Protein AF-J9GEA3-F1 (afdb_monomer_lite)

Structure (mmCIF, N/CA/C/O backbone):
data_AF-J9GEA3-F1
#
_entry.id   AF-J9GEA3-F1
#
loop_
_atom_site.group_PDB
_atom_site.id
_atom_site.type_symbol
_atom_site.label_atom_id
_atom_site.label_alt_id
_atom_site.label_comp_id
_atom_site.label_asym_id
_atom_site.label_entity_id
_atom_site.label_seq_id
_atom_site.pdbx_PDB_ins_code
_atom_site.Cartn_x
_atom_site.Cartn_y
_atom_site.Cartn_z
_atom_site.occupancy
_atom_site.B_iso_or_equiv
_atom_site.auth_seq_id
_atom_site.auth_comp_id
_atom_site.auth_asym_id
_atom_site.auth_atom_id
_atom_site.pdbx_PDB_model_num
ATOM 1 N N . MET A 1 1 ? -17.054 -6.492 -6.345 1.00 64.94 1 MET A N 1
ATOM 2 C CA . MET A 1 1 ? -16.510 -6.759 -7.694 1.00 64.94 1 MET A CA 1
ATOM 3 C C . MET A 1 1 ? -17.117 -5.739 -8.632 1.00 64.94 1 MET A C 1
ATOM 5 O O . MET A 1 1 ? -18.336 -5.681 -8.694 1.00 64.94 1 MET A O 1
ATOM 9 N N . GLU A 1 2 ? -16.303 -4.917 -9.285 1.00 69.81 2 GLU A N 1
ATOM 10 C CA . GLU A 1 2 ? -16.771 -3.959 -10.292 1.00 69.81 2 GLU A CA 1
ATOM 11 C C . GLU A 1 2 ? -16.569 -4.565 -11.685 1.00 69.81 2 GLU A C 1
ATOM 13 O O . GLU A 1 2 ? -15.516 -5.147 -11.954 1.00 69.81 2 GLU A O 1
ATOM 18 N N . ILE A 1 3 ? -17.590 -4.498 -12.536 1.00 74.19 3 ILE A N 1
ATOM 19 C CA . ILE A 1 3 ? -17.567 -5.026 -13.901 1.00 74.19 3 ILE A CA 1
ATOM 20 C C . ILE A 1 3 ? -18.011 -3.913 -14.845 1.00 74.19 3 ILE A C 1
ATOM 22 O O . ILE A 1 3 ? -19.116 -3.396 -14.694 1.00 74.19 3 ILE A O 1
ATOM 26 N N . CYS A 1 4 ? -17.189 -3.585 -15.839 1.00 73.94 4 CYS A N 1
ATOM 27 C CA . CYS A 1 4 ? -17.614 -2.724 -16.938 1.00 73.94 4 CYS A CA 1
ATOM 28 C C . CYS A 1 4 ? -18.465 -3.541 -17.910 1.00 73.94 4 CYS A C 1
ATOM 30 O O . CYS A 1 4 ? -18.017 -4.563 -18.436 1.00 73.94 4 CYS A O 1
ATOM 32 N N . VAL A 1 5 ? -19.695 -3.099 -18.137 1.00 78.44 5 VAL A N 1
ATOM 33 C CA . VAL A 1 5 ? -20.639 -3.731 -19.053 1.00 78.44 5 VAL A CA 1
ATOM 34 C C . VAL A 1 5 ? -20.910 -2.768 -20.197 1.00 78.44 5 VAL A C 1
ATOM 36 O O . VAL A 1 5 ? -21.222 -1.601 -19.976 1.00 78.44 5 VAL A O 1
ATOM 39 N N . TYR A 1 6 ? -20.798 -3.274 -21.422 1.00 76.50 6 TYR A N 1
ATOM 40 C CA . TYR A 1 6 ? -21.203 -2.548 -22.617 1.00 76.50 6 TYR A CA 1
ATOM 41 C C . TYR A 1 6 ? -22.629 -2.943 -22.996 1.00 76.50 6 TYR A C 1
ATOM 43 O O . TYR A 1 6 ? -22.890 -4.098 -23.351 1.00 76.50 6 TYR A O 1
ATOM 51 N N . ASP A 1 7 ? -23.553 -1.991 -22.934 1.00 79.38 7 ASP A N 1
ATOM 52 C CA . ASP A 1 7 ? -24.919 -2.181 -23.409 1.00 79.38 7 ASP A CA 1
ATOM 53 C C . ASP A 1 7 ? -24.962 -1.949 -24.917 1.00 79.38 7 ASP A C 1
ATOM 55 O O . ASP A 1 7 ? -24.849 -0.826 -25.406 1.00 79.38 7 ASP A O 1
ATOM 59 N N . GLN A 1 8 ? -25.136 -3.036 -25.671 1.00 76.69 8 GLN A N 1
ATOM 60 C CA . GLN A 1 8 ?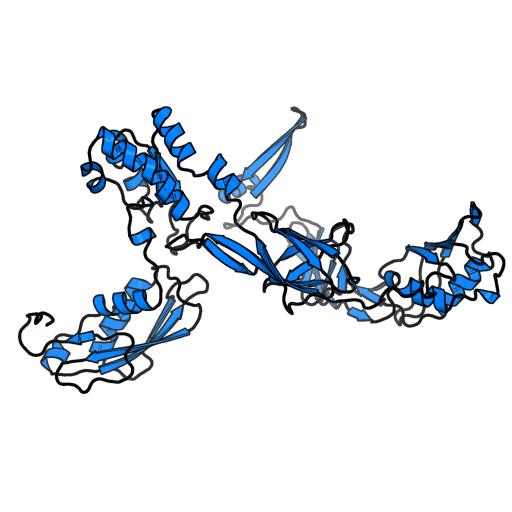 -25.169 -2.992 -27.132 1.00 76.69 8 GLN A CA 1
ATOM 61 C C . GLN A 1 8 ? -26.379 -2.232 -27.695 1.00 76.69 8 GLN A C 1
ATOM 63 O O . GLN A 1 8 ? -26.296 -1.722 -28.814 1.00 76.69 8 GLN A O 1
ATOM 68 N N . GLN A 1 9 ? -27.495 -2.151 -26.961 1.00 82.44 9 GLN A N 1
ATOM 69 C CA . GLN A 1 9 ? -28.689 -1.429 -27.411 1.00 82.44 9 GLN A CA 1
ATOM 70 C C . GLN A 1 9 ? -28.539 0.073 -27.186 1.00 82.44 9 GLN A C 1
ATOM 72 O O . GLN A 1 9 ? -28.882 0.860 -28.069 1.00 82.44 9 GLN A O 1
ATOM 77 N N . LYS A 1 10 ? -27.994 0.467 -26.033 1.00 83.12 10 LYS A N 1
ATOM 78 C CA . LYS A 1 10 ? -27.756 1.877 -25.691 1.00 83.12 10 LYS A CA 1
ATOM 79 C C . LYS A 1 10 ? -26.437 2.417 -26.236 1.00 83.12 10 LYS A C 1
ATOM 81 O O . LYS A 1 10 ? -26.282 3.626 -26.337 1.00 83.12 10 LYS A O 1
ATOM 86 N N . LYS A 1 11 ? -25.524 1.533 -26.651 1.00 84.50 11 LYS A N 1
ATOM 87 C CA . LYS A 1 11 ? -24.150 1.840 -27.080 1.00 84.50 11 LYS A CA 1
ATOM 88 C C . LYS A 1 11 ? -23.348 2.605 -26.023 1.00 84.50 11 LYS A C 1
ATOM 90 O O . LYS A 1 11 ? -22.523 3.448 -26.366 1.00 84.50 11 LYS A O 1
ATOM 95 N N . GLU A 1 12 ? -23.570 2.286 -24.755 1.00 77.56 12 GLU A N 1
ATOM 96 C CA . GLU A 1 12 ? -22.941 2.942 -23.608 1.00 77.56 12 GLU A CA 1
ATOM 97 C C . GLU A 1 12 ? -22.226 1.910 -22.730 1.00 77.56 12 GLU A C 1
ATOM 99 O O . GLU A 1 12 ? -22.658 0.760 -22.620 1.00 77.56 12 GLU A O 1
ATOM 104 N N . GLU A 1 13 ? -21.127 2.329 -22.105 1.00 74.69 13 GLU A N 1
ATOM 105 C CA . GLU A 1 13 ? -20.444 1.559 -21.066 1.00 74.69 13 GLU A CA 1
ATOM 106 C C . GLU A 1 13 ? -20.904 2.044 -19.692 1.00 74.69 13 GLU A C 1
ATOM 108 O O . GLU A 1 13 ? -20.934 3.247 -19.427 1.00 74.69 13 GLU A O 1
ATOM 113 N N . TYR A 1 14 ? -21.234 1.114 -18.802 1.00 74.31 14 TYR A N 1
ATOM 114 C CA . TYR A 1 14 ? -21.490 1.422 -17.399 1.00 74.31 14 TYR A CA 1
ATOM 115 C C . TYR A 1 14 ? -20.846 0.385 -16.483 1.00 74.31 14 TYR A C 1
ATOM 117 O O . TYR A 1 14 ? -20.713 -0.791 -16.825 1.00 74.31 14 TYR A O 1
ATOM 125 N N . SER A 1 15 ? -20.458 0.824 -15.288 1.00 76.69 15 SER A N 1
ATOM 126 C CA . SER A 1 15 ? -19.928 -0.053 -14.248 1.00 76.69 15 SER A CA 1
ATOM 127 C C . SER A 1 15 ? -21.059 -0.630 -13.402 1.00 76.69 15 SER A C 1
ATOM 129 O O . SER A 1 15 ? -21.898 0.103 -12.879 1.00 76.69 15 SER A O 1
ATOM 131 N N . LEU A 1 16 ? -21.058 -1.949 -13.222 1.00 77.69 16 LEU A N 1
ATOM 132 C CA . LEU A 1 16 ? -21.862 -2.632 -12.214 1.00 77.69 16 LEU A CA 1
ATOM 133 C C . LEU A 1 16 ? -20.974 -3.040 -11.045 1.00 77.69 16 LEU A C 1
ATOM 135 O O . LEU A 1 16 ? -20.005 -3.781 -11.217 1.00 77.69 16 LEU A O 1
ATOM 139 N N . THR A 1 17 ? -21.346 -2.613 -9.842 1.00 76.12 17 THR A N 1
ATOM 140 C CA . THR A 1 17 ? -20.660 -3.008 -8.610 1.00 76.12 17 THR A CA 1
ATOM 141 C C . THR A 1 17 ? -21.490 -4.046 -7.875 1.00 76.12 17 THR A C 1
ATOM 143 O O . THR A 1 17 ? -22.547 -3.742 -7.332 1.00 76.12 17 THR A O 1
ATOM 146 N N . TYR A 1 18 ? -20.984 -5.275 -7.833 1.00 74.62 18 TYR A N 1
ATOM 147 C CA . TYR A 1 18 ? -21.574 -6.372 -7.075 1.00 74.62 18 TYR A CA 1
ATOM 148 C C . TYR A 1 18 ? -20.937 -6.473 -5.691 1.00 74.62 18 TYR A C 1
ATOM 150 O O . TYR A 1 18 ? -19.713 -6.633 -5.564 1.00 74.62 18 TYR A O 1
ATOM 158 N N . GLN A 1 19 ? -21.773 -6.437 -4.660 1.00 77.75 19 GLN A N 1
ATOM 159 C CA . GLN A 1 19 ? -21.409 -6.825 -3.300 1.00 77.75 19 GLN A CA 1
ATOM 160 C C . GLN A 1 19 ? -21.200 -8.347 -3.210 1.00 77.75 19 GLN A C 1
ATOM 162 O O . GLN A 1 19 ? -21.765 -9.087 -4.022 1.00 77.75 19 GLN A O 1
ATOM 167 N N . PRO A 1 20 ? -20.412 -8.852 -2.239 1.00 71.19 20 PRO A N 1
ATOM 168 C CA . PRO A 1 20 ? -20.122 -10.284 -2.112 1.00 71.19 20 PRO A CA 1
ATOM 169 C C . PRO A 1 20 ? -21.366 -11.185 -2.110 1.00 71.19 20 PRO A C 1
ATOM 171 O O . PRO A 1 20 ? -21.354 -12.242 -2.736 1.00 71.19 20 PRO A O 1
ATOM 174 N N . ASP A 1 21 ? -22.456 -10.754 -1.471 1.00 79.38 21 ASP A N 1
ATOM 175 C CA . ASP A 1 21 ? -23.706 -11.520 -1.426 1.00 79.38 21 ASP A CA 1
ATOM 176 C C . ASP A 1 21 ? -24.476 -11.514 -2.750 1.00 79.38 21 ASP A C 1
ATOM 178 O O . ASP A 1 21 ? -25.091 -12.518 -3.100 1.00 79.38 21 ASP A O 1
ATOM 182 N N . GLN A 1 22 ? -24.375 -10.441 -3.538 1.00 82.69 22 GLN A N 1
ATOM 183 C CA . GLN A 1 22 ? -25.024 -10.342 -4.851 1.00 82.69 22 GLN A CA 1
ATOM 184 C C . GLN A 1 22 ? -24.376 -11.272 -5.886 1.00 82.69 22 GLN A C 1
ATOM 186 O O . GLN A 1 22 ? -25.021 -11.697 -6.842 1.00 82.69 22 GLN A O 1
ATOM 191 N N . LEU A 1 23 ? -23.114 -11.664 -5.677 1.00 80.38 23 LEU A N 1
ATOM 192 C CA . LEU A 1 23 ? -22.452 -12.662 -6.522 1.00 80.38 23 LEU A CA 1
ATOM 193 C C . LEU A 1 23 ? -23.124 -14.040 -6.430 1.00 80.38 23 LEU A C 1
ATOM 195 O O . LEU A 1 23 ? -23.022 -14.824 -7.372 1.00 80.38 23 LEU A O 1
ATOM 199 N N . LYS A 1 24 ? -23.835 -14.340 -5.333 1.00 80.69 24 LYS A N 1
ATOM 200 C CA . LYS A 1 24 ? -24.581 -15.599 -5.181 1.00 80.69 24 LYS A CA 1
ATOM 201 C C . LYS A 1 24 ? -25.708 -15.710 -6.202 1.00 80.69 24 LYS A C 1
ATOM 203 O O . LYS A 1 24 ? -25.911 -16.789 -6.745 1.00 80.69 24 LYS A O 1
ATOM 208 N N . GLU A 1 25 ? -26.408 -14.610 -6.478 1.00 81.56 25 GLU A N 1
ATOM 209 C CA . GLU A 1 25 ? -27.484 -14.573 -7.474 1.00 81.56 25 GLU A CA 1
ATOM 210 C C . GLU A 1 25 ? -26.928 -14.687 -8.895 1.00 81.56 25 GLU A C 1
ATOM 212 O O . GLU A 1 25 ? -27.423 -15.476 -9.695 1.00 81.56 25 GLU A O 1
ATOM 217 N N . VAL A 1 26 ? -25.840 -13.968 -9.191 1.00 82.06 26 VAL A N 1
ATOM 218 C CA . VAL A 1 26 ? -25.191 -14.004 -10.513 1.00 82.06 26 VAL A CA 1
ATOM 219 C C . VAL A 1 26 ? -24.661 -15.402 -10.842 1.00 82.06 26 VAL A C 1
ATOM 221 O O . VAL A 1 26 ? -24.830 -15.893 -11.956 1.00 82.06 26 VAL A O 1
ATOM 224 N N . PHE A 1 27 ? -24.040 -16.070 -9.869 1.00 83.56 27 PHE A N 1
ATOM 225 C CA . PHE A 1 27 ? -23.471 -17.408 -10.030 1.00 83.56 27 PHE A CA 1
ATOM 226 C C . PHE A 1 27 ? -24.355 -18.498 -9.414 1.00 83.56 27 PHE A C 1
ATOM 228 O O . PHE A 1 27 ? -23.841 -19.541 -9.005 1.00 83.56 27 PHE A O 1
ATOM 235 N N . GLN A 1 28 ? -25.674 -18.293 -9.361 1.00 86.25 28 GLN A N 1
ATOM 236 C CA . GLN A 1 28 ? -26.619 -19.209 -8.711 1.00 86.25 28 GLN A CA 1
ATOM 237 C C . GLN A 1 28 ? -26.497 -20.673 -9.187 1.00 86.25 28 GLN A C 1
ATOM 239 O O . GLN A 1 28 ? -26.429 -21.552 -8.325 1.00 86.25 28 GLN A O 1
ATOM 244 N N . PRO A 1 29 ? -26.311 -20.979 -10.492 1.00 86.62 29 PRO A N 1
ATOM 245 C CA . PRO A 1 29 ? -26.087 -22.358 -10.960 1.00 86.62 29 PRO A CA 1
ATOM 246 C C . PRO A 1 29 ? -24.785 -23.001 -10.450 1.00 86.62 29 PRO A C 1
ATOM 248 O O . PRO A 1 29 ? -24.571 -24.214 -10.545 1.00 86.62 29 PRO A O 1
ATOM 251 N N . TYR A 1 30 ? -23.874 -22.190 -9.927 1.00 84.00 30 TYR A N 1
ATOM 252 C CA . TYR A 1 30 ? -22.534 -22.569 -9.500 1.00 84.00 30 TYR A CA 1
ATOM 253 C C . TYR A 1 30 ? -22.321 -22.447 -7.990 1.00 84.00 30 TYR A C 1
ATOM 255 O O . TYR A 1 30 ? -21.243 -22.784 -7.495 1.00 84.00 30 TYR A O 1
ATOM 263 N N . TYR A 1 31 ? -23.340 -21.997 -7.262 1.00 85.12 31 TYR A N 1
ATOM 264 C CA . TYR A 1 31 ? -23.320 -21.881 -5.815 1.00 85.12 31 TYR A CA 1
ATOM 265 C C . TYR A 1 31 ? -23.670 -23.222 -5.162 1.00 85.12 31 TYR A C 1
ATOM 267 O O . TYR A 1 31 ? -24.722 -23.803 -5.427 1.00 85.12 31 TYR A O 1
ATOM 275 N N . GLN A 1 32 ? -22.780 -23.737 -4.317 1.00 81.94 32 GLN A N 1
ATOM 276 C CA . GLN A 1 32 ? -22.982 -24.973 -3.567 1.00 81.94 32 GLN A CA 1
ATOM 277 C C . GLN A 1 32 ? -22.213 -24.917 -2.238 1.00 81.94 32 GLN A C 1
ATOM 279 O O . GLN A 1 32 ? -21.081 -24.440 -2.194 1.00 81.94 32 GLN A O 1
ATOM 284 N N . ASP A 1 33 ? -22.825 -25.395 -1.149 1.00 83.88 33 ASP A N 1
ATOM 285 C CA . ASP A 1 33 ? -22.201 -25.514 0.182 1.00 83.88 33 ASP A CA 1
ATOM 286 C C . ASP A 1 33 ? -21.529 -24.218 0.677 1.00 83.88 33 ASP A C 1
ATOM 288 O O . ASP A 1 33 ? -20.414 -24.212 1.206 1.00 83.88 33 ASP A O 1
ATOM 292 N N . GLY A 1 34 ? -22.200 -23.083 0.464 1.00 82.94 34 GLY A N 1
ATOM 293 C CA . GLY A 1 34 ? -21.709 -21.773 0.890 1.00 82.94 34 GLY A CA 1
ATOM 294 C C . GLY A 1 34 ? -20.659 -21.145 -0.033 1.00 82.94 34 GLY A C 1
ATOM 295 O O . GLY A 1 34 ? -20.174 -20.056 0.272 1.00 82.94 34 GLY A O 1
ATOM 296 N N . LYS A 1 35 ? -20.297 -21.792 -1.149 1.00 83.31 35 LYS A N 1
ATOM 297 C CA . LYS A 1 35 ? -19.199 -21.382 -2.039 1.00 83.31 35 LYS A CA 1
ATOM 298 C C . LYS A 1 35 ? -19.652 -21.306 -3.494 1.00 83.31 35 LYS A C 1
ATOM 300 O O . LYS A 1 35 ? -20.487 -22.083 -3.939 1.00 83.31 35 LYS A O 1
ATOM 305 N N . ILE A 1 36 ? -19.059 -20.391 -4.258 1.00 84.19 36 ILE A N 1
ATOM 306 C CA . ILE A 1 36 ? -19.190 -20.368 -5.720 1.00 84.19 36 ILE A CA 1
ATOM 307 C C . ILE A 1 36 ? -18.073 -21.242 -6.291 1.00 84.19 36 ILE A C 1
ATOM 309 O O . ILE A 1 36 ? -16.892 -20.927 -6.145 1.00 84.19 36 ILE A O 1
ATOM 313 N N . CYS A 1 37 ? -18.433 -22.353 -6.925 1.00 82.94 37 CYS A N 1
ATOM 314 C CA . CYS A 1 37 ? -17.479 -23.237 -7.583 1.00 82.94 37 CYS A CA 1
ATOM 315 C C . CYS A 1 37 ? -17.390 -22.869 -9.063 1.00 82.94 37 CYS A C 1
ATOM 317 O O . CYS A 1 37 ? -18.398 -22.932 -9.757 1.00 82.94 37 CYS A O 1
ATOM 319 N N . ALA A 1 38 ? -16.194 -22.563 -9.572 1.00 82.75 38 ALA A N 1
ATOM 320 C CA . ALA A 1 38 ? -15.965 -22.187 -10.972 1.00 82.75 38 ALA A CA 1
ATOM 321 C C . ALA A 1 38 ? -16.141 -23.356 -11.970 1.00 82.75 38 ALA A C 1
ATOM 323 O O . ALA A 1 38 ? -15.264 -23.628 -12.785 1.00 82.75 38 ALA A O 1
ATOM 324 N N . ARG A 1 39 ? -17.276 -24.070 -11.924 1.00 83.81 39 ARG A N 1
ATOM 325 C CA . ARG A 1 39 ? -17.571 -25.252 -12.752 1.00 83.81 39 ARG A CA 1
ATOM 326 C C . ARG A 1 39 ? -17.723 -24.928 -14.238 1.00 83.81 39 ARG A C 1
ATOM 328 O O . ARG A 1 39 ? -17.746 -25.834 -15.058 1.00 83.81 39 ARG A O 1
ATOM 335 N N . TRP A 1 40 ? -17.835 -23.650 -14.589 1.00 81.94 40 TRP A N 1
ATOM 336 C CA . TRP A 1 40 ? -17.827 -23.186 -15.975 1.00 81.94 40 TRP A CA 1
ATOM 337 C C . TRP A 1 40 ? -16.415 -23.084 -16.563 1.00 81.94 40 TRP A C 1
ATOM 339 O O . TRP A 1 40 ? -16.265 -23.028 -17.781 1.00 81.94 40 TRP A O 1
ATOM 349 N N . LEU A 1 41 ? -15.375 -23.048 -15.724 1.00 81.56 41 LEU A N 1
ATOM 350 C CA . LEU A 1 41 ? -14.009 -22.823 -16.172 1.00 81.56 41 LEU A CA 1
ATOM 351 C C . LEU A 1 41 ? -13.388 -24.127 -16.680 1.00 81.56 41 LEU A C 1
ATOM 353 O O . LEU A 1 41 ? -13.244 -25.094 -15.931 1.00 81.56 41 LEU A O 1
ATOM 357 N N . SER A 1 42 ? -12.985 -24.131 -17.946 1.00 82.19 42 SER A N 1
ATOM 358 C CA . SER A 1 42 ? -12.107 -25.153 -18.521 1.00 82.19 42 SER A CA 1
ATOM 359 C C . SER A 1 42 ? -10.948 -24.453 -19.221 1.00 82.19 42 SER A C 1
ATOM 361 O O . SER A 1 42 ? -11.157 -23.430 -19.872 1.00 82.19 42 SER A O 1
ATOM 363 N N . GLY A 1 43 ? -9.732 -24.960 -19.059 1.00 85.94 43 GLY A N 1
ATOM 364 C CA . GLY A 1 43 ? -8.529 -24.317 -19.582 1.00 85.94 43 GLY A CA 1
ATOM 365 C C . GLY A 1 43 ? -7.286 -24.644 -18.767 1.00 85.94 43 GLY A C 1
ATOM 366 O O . GLY A 1 43 ? -7.285 -25.556 -17.945 1.00 85.94 43 GLY A O 1
ATOM 367 N N . GLU A 1 44 ? -6.219 -23.889 -18.996 1.00 85.19 44 GLU A N 1
ATOM 368 C CA . GLU A 1 44 ? -4.950 -24.044 -18.291 1.00 85.19 44 GLU A CA 1
ATOM 369 C C . GLU A 1 44 ? -4.796 -22.935 -17.241 1.00 85.19 44 GLU A C 1
ATOM 371 O O . GLU A 1 44 ? -4.886 -21.751 -17.564 1.00 85.19 44 GLU A O 1
ATOM 376 N N . LEU A 1 45 ? -4.547 -23.308 -15.985 1.00 84.56 45 LEU A N 1
ATOM 377 C CA . LEU A 1 45 ? -4.125 -22.381 -14.935 1.00 84.56 45 LEU A CA 1
ATOM 378 C C . LEU A 1 45 ? -2.655 -22.606 -14.607 1.00 84.56 45 LEU A C 1
ATOM 380 O O . LEU A 1 45 ? -2.192 -23.741 -14.497 1.00 84.56 45 LEU A O 1
ATOM 384 N N . ARG A 1 46 ? -1.934 -21.506 -14.392 1.00 85.81 46 ARG A N 1
ATOM 385 C CA . ARG A 1 46 ? -0.526 -21.520 -13.995 1.00 85.81 46 ARG A CA 1
ATOM 386 C C . ARG A 1 46 ? -0.370 -20.890 -12.623 1.00 85.81 46 ARG A C 1
ATOM 388 O O . ARG A 1 46 ? -0.840 -19.778 -12.393 1.00 85.81 46 ARG A O 1
ATOM 395 N N . ALA A 1 47 ? 0.304 -21.592 -11.726 1.00 87.81 47 ALA A N 1
ATOM 396 C CA . ALA A 1 47 ? 0.707 -21.081 -10.424 1.00 87.81 47 ALA A CA 1
ATOM 397 C C . ALA A 1 47 ? 2.225 -21.197 -10.308 1.00 87.81 47 ALA A C 1
ATOM 399 O O . ALA A 1 47 ? 2.768 -22.277 -10.514 1.00 87.81 47 ALA A O 1
ATOM 400 N N . GLY A 1 48 ? 2.912 -20.103 -9.990 1.00 87.69 48 GLY A N 1
ATOM 401 C CA . GLY A 1 48 ? 4.369 -20.094 -9.905 1.00 87.69 48 GLY A CA 1
ATOM 402 C C . GLY A 1 48 ? 4.881 -19.580 -8.563 1.00 87.69 48 GLY A C 1
ATOM 403 O O . GLY A 1 48 ? 4.207 -18.797 -7.892 1.00 87.69 48 GLY A O 1
ATOM 404 N N . LYS A 1 49 ? 6.083 -20.015 -8.186 1.00 90.00 49 LYS A N 1
ATOM 405 C CA . LYS A 1 49 ? 6.847 -19.515 -7.034 1.00 90.00 49 LYS A CA 1
ATOM 406 C C . LYS A 1 49 ? 8.341 -19.454 -7.364 1.00 90.00 49 LYS A C 1
ATOM 408 O O . LYS A 1 49 ? 8.804 -20.198 -8.230 1.00 90.00 49 LYS A O 1
ATOM 413 N N . GLY A 1 50 ? 9.078 -18.641 -6.610 1.00 89.81 50 GLY A N 1
ATOM 414 C CA . GLY A 1 50 ? 10.513 -18.415 -6.806 1.00 89.81 50 GLY A CA 1
ATOM 415 C C . GLY A 1 50 ? 10.795 -17.190 -7.670 1.00 89.81 50 GLY A C 1
ATOM 416 O O . GLY A 1 50 ? 9.899 -16.371 -7.898 1.00 89.81 50 GLY A O 1
ATOM 417 N N . GLU A 1 51 ? 12.036 -17.077 -8.127 1.00 86.62 51 GLU A N 1
ATOM 418 C CA . GLU A 1 51 ? 12.494 -15.941 -8.926 1.00 86.62 51 GLU A CA 1
ATOM 419 C C . GLU A 1 51 ? 11.888 -15.932 -10.337 1.00 86.62 51 GLU A C 1
ATOM 421 O O . GLU A 1 51 ? 11.409 -16.942 -10.867 1.00 86.62 51 GLU A O 1
ATOM 426 N N . LEU A 1 52 ? 11.900 -14.752 -10.956 1.00 86.56 52 LEU A N 1
ATOM 427 C CA . LEU A 1 52 ? 11.438 -14.553 -12.325 1.00 86.56 52 LEU A CA 1
ATOM 428 C C . LEU A 1 52 ? 12.479 -15.071 -13.325 1.00 86.56 52 LEU A C 1
ATOM 430 O O . LEU A 1 52 ? 13.579 -14.537 -13.417 1.00 86.56 52 LEU A O 1
ATOM 434 N N . VAL A 1 53 ? 12.102 -16.075 -14.120 1.00 87.31 53 VAL A N 1
ATOM 435 C CA . VAL A 1 53 ? 12.950 -16.663 -15.174 1.00 87.31 53 VAL A CA 1
ATOM 436 C C . VAL A 1 53 ? 12.744 -15.949 -16.510 1.00 87.31 53 VAL A C 1
ATOM 438 O O . VAL A 1 53 ? 13.699 -15.709 -17.242 1.00 87.31 53 VAL A O 1
ATOM 441 N N . ARG A 1 54 ? 11.495 -15.599 -16.843 1.00 85.75 54 ARG A N 1
ATOM 442 C CA . ARG A 1 54 ? 11.139 -14.887 -18.081 1.00 85.75 54 ARG A CA 1
ATOM 443 C C . ARG A 1 54 ? 9.959 -13.962 -17.843 1.00 85.75 54 ARG A C 1
ATOM 445 O O . ARG A 1 54 ? 9.005 -14.343 -17.166 1.00 85.75 54 ARG A O 1
ATOM 452 N N . TYR A 1 55 ? 9.995 -12.787 -18.463 1.00 80.38 55 TYR A N 1
ATOM 453 C CA . TYR A 1 55 ? 8.901 -11.825 -18.438 1.00 80.38 55 TYR A CA 1
ATOM 454 C C . TYR A 1 55 ? 8.652 -11.241 -19.823 1.00 80.38 55 TYR A C 1
ATOM 456 O O . TYR A 1 55 ? 9.579 -10.771 -20.477 1.00 80.38 55 TYR A O 1
ATOM 464 N N . VAL A 1 56 ? 7.393 -11.239 -20.255 1.00 68.06 56 VAL A N 1
ATOM 465 C CA . VAL A 1 56 ? 6.957 -10.564 -21.477 1.00 68.06 56 VAL A CA 1
ATOM 466 C C . VAL A 1 56 ? 5.944 -9.492 -21.095 1.00 68.06 56 VAL A C 1
ATOM 468 O O . VAL A 1 56 ? 4.840 -9.786 -20.640 1.00 68.06 56 VAL A O 1
ATOM 471 N N . HIS A 1 57 ? 6.333 -8.228 -21.281 1.00 58.84 57 HIS A N 1
ATOM 472 C CA . HIS A 1 57 ? 5.533 -7.075 -20.862 1.00 58.84 57 HIS A CA 1
ATOM 473 C C . HIS A 1 57 ? 4.184 -7.007 -21.598 1.00 58.84 57 HIS A C 1
ATOM 475 O O . HIS A 1 57 ? 3.148 -6.738 -20.995 1.00 58.84 57 HIS A O 1
ATOM 481 N N . SER A 1 58 ? 4.177 -7.324 -22.896 1.00 47.12 58 SER A N 1
ATOM 482 C CA . SER A 1 58 ? 2.962 -7.425 -23.709 1.00 47.12 58 SER A CA 1
ATOM 483 C C . SER A 1 58 ? 2.375 -8.834 -23.621 1.00 47.12 58 SER A C 1
ATOM 485 O O . SER A 1 58 ? 2.964 -9.785 -24.124 1.00 47.12 58 SER A O 1
ATOM 487 N N . GLY A 1 59 ? 1.208 -8.967 -22.986 1.00 50.38 59 GLY A N 1
ATOM 488 C CA . GLY A 1 59 ? 0.497 -10.245 -22.842 1.00 50.38 59 GLY A CA 1
ATOM 489 C C . GLY A 1 59 ? 0.567 -10.875 -21.449 1.00 50.38 59 GLY A C 1
ATOM 490 O O . GLY A 1 59 ? 0.007 -11.948 -21.260 1.00 50.38 59 GLY A O 1
ATOM 491 N N . PHE A 1 60 ? 1.207 -10.206 -20.480 1.00 56.78 60 PHE A N 1
ATOM 492 C CA . PHE A 1 60 ? 1.289 -10.632 -19.073 1.00 56.78 60 PHE A CA 1
ATOM 493 C C . PHE A 1 60 ? 1.861 -12.051 -18.858 1.00 56.78 60 PHE A C 1
ATOM 495 O O . PHE A 1 60 ? 1.675 -12.637 -17.790 1.00 56.78 60 PHE A O 1
ATOM 502 N N . ASP A 1 61 ? 2.576 -12.598 -19.847 1.00 70.00 61 ASP A N 1
ATOM 503 C CA . ASP A 1 61 ? 3.188 -13.925 -19.767 1.00 70.00 61 ASP A CA 1
ATOM 504 C C . ASP A 1 61 ? 4.484 -13.837 -18.953 1.00 70.00 61 ASP A C 1
ATOM 506 O O . ASP A 1 61 ? 5.387 -13.042 -19.241 1.00 70.00 61 ASP A O 1
ATOM 510 N N . ARG A 1 62 ? 4.566 -14.645 -17.901 1.00 84.38 62 ARG A N 1
ATOM 511 C CA . ARG A 1 62 ? 5.721 -14.722 -17.008 1.00 84.38 62 ARG A CA 1
ATOM 512 C C . ARG A 1 62 ? 5.965 -16.169 -16.632 1.00 84.38 62 ARG A C 1
ATOM 514 O O . ARG A 1 62 ? 5.008 -16.918 -16.467 1.00 84.38 62 ARG A O 1
ATOM 521 N N . ASN A 1 63 ? 7.232 -16.526 -16.461 1.00 89.19 63 ASN A N 1
ATOM 522 C CA . ASN A 1 63 ? 7.639 -17.841 -15.986 1.00 89.19 63 ASN A CA 1
ATOM 523 C C . ASN A 1 63 ? 8.496 -17.684 -14.733 1.00 89.19 63 ASN A C 1
ATOM 525 O O . ASN A 1 63 ? 9.474 -16.934 -14.743 1.00 89.19 63 ASN A O 1
ATOM 529 N N . LEU A 1 64 ? 8.115 -18.381 -13.665 1.00 90.88 64 LEU A N 1
ATOM 530 C CA . LEU A 1 64 ? 8.860 -18.442 -12.403 1.00 90.88 64 LEU A CA 1
ATOM 531 C C . LEU A 1 64 ? 9.676 -19.739 -12.316 1.00 90.88 64 LEU A C 1
ATOM 533 O O . LEU A 1 64 ? 9.424 -20.673 -13.074 1.00 90.88 64 LEU A O 1
ATOM 537 N N . GLU A 1 65 ? 10.642 -19.818 -11.403 1.00 93.94 65 GLU A N 1
ATOM 538 C CA . GLU A 1 65 ? 11.524 -20.990 -11.245 1.00 93.94 65 GLU A CA 1
ATOM 539 C C . GLU A 1 65 ? 10.774 -22.309 -11.045 1.00 93.94 65 GLU A C 1
ATOM 541 O O . GLU A 1 65 ? 11.173 -23.351 -11.559 1.00 93.94 65 GLU A O 1
ATOM 546 N N . THR A 1 66 ? 9.680 -22.296 -10.286 1.00 94.19 66 THR A N 1
ATOM 547 C CA . THR A 1 66 ? 8.804 -23.461 -10.149 1.00 94.19 66 THR A CA 1
ATOM 548 C C . THR A 1 66 ? 7.403 -23.078 -10.569 1.00 94.19 66 THR A C 1
ATOM 550 O O . THR A 1 66 ? 6.767 -22.262 -9.903 1.00 94.19 66 THR A O 1
ATOM 553 N N . GLU A 1 67 ? 6.908 -23.700 -11.635 1.00 92.50 67 GLU A N 1
ATOM 554 C CA . GLU A 1 67 ? 5.547 -23.500 -12.123 1.00 92.50 67 GLU A CA 1
ATOM 555 C C . GLU A 1 67 ? 4.751 -24.790 -12.080 1.00 92.50 67 GLU A C 1
ATOM 557 O O . GLU A 1 67 ? 5.224 -25.860 -12.446 1.00 92.50 67 GLU A O 1
ATOM 562 N N . GLN A 1 68 ? 3.506 -24.674 -11.656 1.00 93.12 68 GLN A N 1
ATOM 563 C CA . GLN A 1 68 ? 2.526 -25.728 -11.713 1.00 93.12 68 GLN A CA 1
ATOM 564 C C . GLN A 1 68 ? 1.486 -25.356 -12.762 1.00 93.12 68 GLN A C 1
ATOM 566 O O . GLN A 1 68 ? 0.789 -24.347 -12.637 1.00 93.12 68 GLN A O 1
ATOM 571 N N . VAL A 1 69 ? 1.405 -26.177 -13.801 1.00 90.25 69 VAL A N 1
ATOM 572 C CA . VAL A 1 69 ? 0.440 -26.049 -14.887 1.00 90.25 69 VAL A CA 1
ATOM 573 C C . VAL A 1 69 ? -0.675 -27.056 -14.640 1.00 90.25 69 VAL A C 1
ATOM 575 O O . VAL A 1 69 ? -0.445 -28.267 -14.606 1.00 90.25 69 VAL A O 1
ATOM 578 N N . MET A 1 70 ? -1.876 -26.541 -14.415 1.00 91.88 70 MET A N 1
ATOM 579 C CA . MET A 1 70 ? -3.078 -27.300 -14.096 1.00 91.88 70 MET A CA 1
ATOM 580 C C . MET A 1 70 ? -4.034 -27.226 -15.277 1.00 91.88 70 MET A C 1
ATOM 582 O O . MET A 1 70 ? -4.413 -26.133 -15.690 1.00 91.88 70 MET A O 1
ATOM 586 N N . VAL A 1 71 ? -4.444 -28.378 -15.799 1.00 89.94 71 VAL A N 1
ATOM 587 C CA . VAL A 1 71 ? -5.521 -28.455 -16.789 1.00 89.94 71 VAL A CA 1
ATOM 588 C C . VAL A 1 71 ? -6.826 -28.635 -16.035 1.00 89.94 71 VAL A C 1
ATOM 590 O O . VAL A 1 71 ? -6.970 -29.582 -15.257 1.00 89.94 71 VAL A O 1
ATOM 593 N N . LEU A 1 72 ? -7.757 -27.712 -16.246 1.00 85.00 72 LEU A N 1
ATOM 594 C CA . LEU A 1 72 ? -9.084 -27.740 -15.662 1.00 85.00 72 LEU A CA 1
ATOM 595 C C . LEU A 1 72 ? -10.112 -28.123 -16.712 1.00 85.00 72 LEU A C 1
ATOM 597 O O . LEU A 1 72 ? -10.133 -27.559 -17.806 1.00 85.00 72 LEU A O 1
ATOM 601 N N . GLN A 1 73 ? -11.024 -28.999 -16.315 1.00 85.69 73 GLN A N 1
ATOM 602 C CA . GLN A 1 73 ? -12.254 -29.271 -17.032 1.00 85.69 73 GLN A CA 1
ATOM 603 C C . GLN A 1 73 ? -13.420 -29.092 -16.069 1.00 85.69 73 GLN A C 1
ATOM 605 O O . GLN A 1 73 ? -13.479 -29.711 -15.006 1.00 85.69 73 GLN A O 1
ATOM 610 N N . GLN A 1 74 ? -14.337 -28.199 -16.433 1.00 84.25 74 GLN A N 1
ATOM 611 C CA . GLN A 1 74 ? -15.541 -27.896 -15.659 1.00 84.25 74 GLN A CA 1
ATOM 612 C C . GLN A 1 74 ? -15.251 -27.621 -14.168 1.00 84.25 74 GLN A C 1
ATOM 614 O O . GLN A 1 74 ? -15.914 -28.134 -13.262 1.00 84.25 74 GLN A O 1
ATOM 619 N N . GLY A 1 75 ? -14.211 -26.827 -13.902 1.00 80.75 75 GLY A N 1
ATOM 620 C CA . GLY A 1 75 ? -13.775 -26.440 -12.559 1.00 80.75 75 GLY A CA 1
ATOM 621 C C . GLY A 1 75 ? -13.059 -27.530 -11.757 1.00 80.75 75 GLY A C 1
ATOM 622 O O . GLY A 1 75 ? -12.759 -27.305 -10.584 1.00 80.75 75 GLY A O 1
ATOM 623 N N . ARG A 1 76 ? -12.773 -28.696 -12.345 1.00 86.19 76 ARG A N 1
ATOM 624 C CA . ARG A 1 76 ? -11.976 -29.765 -11.724 1.00 86.19 76 ARG A CA 1
ATOM 625 C C . ARG A 1 76 ? -10.604 -29.843 -12.370 1.00 86.19 76 ARG A C 1
ATOM 627 O O . ARG A 1 76 ? -10.492 -29.741 -13.584 1.00 86.19 76 ARG A O 1
ATOM 634 N N . ILE A 1 77 ? -9.572 -30.047 -11.556 1.00 91.00 77 ILE A N 1
ATOM 635 C CA . ILE A 1 77 ? -8.214 -30.296 -12.046 1.00 91.00 77 ILE A CA 1
ATOM 636 C C . ILE A 1 77 ? -8.173 -31.726 -12.583 1.00 91.00 77 ILE A C 1
ATOM 638 O O . ILE A 1 77 ? -8.328 -32.675 -11.817 1.00 91.00 77 ILE A O 1
ATOM 642 N N . GLU A 1 78 ? -7.963 -31.876 -13.884 1.00 91.75 78 GLU A N 1
ATOM 643 C CA . GLU A 1 78 ? -7.807 -33.186 -14.521 1.00 91.75 78 GLU A CA 1
ATOM 644 C C . GLU A 1 78 ? -6.363 -33.660 -14.494 1.00 91.75 78 GLU A C 1
ATOM 646 O O . GLU A 1 78 ? -6.072 -34.837 -14.292 1.00 91.75 78 GLU A O 1
ATOM 651 N N . SER A 1 79 ? -5.436 -32.729 -14.697 1.00 93.88 79 SER A N 1
ATOM 652 C CA . SER A 1 79 ? -4.017 -33.020 -14.623 1.00 93.88 79 SER A CA 1
ATOM 653 C C . SER A 1 79 ? -3.250 -31.826 -14.099 1.00 93.88 79 SER A C 1
ATOM 655 O O . SER A 1 79 ? -3.665 -30.671 -14.205 1.00 93.88 79 SER A O 1
ATOM 657 N N . CYS A 1 80 ? -2.110 -32.135 -13.504 1.00 94.56 80 CYS A N 1
ATOM 658 C CA . CYS A 1 80 ? -1.240 -31.167 -12.889 1.00 94.56 80 CYS A CA 1
ATOM 659 C C . CYS A 1 80 ? 0.198 -31.563 -13.202 1.00 94.56 80 CYS A C 1
ATOM 661 O O . CYS A 1 80 ? 0.599 -32.702 -12.950 1.00 94.56 80 CYS A O 1
ATOM 663 N N . ARG A 1 81 ? 0.965 -30.646 -13.787 1.00 94.69 81 ARG A N 1
ATOM 664 C CA . ARG A 1 81 ? 2.383 -30.848 -14.083 1.00 94.69 81 ARG A CA 1
ATOM 665 C C . ARG A 1 81 ? 3.194 -29.748 -13.434 1.00 94.69 81 ARG A C 1
ATOM 667 O O . ARG A 1 81 ? 2.886 -28.572 -13.597 1.00 94.69 81 ARG A O 1
ATOM 674 N N . THR A 1 82 ? 4.238 -30.150 -12.727 1.00 94.56 82 THR A N 1
ATOM 675 C CA . THR A 1 82 ? 5.212 -29.228 -12.152 1.00 94.56 82 THR A CA 1
ATOM 676 C C . THR A 1 82 ? 6.405 -29.126 -13.088 1.00 94.56 82 THR A C 1
ATOM 678 O O . THR A 1 82 ? 6.965 -30.142 -13.499 1.00 94.56 82 THR A O 1
ATOM 681 N N . TYR A 1 83 ? 6.794 -27.901 -13.407 1.00 94.38 83 TYR A N 1
ATOM 682 C CA . TYR A 1 83 ? 7.975 -27.565 -14.177 1.00 94.38 83 TYR A CA 1
ATOM 683 C C . TYR A 1 83 ? 8.967 -26.816 -13.297 1.00 94.38 83 TYR A C 1
ATOM 685 O O . TYR A 1 83 ? 8.592 -25.989 -12.464 1.00 94.38 83 TYR A O 1
ATOM 693 N N . HIS A 1 84 ? 10.242 -27.116 -13.518 1.00 94.44 84 HIS A N 1
ATOM 694 C CA . HIS A 1 84 ? 11.359 -26.396 -12.932 1.00 94.44 84 HIS A CA 1
ATOM 695 C C . HIS A 1 84 ? 12.031 -25.614 -14.046 1.00 94.44 84 HIS A C 1
ATOM 697 O O . HIS A 1 84 ? 12.771 -26.174 -14.859 1.00 94.44 84 HIS A O 1
ATOM 703 N N . ASN A 1 85 ? 11.688 -24.337 -14.118 1.00 94.25 85 ASN A N 1
ATOM 704 C CA . ASN A 1 85 ? 12.225 -23.434 -15.107 1.00 94.25 85 ASN A CA 1
ATOM 705 C C . ASN A 1 85 ? 13.559 -22.895 -14.606 1.00 94.25 85 ASN A C 1
ATOM 707 O O . ASN A 1 85 ? 13.711 -22.571 -13.429 1.00 94.25 85 ASN A O 1
ATOM 711 N N . THR A 1 86 ? 14.530 -22.789 -15.498 1.00 92.38 86 THR A N 1
ATOM 712 C CA . THR A 1 86 ? 15.851 -22.267 -15.159 1.00 92.38 86 THR A CA 1
ATOM 713 C C . THR A 1 86 ? 16.346 -21.344 -16.254 1.00 92.38 86 THR A C 1
ATOM 715 O O . THR A 1 86 ? 15.912 -21.406 -17.405 1.00 92.38 86 THR A O 1
ATOM 718 N N . LEU A 1 87 ? 17.268 -20.468 -15.884 1.00 91.00 87 LEU A N 1
ATOM 719 C CA . LEU A 1 87 ? 17.967 -19.595 -16.807 1.00 91.00 87 LEU A CA 1
ATOM 720 C C . LEU A 1 87 ? 19.439 -19.988 -16.807 1.00 91.00 87 LEU A C 1
ATOM 722 O O . LEU A 1 87 ? 20.071 -20.076 -15.754 1.00 91.00 87 LEU A O 1
ATOM 726 N N . ARG A 1 88 ? 19.993 -20.218 -17.995 1.00 87.50 88 ARG A N 1
ATOM 727 C CA . ARG A 1 88 ? 21.437 -20.318 -18.181 1.00 87.50 88 ARG A CA 1
ATOM 728 C C . ARG A 1 88 ? 21.961 -18.937 -18.531 1.00 87.50 88 ARG A C 1
ATOM 730 O O . ARG A 1 88 ? 21.620 -18.398 -19.581 1.00 87.50 88 ARG A O 1
ATOM 737 N N . ALA A 1 89 ? 22.797 -18.401 -17.649 1.00 86.56 89 ALA A N 1
ATOM 738 C CA . ALA A 1 89 ? 23.416 -17.102 -17.845 1.00 86.56 89 ALA A CA 1
ATOM 739 C C . ALA A 1 89 ? 24.237 -17.068 -19.144 1.00 86.56 89 ALA A C 1
ATOM 741 O O . ALA A 1 89 ? 24.971 -18.007 -19.460 1.00 86.56 89 ALA A O 1
ATOM 742 N N . GLY A 1 90 ? 24.123 -15.961 -19.869 1.00 87.69 90 GLY A N 1
ATOM 743 C CA . GLY A 1 90 ? 24.854 -15.690 -21.098 1.00 87.69 90 GLY A CA 1
ATOM 744 C C . GLY A 1 90 ? 24.612 -14.261 -21.572 1.00 87.69 90 GLY A C 1
ATOM 745 O O . GLY A 1 90 ? 23.939 -13.473 -20.904 1.00 87.69 90 GLY A O 1
ATOM 746 N N . MET A 1 91 ? 25.168 -13.907 -22.727 1.00 85.94 91 MET A N 1
ATOM 747 C CA . MET A 1 91 ? 24.908 -12.619 -23.360 1.00 85.94 91 MET A CA 1
ATOM 748 C C . MET A 1 91 ? 23.424 -12.522 -23.736 1.00 85.94 91 MET A C 1
ATOM 750 O O . MET A 1 91 ? 22.890 -13.401 -24.414 1.00 85.94 91 MET A O 1
ATOM 754 N N . LYS A 1 92 ? 22.760 -11.437 -23.327 1.00 85.62 92 LYS A N 1
ATOM 755 C CA . LYS A 1 92 ? 21.393 -11.128 -23.763 1.00 85.62 92 LYS A CA 1
ATOM 756 C C . LYS A 1 92 ? 21.420 -10.474 -25.135 1.00 85.62 92 LYS A C 1
ATOM 758 O O . LYS A 1 92 ? 22.166 -9.520 -25.346 1.00 85.62 92 LYS A O 1
ATOM 763 N N . MET A 1 93 ? 20.551 -10.917 -26.042 1.00 80.25 93 MET A N 1
ATOM 764 C CA . MET A 1 93 ? 20.485 -10.377 -27.408 1.00 80.25 93 MET A CA 1
ATOM 765 C C . MET A 1 93 ? 20.234 -8.860 -27.424 1.00 80.25 93 MET A C 1
ATOM 767 O O . MET A 1 93 ? 20.864 -8.133 -28.188 1.00 80.25 93 MET A O 1
ATOM 771 N N . GLN A 1 94 ? 19.392 -8.366 -26.510 1.00 75.19 94 GLN A N 1
ATOM 772 C CA . GLN A 1 94 ? 19.115 -6.934 -26.349 1.00 75.19 94 GLN A CA 1
ATOM 773 C C . GLN A 1 94 ? 20.342 -6.113 -25.921 1.00 75.19 94 GLN A C 1
ATOM 775 O O . GLN A 1 94 ? 20.416 -4.922 -26.210 1.00 75.19 94 GLN A O 1
ATOM 780 N N . HIS A 1 95 ? 21.304 -6.734 -25.236 1.00 82.56 95 HIS A N 1
ATOM 781 C CA . HIS A 1 95 ? 22.490 -6.067 -24.690 1.00 82.56 95 HIS A CA 1
ATOM 782 C C . HIS A 1 95 ? 23.759 -6.346 -25.512 1.00 82.56 95 HIS A C 1
ATOM 784 O O . HIS A 1 95 ? 24.811 -5.771 -25.247 1.00 82.56 95 HIS A O 1
ATOM 790 N N . ALA A 1 96 ? 23.673 -7.196 -26.539 1.00 85.38 96 ALA A N 1
ATOM 791 C CA . ALA A 1 96 ? 24.826 -7.642 -27.317 1.00 85.38 96 ALA A CA 1
ATOM 792 C C . ALA A 1 96 ? 25.342 -6.610 -28.331 1.00 85.38 96 ALA A C 1
ATOM 794 O O . ALA A 1 96 ? 26.395 -6.818 -28.927 1.00 85.38 96 ALA A O 1
ATOM 795 N N . GLN A 1 97 ? 24.622 -5.508 -28.554 1.00 88.56 97 GLN A N 1
ATOM 796 C CA . GLN A 1 97 ? 24.908 -4.551 -29.628 1.00 88.56 97 GLN A CA 1
ATOM 797 C C . GLN A 1 97 ? 26.347 -4.015 -29.601 1.00 88.56 97 GLN A C 1
ATOM 799 O O . GLN A 1 97 ? 26.992 -3.950 -30.645 1.00 88.56 97 GLN A O 1
ATOM 804 N N . ASP A 1 98 ? 26.865 -3.652 -28.429 1.00 87.44 98 ASP A N 1
ATOM 805 C CA . ASP A 1 98 ? 28.220 -3.101 -28.320 1.00 87.44 98 ASP A CA 1
ATOM 806 C C . ASP A 1 98 ? 29.286 -4.177 -28.561 1.00 87.44 98 ASP A C 1
ATOM 808 O O . ASP A 1 98 ? 30.287 -3.923 -29.228 1.00 87.44 98 ASP A O 1
ATOM 812 N N . GLU A 1 99 ? 29.046 -5.402 -28.091 1.00 86.19 99 GLU A N 1
ATOM 813 C CA . GLU A 1 99 ? 29.939 -6.535 -28.337 1.00 86.19 99 GLU A CA 1
ATOM 814 C C . GLU A 1 99 ? 29.964 -6.921 -29.821 1.00 86.19 99 GLU A C 1
ATOM 816 O O . GLU A 1 99 ? 31.026 -7.181 -30.388 1.00 86.19 99 GLU A O 1
ATOM 821 N N . ILE A 1 100 ? 28.806 -6.866 -30.480 1.00 91.56 100 ILE A N 1
ATOM 822 C CA . ILE A 1 100 ? 28.683 -7.048 -31.926 1.00 91.56 100 ILE A CA 1
ATOM 823 C C . ILE A 1 100 ? 29.495 -5.978 -32.658 1.00 91.56 100 ILE A C 1
ATOM 825 O O . ILE A 1 100 ? 30.261 -6.319 -33.551 1.00 91.56 100 ILE A O 1
ATOM 829 N N . ILE A 1 101 ? 29.392 -4.703 -32.272 1.00 90.50 101 ILE A N 1
ATOM 830 C CA . ILE A 1 101 ? 30.143 -3.614 -32.920 1.00 90.50 101 ILE A CA 1
ATOM 831 C C . ILE A 1 101 ? 31.653 -3.797 -32.772 1.00 90.50 101 ILE A C 1
ATOM 833 O O . ILE A 1 101 ? 32.376 -3.574 -33.742 1.00 90.50 101 ILE A O 1
ATOM 837 N N . ARG A 1 102 ? 32.136 -4.223 -31.598 1.00 87.25 102 ARG A N 1
ATOM 838 C CA . ARG A 1 102 ? 33.571 -4.482 -31.366 1.00 87.25 102 ARG A CA 1
ATOM 839 C C . ARG A 1 102 ? 34.113 -5.600 -32.247 1.00 87.25 102 ARG A C 1
ATOM 841 O O . ARG A 1 102 ? 35.257 -5.533 -32.684 1.00 87.25 102 ARG A O 1
ATOM 848 N N . ARG A 1 103 ? 33.306 -6.636 -32.470 1.00 92.56 103 ARG A N 1
ATOM 849 C CA . ARG A 1 103 ? 33.691 -7.826 -33.240 1.00 92.56 103 ARG A CA 1
ATOM 850 C C . ARG A 1 103 ? 33.415 -7.690 -34.729 1.00 92.56 103 ARG A C 1
ATOM 852 O O . ARG A 1 103 ? 33.951 -8.471 -35.513 1.00 92.56 103 ARG A O 1
ATOM 859 N N . PHE A 1 104 ? 32.574 -6.736 -35.123 1.00 94.56 104 PHE A N 1
ATOM 860 C CA . PHE A 1 104 ? 32.208 -6.550 -36.516 1.00 94.56 104 PHE A CA 1
ATOM 861 C C . PHE A 1 104 ? 33.451 -6.212 -37.349 1.00 94.56 104 PHE A C 1
ATOM 863 O O . PHE A 1 104 ? 34.219 -5.323 -36.974 1.00 94.56 104 PHE A O 1
ATOM 870 N N . PRO A 1 105 ? 33.693 -6.907 -38.474 1.00 93.69 105 PRO A N 1
ATOM 871 C CA . PRO A 1 105 ? 34.929 -6.758 -39.229 1.00 93.69 105 PRO A CA 1
ATOM 872 C C . PRO A 1 105 ? 34.877 -5.518 -40.134 1.00 93.69 105 PRO A C 1
ATOM 874 O O . PRO A 1 105 ? 34.867 -5.636 -41.357 1.00 93.69 105 PRO A O 1
ATOM 877 N N . TRP A 1 106 ? 34.864 -4.321 -39.539 1.00 91.69 106 TRP A N 1
ATOM 878 C CA . TRP A 1 106 ? 34.747 -3.027 -40.233 1.00 91.69 106 TRP A CA 1
ATOM 879 C C . TRP A 1 106 ? 35.762 -2.847 -41.369 1.00 91.69 106 TRP A C 1
ATOM 881 O O . TRP A 1 106 ? 35.425 -2.328 -42.426 1.00 91.69 106 TRP A O 1
ATOM 891 N N . GLN A 1 107 ? 36.981 -3.361 -41.186 1.00 91.06 107 GLN A N 1
ATOM 892 C CA . GLN A 1 107 ? 38.060 -3.338 -42.183 1.00 91.06 107 GLN A CA 1
ATOM 893 C C . GLN A 1 107 ? 37.686 -4.036 -43.505 1.00 91.06 107 GLN A C 1
ATOM 895 O O . GLN A 1 107 ? 38.234 -3.688 -44.546 1.00 91.06 107 GLN A O 1
ATOM 900 N N . ARG A 1 108 ? 36.762 -5.011 -43.484 1.00 93.31 108 ARG A N 1
ATOM 901 C CA . ARG A 1 108 ? 36.274 -5.702 -44.693 1.00 93.31 108 ARG A CA 1
ATOM 902 C C . ARG A 1 108 ? 35.286 -4.859 -45.502 1.00 93.31 108 ARG A C 1
ATOM 904 O O . ARG A 1 108 ? 35.003 -5.228 -46.634 1.00 93.31 108 ARG A O 1
ATOM 911 N N . PHE A 1 109 ? 34.767 -3.777 -44.921 1.00 92.00 109 PHE A N 1
ATOM 912 C CA . PHE A 1 109 ? 33.706 -2.964 -45.506 1.00 92.00 109 PHE A CA 1
ATOM 913 C C . PHE A 1 109 ? 33.990 -1.452 -45.415 1.00 92.00 109 PHE A C 1
ATOM 915 O O . PHE A 1 109 ? 33.225 -0.705 -44.789 1.00 92.00 109 PHE A O 1
ATOM 922 N N . PRO A 1 110 ? 35.104 -0.973 -45.998 1.00 88.38 110 PRO A N 1
ATOM 923 C CA . PRO A 1 110 ? 35.480 0.440 -45.952 1.00 88.38 110 PRO A CA 1
ATOM 924 C C . PRO A 1 110 ? 34.427 1.380 -46.567 1.00 88.38 110 PRO A C 1
ATOM 926 O O . PRO A 1 110 ? 34.340 2.540 -46.166 1.00 88.38 110 PRO A O 1
ATOM 929 N N . GLU A 1 111 ? 33.602 0.897 -47.497 1.00 88.12 111 GLU A N 1
ATOM 930 C CA . GLU A 1 111 ? 32.516 1.637 -48.147 1.00 88.12 111 GLU A CA 1
ATOM 931 C C . GLU A 1 111 ? 31.384 2.044 -47.186 1.00 88.12 111 GLU A C 1
ATOM 933 O O . GLU A 1 111 ? 30.724 3.063 -47.401 1.00 88.12 111 GLU A O 1
ATOM 938 N N . TYR A 1 112 ? 31.197 1.316 -46.080 1.00 87.75 112 TYR A N 1
ATOM 939 C CA . TYR A 1 112 ? 30.196 1.647 -45.056 1.00 87.75 112 TYR A CA 1
ATOM 940 C C . TYR A 1 112 ? 30.774 2.442 -43.880 1.00 87.75 112 TYR A C 1
ATOM 942 O O . TYR A 1 112 ? 30.110 2.617 -42.853 1.00 87.75 112 TYR A O 1
ATOM 950 N N . LYS A 1 113 ? 31.999 2.961 -44.012 1.00 83.88 113 LYS A N 1
ATOM 951 C CA . LYS A 1 113 ? 32.612 3.812 -42.992 1.00 83.88 113 LYS A CA 1
ATOM 952 C C . LYS A 1 113 ? 31.750 5.048 -42.716 1.00 83.88 113 LYS A C 1
ATOM 954 O O . LYS A 1 113 ? 31.318 5.739 -43.633 1.00 83.88 113 LYS A O 1
ATOM 959 N N . GLY A 1 114 ? 31.497 5.324 -41.435 1.00 81.62 114 GLY A N 1
ATOM 960 C CA . GLY A 1 114 ? 30.634 6.431 -40.999 1.00 81.62 114 GLY A CA 1
ATOM 961 C C . GLY A 1 114 ? 29.133 6.218 -41.253 1.00 81.62 114 GLY A C 1
ATOM 962 O O . GLY A 1 114 ? 28.340 7.122 -40.992 1.00 81.62 114 GLY A O 1
ATOM 963 N N . GLN A 1 115 ? 28.722 5.042 -41.739 1.00 87.62 115 GLN A N 1
ATOM 964 C CA . GLN A 1 115 ? 27.321 4.719 -42.005 1.00 87.62 115 GLN A CA 1
ATOM 965 C C . GLN A 1 115 ? 26.691 3.910 -40.866 1.00 87.62 115 GLN A C 1
ATOM 967 O O . GLN A 1 115 ? 27.356 3.138 -40.173 1.00 87.62 115 GLN A O 1
ATOM 972 N N . ARG A 1 116 ? 25.373 4.060 -40.697 1.00 91.19 116 ARG A N 1
ATOM 973 C CA . ARG A 1 116 ? 24.550 3.237 -39.805 1.00 91.19 116 ARG A CA 1
ATOM 974 C C . ARG A 1 116 ? 23.927 2.088 -40.585 1.00 91.19 116 ARG A C 1
ATOM 976 O O . ARG A 1 116 ? 23.082 2.322 -41.449 1.00 91.19 116 ARG A O 1
ATOM 983 N N . ILE A 1 117 ? 24.296 0.866 -40.219 1.00 94.00 117 ILE A N 1
ATOM 984 C CA . ILE A 1 117 ? 23.813 -0.386 -40.809 1.00 94.00 117 ILE A CA 1
ATOM 985 C C . ILE A 1 117 ? 22.811 -1.014 -39.841 1.00 94.00 117 ILE A C 1
ATOM 987 O O . ILE A 1 117 ? 23.147 -1.261 -38.690 1.00 94.00 117 ILE A O 1
ATOM 991 N N . THR A 1 118 ? 21.575 -1.251 -40.265 1.00 94.12 118 THR A N 1
ATOM 992 C CA . THR A 1 118 ? 20.520 -1.838 -39.422 1.00 94.12 118 THR A CA 1
ATOM 993 C C . THR A 1 118 ? 20.121 -3.201 -39.949 1.00 94.12 118 THR A C 1
ATOM 995 O O . THR A 1 118 ? 19.665 -3.296 -41.083 1.00 94.12 118 THR A O 1
ATOM 998 N N . PHE A 1 119 ? 20.265 -4.230 -39.120 1.00 93.88 119 PHE A N 1
ATOM 999 C CA . PHE A 1 119 ? 19.936 -5.613 -39.447 1.00 93.88 119 PHE A CA 1
ATOM 1000 C C . PHE A 1 119 ? 18.560 -5.973 -38.897 1.00 93.88 119 PHE A C 1
ATOM 1002 O O . PHE A 1 119 ? 18.297 -5.780 -37.709 1.00 93.88 119 PHE A O 1
ATOM 1009 N N . PHE A 1 120 ? 17.703 -6.515 -39.755 1.00 92.19 120 PHE A N 1
ATOM 1010 C CA . PHE A 1 120 ? 16.446 -7.149 -39.375 1.00 92.19 120 PHE A CA 1
ATOM 1011 C C . PHE A 1 120 ? 16.668 -8.651 -39.329 1.00 92.19 120 PHE A C 1
ATOM 1013 O O . PHE A 1 120 ? 17.031 -9.265 -40.336 1.00 92.19 120 PHE A O 1
ATOM 1020 N N . VAL A 1 121 ? 16.492 -9.215 -38.143 1.00 91.19 121 VAL A N 1
ATOM 1021 C CA . VAL A 1 121 ? 16.908 -10.570 -37.815 1.00 91.19 121 VAL A CA 1
ATOM 1022 C C . VAL A 1 121 ? 15.696 -11.382 -37.389 1.00 91.19 121 VAL A C 1
ATOM 1024 O O . VAL A 1 121 ? 14.886 -10.917 -36.588 1.00 91.19 121 VAL A O 1
ATOM 1027 N N . GLU A 1 122 ? 15.582 -12.597 -37.910 1.00 90.06 122 GLU A N 1
ATOM 1028 C CA . GLU A 1 122 ? 14.495 -13.533 -37.642 1.00 90.06 122 GLU A CA 1
ATOM 1029 C C . GLU A 1 122 ? 15.040 -14.952 -37.408 1.00 90.06 122 GLU A C 1
ATOM 1031 O O . GLU A 1 122 ? 16.212 -15.237 -37.657 1.00 90.06 122 GLU A O 1
ATOM 1036 N N . ASN A 1 123 ? 14.180 -15.843 -36.905 1.00 88.44 123 ASN A N 1
ATOM 1037 C CA . ASN A 1 123 ? 14.442 -17.277 -36.745 1.00 88.44 123 ASN A CA 1
ATOM 1038 C C . ASN A 1 123 ? 15.772 -17.610 -36.058 1.00 88.44 123 ASN A C 1
ATOM 1040 O O . ASN A 1 123 ? 16.465 -18.548 -36.440 1.00 88.44 123 ASN A O 1
ATOM 1044 N N . VAL A 1 124 ? 16.130 -16.853 -35.024 1.00 89.69 124 VAL A N 1
ATOM 1045 C CA . VAL A 1 124 ? 17.353 -17.102 -34.257 1.00 89.69 124 VAL A CA 1
ATOM 1046 C C . VAL A 1 124 ? 17.252 -18.462 -33.549 1.00 89.69 124 VAL A C 1
ATOM 1048 O O . VAL A 1 124 ? 16.322 -18.708 -32.773 1.00 89.69 124 VAL A O 1
ATOM 1051 N N . GLN A 1 125 ? 18.230 -19.332 -33.792 1.00 89.75 125 GLN A N 1
ATOM 1052 C CA . GLN A 1 125 ? 18.335 -20.668 -33.211 1.00 89.75 125 GLN A CA 1
ATOM 1053 C C . GLN A 1 125 ? 19.598 -20.776 -32.366 1.00 89.75 125 GLN A C 1
ATOM 1055 O O . GLN A 1 125 ? 20.703 -20.514 -32.835 1.00 89.75 125 GLN A O 1
ATOM 1060 N N . CYS A 1 126 ? 19.435 -21.208 -31.123 1.00 90.62 126 CYS A N 1
ATOM 1061 C CA . CYS A 1 126 ? 20.518 -21.419 -30.173 1.00 90.62 126 CYS A CA 1
ATOM 1062 C C . CYS A 1 126 ? 20.405 -22.838 -29.616 1.00 90.62 126 CYS A C 1
ATOM 1064 O O . CYS A 1 126 ? 19.290 -23.333 -29.449 1.00 90.62 126 CYS A O 1
ATOM 1066 N N . SER A 1 127 ? 21.524 -23.495 -29.345 1.00 92.44 127 SER A N 1
ATOM 1067 C CA . SER A 1 127 ? 21.563 -24.772 -28.637 1.00 92.44 127 SER A CA 1
ATOM 1068 C C . SER A 1 127 ? 21.268 -24.576 -27.147 1.00 92.44 127 SER A C 1
ATOM 1070 O O . SER A 1 127 ? 21.362 -23.473 -26.607 1.00 92.44 127 SER A O 1
ATOM 1072 N N . SER A 1 128 ? 20.946 -25.662 -26.441 1.00 91.50 128 SER A N 1
ATOM 1073 C CA . SER A 1 128 ? 20.660 -25.614 -24.999 1.00 91.50 128 SER A CA 1
ATOM 1074 C C . SER A 1 128 ? 21.835 -25.119 -24.150 1.00 91.50 128 SER A C 1
ATOM 1076 O O . SER A 1 128 ? 21.643 -24.726 -23.002 1.00 91.50 128 SER A O 1
ATOM 1078 N N . ASP A 1 129 ? 23.057 -25.173 -24.676 1.00 91.38 129 ASP A N 1
ATOM 1079 C CA . ASP A 1 129 ? 24.257 -24.695 -23.998 1.00 91.38 129 ASP A CA 1
ATOM 1080 C C . ASP A 1 129 ? 24.663 -23.257 -24.329 1.00 91.38 129 ASP A C 1
ATOM 1082 O O . ASP A 1 129 ? 25.573 -22.740 -23.684 1.00 91.38 129 ASP A O 1
ATOM 1086 N N . GLY A 1 130 ? 23.936 -22.582 -25.222 1.00 89.88 130 GLY A N 1
ATOM 1087 C CA . GLY A 1 130 ? 24.153 -21.172 -25.536 1.00 89.88 130 GLY A CA 1
ATOM 1088 C C . GLY A 1 130 ? 24.983 -20.920 -26.796 1.00 89.88 130 GLY A C 1
ATOM 1089 O O . GLY A 1 130 ? 25.385 -19.778 -27.019 1.00 89.88 130 GLY A O 1
ATOM 1090 N N . HIS A 1 131 ? 25.255 -21.929 -27.630 1.00 92.56 131 HIS A N 1
ATOM 1091 C CA . HIS A 1 131 ? 25.856 -21.716 -28.950 1.00 92.56 131 HIS A CA 1
ATOM 1092 C C . HIS A 1 131 ? 24.797 -21.313 -29.978 1.00 92.56 131 HIS A C 1
ATOM 1094 O O . HIS A 1 131 ? 23.789 -21.995 -30.160 1.00 92.56 131 HIS A O 1
ATOM 1100 N N . LEU A 1 132 ? 25.046 -20.228 -30.716 1.00 92.19 132 LEU A N 1
ATOM 1101 C CA . LEU A 1 132 ? 24.189 -19.872 -31.842 1.00 92.19 132 LEU A CA 1
ATOM 1102 C C . LEU A 1 132 ? 24.354 -20.905 -32.969 1.00 92.19 132 LEU A C 1
ATOM 1104 O O . LEU A 1 132 ? 25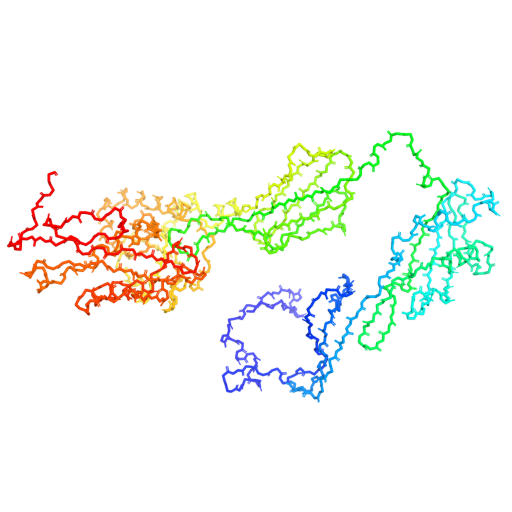.449 -21.082 -33.504 1.00 92.19 132 LEU A O 1
ATOM 1108 N N . VAL A 1 133 ? 23.253 -21.550 -33.347 1.00 90.50 133 VAL A N 1
ATOM 1109 C CA . VAL A 1 133 ? 23.194 -22.556 -34.414 1.00 90.50 133 VAL A CA 1
ATOM 1110 C C . VAL A 1 133 ? 22.991 -21.863 -35.756 1.00 90.50 133 VAL A C 1
ATOM 1112 O O . VAL A 1 133 ? 23.828 -21.973 -36.658 1.00 90.50 133 VAL A O 1
ATOM 1115 N N . ASP A 1 134 ? 21.906 -21.096 -35.870 1.00 89.44 134 ASP A N 1
ATOM 1116 C CA . ASP A 1 134 ? 21.542 -20.411 -37.104 1.00 89.44 134 ASP A CA 1
ATOM 1117 C C . ASP A 1 134 ? 20.708 -19.152 -36.857 1.00 89.44 134 ASP A C 1
ATOM 1119 O O . ASP A 1 134 ? 20.184 -18.936 -35.761 1.00 89.44 134 ASP A O 1
ATOM 1123 N N . VAL A 1 135 ? 20.630 -18.295 -37.871 1.00 91.12 135 VAL A N 1
ATOM 1124 C CA . VAL A 1 135 ? 19.868 -17.049 -37.835 1.00 91.12 135 VAL A CA 1
ATOM 1125 C C . VAL A 1 135 ? 19.586 -16.534 -39.246 1.00 91.12 135 VAL A C 1
ATOM 1127 O O . VAL A 1 135 ? 20.463 -16.568 -40.118 1.00 91.12 135 VAL A O 1
ATOM 1130 N N . ASP A 1 136 ? 18.400 -15.966 -39.451 1.00 90.69 136 ASP A N 1
ATOM 1131 C CA . ASP A 1 136 ? 18.009 -15.330 -40.705 1.00 90.69 136 ASP A CA 1
ATOM 1132 C C . ASP A 1 136 ? 18.195 -13.816 -40.623 1.00 90.69 136 ASP A C 1
ATOM 1134 O O . ASP A 1 136 ? 17.696 -13.153 -39.719 1.00 90.69 136 ASP A O 1
ATOM 1138 N N . VAL A 1 137 ? 18.919 -13.249 -41.589 1.00 91.81 137 VAL A N 1
ATOM 1139 C CA . VAL A 1 137 ? 19.028 -11.797 -41.773 1.00 91.81 137 VAL A CA 1
ATOM 1140 C C . VAL A 1 137 ? 18.159 -11.455 -42.971 1.00 91.81 137 VAL A C 1
ATOM 1142 O O . VAL A 1 137 ? 18.518 -11.778 -44.100 1.00 91.81 137 VAL A O 1
ATOM 1145 N N . ARG A 1 138 ? 16.997 -10.857 -42.709 1.00 89.12 138 ARG A N 1
ATOM 1146 C CA . ARG A 1 138 ? 15.949 -10.633 -43.712 1.00 89.12 138 ARG A CA 1
ATOM 1147 C C . ARG A 1 138 ? 16.191 -9.380 -44.541 1.00 89.12 138 ARG A C 1
ATOM 1149 O O . ARG A 1 138 ? 15.990 -9.381 -45.749 1.00 89.12 138 ARG A O 1
ATOM 1156 N N . THR A 1 139 ? 16.598 -8.301 -43.881 1.00 90.56 139 THR A N 1
ATOM 1157 C CA . THR A 1 139 ? 16.804 -7.007 -44.535 1.00 90.56 139 THR A CA 1
ATOM 1158 C C . THR A 1 139 ? 17.911 -6.239 -43.833 1.00 90.56 139 THR A C 1
ATOM 1160 O O . THR A 1 139 ? 18.005 -6.249 -42.602 1.00 90.56 139 THR A O 1
ATOM 1163 N N . ILE A 1 140 ? 18.738 -5.548 -44.612 1.00 93.94 140 ILE A N 1
ATOM 1164 C CA . ILE A 1 140 ? 19.772 -4.646 -44.114 1.00 93.94 140 ILE A CA 1
ATOM 1165 C C . ILE A 1 140 ? 19.494 -3.245 -44.647 1.00 93.94 140 ILE A C 1
ATOM 1167 O O . ILE A 1 140 ? 19.375 -3.036 -45.852 1.00 93.94 140 ILE A O 1
ATOM 1171 N N . PHE A 1 141 ? 19.416 -2.273 -43.745 1.00 91.06 141 PHE A N 1
ATOM 1172 C CA . PHE A 1 141 ? 19.252 -0.866 -44.090 1.00 91.06 141 PHE A CA 1
ATOM 1173 C C . PHE A 1 141 ? 20.541 -0.104 -43.838 1.00 91.06 141 PHE A C 1
ATOM 1175 O O . PHE A 1 141 ? 21.003 -0.042 -42.698 1.00 91.06 141 PHE A O 1
ATOM 1182 N N . VAL A 1 142 ? 21.067 0.549 -44.868 1.00 89.06 142 VAL A N 1
ATOM 1183 C CA . VAL A 1 142 ? 22.251 1.404 -44.752 1.00 89.06 142 VAL A CA 1
ATOM 1184 C C . VAL A 1 142 ? 21.832 2.868 -44.862 1.00 89.06 142 VAL A C 1
ATOM 1186 O O . VAL A 1 142 ? 21.091 3.274 -45.767 1.00 89.06 142 VAL A O 1
ATOM 1189 N N . ARG A 1 143 ? 22.243 3.686 -43.893 1.00 86.19 143 ARG A N 1
ATOM 1190 C CA . ARG A 1 143 ? 21.961 5.129 -43.837 1.00 86.19 143 ARG A CA 1
ATOM 1191 C C . ARG A 1 143 ? 23.261 5.902 -43.565 1.00 86.19 143 ARG A C 1
ATOM 1193 O O . ARG A 1 143 ? 24.054 5.428 -42.757 1.00 86.19 143 ARG A O 1
ATOM 1200 N N . PRO A 1 144 ? 23.466 7.092 -44.166 1.00 75.69 144 PRO A N 1
ATOM 1201 C CA . PRO A 1 144 ? 22.502 7.897 -44.925 1.00 75.69 144 PRO A CA 1
ATOM 1202 C C . PRO A 1 144 ? 22.371 7.543 -46.414 1.00 75.69 144 PRO A C 1
ATOM 1204 O O . PRO A 1 144 ? 21.505 8.119 -47.062 1.00 75.69 144 PRO A O 1
ATOM 1207 N N . GLN A 1 145 ? 23.142 6.589 -46.946 1.00 76.00 145 GLN A N 1
ATOM 1208 C CA . GLN A 1 145 ? 23.131 6.208 -48.371 1.00 76.00 145 GLN A CA 1
ATOM 1209 C C . GLN A 1 145 ? 21.762 5.722 -48.899 1.00 76.00 145 GLN A C 1
ATOM 1211 O O . GLN A 1 145 ? 21.542 5.701 -50.104 1.00 76.00 145 GLN A O 1
ATOM 1216 N N . ARG A 1 146 ? 20.809 5.410 -48.002 1.00 78.06 146 ARG A N 1
ATOM 1217 C CA . ARG A 1 146 ? 19.437 4.950 -48.305 1.00 78.06 146 ARG A CA 1
ATOM 1218 C C . ARG A 1 146 ? 19.393 3.650 -49.115 1.00 78.06 146 ARG A C 1
ATOM 1220 O O . ARG A 1 146 ? 18.458 3.426 -49.873 1.00 78.06 146 ARG A O 1
ATOM 1227 N N . GLU A 1 147 ? 20.360 2.771 -48.890 1.00 84.75 147 GLU A N 1
ATOM 1228 C CA . GLU A 1 147 ? 20.373 1.434 -49.475 1.00 84.75 147 GLU A CA 1
ATOM 1229 C C . GLU A 1 147 ? 19.550 0.462 -48.617 1.00 84.75 147 GLU A C 1
ATOM 1231 O O . GLU A 1 147 ? 19.574 0.531 -47.379 1.00 84.75 147 GLU A O 1
ATOM 1236 N N . ASN A 1 148 ? 18.805 -0.421 -49.282 1.00 87.81 148 ASN A N 1
ATOM 1237 C CA . ASN A 1 148 ? 18.047 -1.505 -48.668 1.00 87.81 148 ASN A CA 1
ATOM 1238 C C . ASN A 1 148 ? 18.475 -2.810 -49.351 1.00 87.81 148 ASN A C 1
ATOM 1240 O O . ASN A 1 148 ? 18.338 -2.939 -50.565 1.00 87.81 148 ASN A O 1
ATOM 1244 N N . ILE A 1 149 ? 18.993 -3.757 -48.577 1.00 89.50 149 ILE A N 1
ATOM 1245 C CA . ILE A 1 149 ? 19.520 -5.030 -49.072 1.00 89.50 149 ILE A CA 1
ATOM 1246 C C . ILE A 1 149 ? 18.624 -6.146 -48.540 1.00 89.50 149 ILE A C 1
ATOM 1248 O O . ILE A 1 149 ? 18.527 -6.332 -47.327 1.00 89.50 149 ILE A O 1
ATOM 1252 N N . GLU A 1 150 ? 17.986 -6.889 -49.440 1.00 87.94 150 GLU A N 1
ATOM 1253 C CA . GLU A 1 150 ? 17.108 -8.032 -49.121 1.00 87.94 150 GLU A CA 1
ATOM 1254 C C . GLU A 1 150 ? 17.757 -9.389 -49.460 1.00 87.94 150 GLU A C 1
ATOM 1256 O O . GLU A 1 150 ? 17.114 -10.433 -49.403 1.00 87.94 150 GLU A O 1
ATOM 1261 N N . ASP A 1 151 ? 19.052 -9.391 -49.793 1.00 85.25 151 ASP A N 1
ATOM 1262 C CA . ASP A 1 151 ? 19.823 -10.610 -50.039 1.00 85.25 151 ASP A CA 1
ATOM 1263 C C . ASP A 1 151 ? 20.455 -11.146 -48.742 1.00 85.25 151 ASP A C 1
ATOM 1265 O O . ASP A 1 151 ? 21.436 -10.604 -48.225 1.00 85.25 151 ASP A O 1
ATOM 1269 N N . GLY A 1 152 ? 19.929 -12.265 -48.239 1.00 76.75 152 GLY A N 1
ATOM 1270 C CA . GLY A 1 152 ? 20.466 -12.965 -47.067 1.00 76.75 152 GLY A CA 1
ATOM 1271 C C . GLY A 1 152 ? 21.879 -13.542 -47.257 1.00 76.75 152 GLY A C 1
ATOM 1272 O O . GLY A 1 152 ? 22.527 -13.898 -46.268 1.00 76.75 152 GLY A O 1
ATOM 1273 N N . ASN A 1 153 ? 22.382 -13.616 -48.496 1.00 86.69 153 ASN A N 1
ATOM 1274 C CA . ASN A 1 153 ? 23.751 -14.025 -48.825 1.00 86.69 153 ASN A CA 1
ATOM 1275 C C . ASN A 1 153 ? 24.721 -12.852 -48.996 1.00 86.69 153 ASN A C 1
ATOM 1277 O O . ASN A 1 153 ? 25.914 -13.091 -49.240 1.00 86.69 153 ASN A O 1
ATOM 1281 N N . HIS A 1 154 ? 24.246 -11.617 -48.823 1.00 92.12 154 HIS A N 1
ATOM 1282 C CA . HIS A 1 154 ? 25.072 -10.425 -48.918 1.00 92.12 154 HIS A CA 1
ATOM 1283 C C . HIS A 1 154 ? 26.272 -10.507 -47.951 1.00 92.12 154 HIS A C 1
ATOM 1285 O O . HIS A 1 154 ? 26.118 -10.973 -46.814 1.00 92.12 154 HIS A O 1
ATOM 1291 N N . PRO A 1 155 ? 27.472 -10.032 -48.337 1.00 92.75 155 PRO A N 1
ATOM 1292 C CA . PRO A 1 155 ? 28.657 -10.058 -47.478 1.00 92.75 155 PRO A CA 1
ATOM 1293 C C . PRO A 1 155 ? 28.443 -9.483 -46.065 1.00 92.75 155 PRO A C 1
ATOM 1295 O O . PRO A 1 155 ? 28.932 -10.064 -45.096 1.00 92.75 155 PRO A O 1
ATOM 1298 N N . LEU A 1 156 ? 27.651 -8.408 -45.920 1.00 93.06 156 LEU A N 1
ATOM 1299 C CA . LEU A 1 156 ? 27.270 -7.860 -44.606 1.00 93.06 156 LEU A CA 1
ATOM 1300 C C . LEU A 1 156 ? 26.447 -8.843 -43.763 1.00 93.06 156 LEU A C 1
ATOM 1302 O O . LEU A 1 156 ? 26.690 -8.959 -42.564 1.00 93.06 156 LEU A O 1
ATOM 1306 N N . ALA A 1 157 ? 25.490 -9.554 -44.372 1.00 93.50 157 ALA A N 1
ATOM 1307 C CA . ALA A 1 157 ? 24.692 -10.561 -43.676 1.00 93.50 157 ALA A CA 1
ATOM 1308 C C . ALA A 1 157 ? 25.596 -11.693 -43.173 1.00 93.50 157 ALA A C 1
ATOM 1310 O O . ALA A 1 157 ? 25.522 -12.064 -42.004 1.00 93.50 157 ALA A O 1
ATOM 1311 N N . LYS A 1 158 ? 26.506 -12.190 -44.021 1.00 94.44 158 LYS A N 1
ATOM 1312 C CA . LYS A 1 158 ? 27.468 -13.244 -43.655 1.00 94.44 158 LYS A CA 1
ATOM 1313 C C . LYS A 1 158 ? 28.379 -12.818 -42.504 1.00 94.44 158 LYS A C 1
ATOM 1315 O O . LYS A 1 158 ? 28.462 -13.534 -41.511 1.00 94.44 158 LYS A O 1
ATOM 1320 N N . ALA A 1 159 ? 28.984 -11.633 -42.591 1.00 94.88 159 ALA A N 1
ATOM 1321 C CA . ALA A 1 159 ? 29.835 -11.103 -41.528 1.00 94.88 159 ALA A CA 1
ATOM 1322 C C . ALA A 1 159 ? 29.068 -10.906 -40.212 1.00 94.88 159 ALA A C 1
ATOM 1324 O O . ALA A 1 159 ? 29.574 -11.229 -39.141 1.00 94.88 159 ALA A O 1
ATOM 1325 N N . PHE A 1 160 ? 27.825 -10.429 -40.278 1.00 94.69 160 PHE A N 1
ATOM 1326 C CA . PHE A 1 160 ? 26.977 -10.290 -39.099 1.00 94.69 160 PHE A CA 1
ATOM 1327 C C . PHE A 1 160 ? 26.651 -11.647 -38.456 1.00 94.69 160 PHE A C 1
ATOM 1329 O O . PHE A 1 160 ? 26.785 -11.800 -37.241 1.00 94.69 160 PHE A O 1
ATOM 1336 N N . LYS A 1 161 ? 26.306 -12.662 -39.261 1.00 93.88 161 LYS A N 1
ATOM 1337 C CA . LYS A 1 161 ? 26.092 -14.040 -38.786 1.00 93.88 161 LYS A CA 1
ATOM 1338 C C . LYS A 1 161 ? 27.351 -14.621 -38.132 1.00 93.88 161 LYS A C 1
ATOM 1340 O O . LYS A 1 161 ? 27.248 -15.227 -37.069 1.00 93.88 161 LYS A O 1
ATOM 1345 N N . GLU A 1 162 ? 28.529 -14.419 -38.727 1.00 94.25 162 GLU A N 1
ATOM 1346 C CA . GLU A 1 162 ? 29.822 -14.835 -38.153 1.00 94.25 162 GLU A CA 1
ATOM 1347 C C . GLU A 1 162 ? 30.063 -14.197 -36.779 1.00 94.25 162 GLU A C 1
ATOM 1349 O O . GLU A 1 162 ? 30.430 -14.884 -35.825 1.00 94.25 162 GLU A O 1
ATOM 1354 N N . VAL A 1 163 ? 29.798 -12.894 -36.653 1.00 95.00 163 VAL A N 1
ATOM 1355 C CA . VAL A 1 163 ? 29.940 -12.165 -35.387 1.00 95.00 163 VAL A CA 1
ATOM 1356 C C . VAL A 1 163 ? 29.004 -12.726 -34.325 1.00 95.00 163 VAL A C 1
ATOM 1358 O O . VAL A 1 163 ? 29.463 -13.020 -33.220 1.00 95.00 163 VAL A O 1
ATOM 1361 N N . LEU A 1 164 ? 27.726 -12.935 -34.647 1.00 92.44 164 LEU A N 1
ATOM 1362 C CA . LEU A 1 164 ? 26.773 -13.512 -33.697 1.00 92.44 164 LEU A CA 1
ATOM 1363 C C . LEU A 1 164 ? 27.171 -14.936 -33.268 1.00 92.44 164 LEU A C 1
ATOM 1365 O O . LEU A 1 164 ? 27.055 -15.270 -32.090 1.00 92.44 164 LEU A O 1
ATOM 1369 N N . LYS A 1 165 ? 27.701 -15.753 -34.189 1.00 92.62 165 LYS A N 1
ATOM 1370 C CA . LYS A 1 165 ? 28.234 -17.095 -33.883 1.00 92.62 165 LYS A CA 1
ATOM 1371 C C . LYS A 1 165 ? 29.484 -17.062 -32.999 1.00 92.62 165 LYS A C 1
ATOM 1373 O O . LYS A 1 165 ? 29.734 -18.017 -32.272 1.00 92.62 165 LYS A O 1
ATOM 1378 N N . SER A 1 166 ? 30.258 -15.977 -33.037 1.00 92.38 166 SER A N 1
ATOM 1379 C CA . SER A 1 166 ? 31.453 -15.809 -32.196 1.00 92.38 166 SER A CA 1
ATOM 1380 C C . SER A 1 166 ? 31.144 -15.448 -30.737 1.00 92.38 166 SER A C 1
ATOM 1382 O O . SER A 1 166 ? 32.021 -15.554 -29.875 1.00 92.38 166 SER A O 1
ATOM 1384 N N . ILE A 1 167 ? 29.930 -14.969 -30.457 1.00 90.56 167 ILE A N 1
ATOM 1385 C CA . ILE A 1 167 ? 29.489 -14.610 -29.109 1.00 90.56 167 ILE A CA 1
ATOM 1386 C C . ILE A 1 167 ? 28.958 -15.879 -28.442 1.00 90.56 167 ILE A C 1
ATOM 1388 O O . ILE A 1 167 ? 28.055 -16.534 -28.956 1.00 90.56 167 ILE A O 1
ATOM 1392 N N . TYR A 1 168 ? 29.548 -16.236 -27.304 1.00 88.69 168 TYR A N 1
ATOM 1393 C CA . TYR A 1 168 ? 29.186 -17.415 -26.526 1.00 88.69 168 TYR A CA 1
ATOM 1394 C C . TYR A 1 168 ? 29.544 -17.207 -25.041 1.00 88.69 168 TYR A C 1
ATOM 1396 O O . TYR A 1 168 ? 30.601 -16.631 -24.764 1.00 88.69 168 TYR A O 1
ATOM 1404 N N . PRO A 1 169 ? 28.726 -17.707 -24.095 1.00 90.75 169 PRO A N 1
ATOM 1405 C CA . PRO A 1 169 ? 27.392 -18.279 -24.306 1.00 90.75 169 PRO A CA 1
ATOM 1406 C C . PRO A 1 169 ? 26.327 -17.196 -24.503 1.00 90.75 169 PRO A C 1
ATOM 1408 O O . PRO A 1 169 ? 26.389 -16.133 -23.886 1.00 90.75 169 PRO A O 1
ATOM 1411 N N . TRP A 1 170 ? 25.329 -17.472 -25.340 1.00 90.12 170 TRP A N 1
ATOM 1412 C CA . TRP A 1 170 ? 24.057 -16.745 -25.348 1.00 90.12 170 TRP A CA 1
ATOM 1413 C C . TRP A 1 170 ? 23.181 -17.197 -24.178 1.00 90.12 170 TRP A C 1
ATOM 1415 O O . TRP A 1 170 ? 23.255 -18.349 -23.751 1.00 90.12 170 TRP A O 1
ATOM 1425 N N . GLU A 1 171 ? 22.346 -16.296 -23.661 1.00 92.38 171 GLU A N 1
ATOM 1426 C CA . GLU A 1 171 ? 21.372 -16.648 -22.625 1.00 92.38 171 GLU A CA 1
ATOM 1427 C C . GLU A 1 171 ? 20.329 -17.638 -23.163 1.00 92.38 171 GLU A C 1
ATOM 1429 O O . GLU A 1 171 ? 19.765 -17.444 -24.243 1.00 92.38 171 GLU A O 1
ATOM 1434 N N . VAL A 1 172 ? 20.060 -18.694 -22.390 1.00 92.75 172 VAL A N 1
ATOM 1435 C CA . VAL A 1 172 ? 19.082 -19.732 -22.736 1.00 92.75 172 VAL A CA 1
ATOM 1436 C C . VAL A 1 172 ? 18.112 -19.928 -21.580 1.00 92.75 172 VAL A C 1
ATOM 1438 O O . VAL A 1 172 ? 18.508 -20.108 -20.429 1.00 92.75 172 VAL A O 1
ATOM 1441 N N . LEU A 1 173 ? 16.826 -19.926 -21.906 1.00 92.75 173 LEU A N 1
ATOM 1442 C CA . LEU A 1 173 ? 15.715 -20.105 -20.984 1.00 92.75 173 LEU A CA 1
ATOM 1443 C C . LEU A 1 173 ? 15.216 -21.543 -21.083 1.00 92.75 173 LEU A C 1
ATOM 1445 O O . LEU A 1 173 ? 14.855 -21.984 -22.171 1.00 92.75 173 LEU A O 1
ATOM 1449 N N . PHE A 1 174 ? 15.143 -22.255 -19.966 1.00 93.62 174 PHE A N 1
ATOM 1450 C CA . PHE A 1 174 ? 14.512 -23.568 -19.858 1.00 93.62 174 PHE A CA 1
ATOM 1451 C C . PHE A 1 174 ? 13.130 -23.371 -19.247 1.00 93.62 174 PHE A C 1
ATOM 1453 O O . PHE A 1 174 ? 13.015 -23.065 -18.066 1.00 93.62 174 PHE A O 1
ATOM 1460 N N . ILE A 1 175 ? 12.085 -23.491 -20.062 1.00 91.50 175 ILE A N 1
ATOM 1461 C CA . ILE A 1 175 ? 10.704 -23.186 -19.696 1.00 91.50 175 ILE A CA 1
ATOM 1462 C C . ILE A 1 175 ? 9.806 -24.358 -20.075 1.00 91.50 175 ILE A C 1
ATOM 1464 O O . ILE A 1 175 ? 9.792 -24.804 -21.224 1.00 91.50 175 ILE A O 1
ATOM 1468 N N . ASN A 1 176 ? 9.027 -24.844 -19.112 1.00 89.06 176 ASN A N 1
ATOM 1469 C CA . ASN A 1 176 ? 8.033 -25.903 -19.282 1.00 89.06 176 ASN A CA 1
ATOM 1470 C C . ASN A 1 176 ? 8.588 -27.162 -19.977 1.00 89.06 176 ASN A C 1
ATOM 1472 O O . ASN A 1 176 ? 7.956 -27.744 -20.861 1.00 89.06 176 ASN A O 1
ATOM 1476 N N . GLY A 1 177 ? 9.808 -27.565 -19.602 1.00 85.94 177 GLY A N 1
ATOM 1477 C CA . GLY A 1 177 ? 10.496 -28.741 -20.154 1.00 85.94 177 GLY A CA 1
ATOM 1478 C C . GLY A 1 177 ? 11.062 -28.556 -21.567 1.00 85.94 177 GLY A C 1
ATOM 1479 O O . GLY A 1 177 ? 11.560 -29.513 -22.155 1.00 85.94 177 GLY A O 1
ATOM 1480 N N . LYS A 1 178 ? 11.001 -27.342 -22.122 1.00 90.88 178 LYS A N 1
ATOM 1481 C CA . LYS A 1 178 ? 11.643 -26.953 -23.383 1.00 90.88 178 LYS A CA 1
ATOM 1482 C C . LYS A 1 178 ? 12.697 -25.892 -23.102 1.00 90.88 178 LYS A C 1
ATOM 1484 O O . LYS A 1 178 ? 12.680 -25.282 -22.041 1.00 90.88 178 LYS A O 1
ATOM 1489 N N . TYR A 1 179 ? 13.590 -25.639 -24.049 1.00 90.38 179 TYR A N 1
ATOM 1490 C CA . TYR A 1 179 ? 14.466 -24.476 -23.979 1.00 90.38 179 TYR A CA 1
ATOM 1491 C C . TYR A 1 179 ? 14.238 -23.542 -25.168 1.00 90.38 179 TYR A C 1
ATOM 1493 O O . TYR A 1 179 ? 13.796 -23.965 -26.238 1.00 90.38 179 TYR A O 1
ATOM 1501 N N . THR A 1 180 ? 14.483 -22.255 -24.959 1.00 88.00 180 THR A N 1
ATOM 1502 C CA . THR A 1 180 ? 14.346 -21.191 -25.956 1.00 88.00 180 THR A CA 1
ATOM 1503 C C . THR A 1 180 ? 15.260 -20.026 -25.587 1.00 88.00 180 THR A C 1
ATOM 1505 O O . THR A 1 180 ? 15.829 -19.982 -24.504 1.00 88.00 180 THR A O 1
ATOM 1508 N N . ILE A 1 181 ? 15.367 -19.053 -26.478 1.00 86.69 181 ILE A N 1
ATOM 1509 C CA . ILE A 1 181 ? 15.903 -17.724 -26.183 1.00 86.69 181 ILE A CA 1
ATOM 1510 C C . ILE A 1 181 ? 14.754 -16.720 -26.075 1.00 86.69 181 ILE A C 1
ATOM 1512 O O . ILE A 1 181 ? 13.642 -16.994 -26.539 1.00 86.69 181 ILE A O 1
ATOM 1516 N N . GLU A 1 182 ? 15.025 -15.566 -25.471 1.00 77.12 182 GLU A N 1
ATOM 1517 C CA . GLU A 1 182 ? 14.020 -14.531 -25.212 1.00 77.12 182 GLU A CA 1
ATOM 1518 C C . GLU A 1 182 ? 13.440 -13.926 -26.506 1.00 77.12 182 GLU A C 1
ATOM 1520 O O . GLU A 1 182 ? 12.224 -13.772 -26.621 1.00 77.12 182 GLU A O 1
ATOM 1525 N N . PHE A 1 183 ? 14.289 -13.669 -27.511 1.00 78.75 183 PHE A N 1
ATOM 1526 C CA . PHE A 1 183 ? 13.896 -13.051 -28.781 1.00 78.75 183 PHE A CA 1
ATOM 1527 C C . PHE A 1 183 ? 14.356 -13.872 -29.981 1.00 78.75 183 PHE A C 1
ATOM 1529 O O . PHE A 1 183 ? 15.550 -14.024 -30.227 1.00 78.75 183 PHE A O 1
ATOM 1536 N N . LYS A 1 184 ? 13.387 -14.349 -30.769 1.00 82.69 184 LYS A N 1
ATOM 1537 C CA . LYS A 1 184 ? 13.636 -14.995 -32.068 1.00 82.69 184 LYS A CA 1
ATOM 1538 C C . LYS A 1 184 ? 13.663 -14.012 -33.236 1.00 82.69 184 LYS A C 1
ATOM 1540 O O . LYS A 1 184 ? 14.128 -14.371 -34.312 1.00 82.69 184 LYS A O 1
ATOM 1545 N N . HIS A 1 185 ? 13.184 -12.789 -33.007 1.00 86.62 185 HIS A N 1
ATOM 1546 C CA . HIS A 1 185 ? 13.132 -11.713 -33.987 1.00 86.62 185 HIS A CA 1
ATOM 1547 C C . HIS A 1 185 ? 13.587 -10.415 -33.324 1.00 86.62 185 HIS A C 1
ATOM 1549 O O . HIS A 1 185 ? 13.119 -10.096 -32.228 1.00 86.62 185 HIS A O 1
ATOM 1555 N N . PHE A 1 186 ? 14.498 -9.679 -33.956 1.00 87.12 186 PHE A N 1
ATOM 1556 C CA . PHE A 1 186 ? 14.977 -8.400 -33.438 1.00 87.12 186 PHE A CA 1
ATOM 1557 C C . PHE A 1 186 ? 15.531 -7.498 -34.546 1.00 87.12 186 PHE A C 1
ATOM 1559 O O . PHE A 1 186 ? 15.880 -7.948 -35.636 1.00 87.12 186 PHE A O 1
ATOM 1566 N N . VAL A 1 187 ? 15.621 -6.203 -34.244 1.00 89.00 187 VAL A N 1
ATOM 1567 C CA . VAL A 1 187 ? 16.206 -5.190 -35.127 1.00 89.00 187 VAL A CA 1
ATOM 1568 C C . VAL A 1 187 ? 17.404 -4.574 -34.426 1.00 89.00 187 VAL A C 1
ATOM 1570 O O . VAL A 1 187 ? 17.279 -4.119 -33.289 1.00 89.00 187 VAL A O 1
ATOM 1573 N N . LEU A 1 188 ? 18.561 -4.550 -35.088 1.00 90.69 188 LEU A N 1
ATOM 1574 C CA . LEU A 1 188 ? 19.807 -4.107 -34.466 1.00 90.69 188 LEU A CA 1
ATOM 1575 C C . LEU A 1 188 ? 20.615 -3.182 -35.390 1.00 90.69 188 LEU A C 1
ATOM 1577 O O . LEU A 1 188 ? 21.094 -3.626 -36.435 1.00 90.69 188 LEU A O 1
ATOM 1581 N N . PRO A 1 189 ? 20.800 -1.900 -35.020 1.00 92.38 189 PRO A N 1
ATOM 1582 C CA . PRO A 1 189 ? 21.687 -0.989 -35.736 1.00 92.38 189 PRO A CA 1
ATOM 1583 C C . PRO A 1 189 ? 23.142 -1.068 -35.245 1.00 92.38 189 PRO A C 1
ATOM 1585 O O . PRO A 1 189 ? 23.385 -1.175 -34.049 1.00 92.38 189 PRO A O 1
ATOM 1588 N N . ILE A 1 190 ? 24.120 -0.934 -36.138 1.00 93.12 190 ILE A N 1
ATOM 1589 C CA . ILE A 1 190 ? 25.555 -0.807 -35.832 1.00 93.12 190 ILE A CA 1
ATOM 1590 C C . ILE A 1 190 ? 26.198 0.311 -36.662 1.00 93.12 190 ILE A C 1
ATOM 1592 O O . ILE A 1 190 ? 25.754 0.596 -37.774 1.00 93.12 190 ILE A O 1
ATOM 1596 N N . TRP A 1 191 ? 27.232 0.957 -36.120 1.00 91.69 191 TRP A N 1
ATOM 1597 C CA . TRP A 1 191 ? 28.116 1.885 -36.838 1.00 91.69 191 TRP A CA 1
ATOM 1598 C C . TRP A 1 191 ? 29.474 1.966 -36.125 1.00 91.69 191 TRP A C 1
ATOM 1600 O O . TRP A 1 191 ? 29.521 1.899 -34.896 1.00 91.69 191 TRP A O 1
ATOM 1610 N N . GLU A 1 192 ? 30.564 2.100 -36.889 1.00 83.81 192 GLU A N 1
ATOM 1611 C CA . GLU A 1 192 ? 31.956 2.025 -36.397 1.00 83.81 192 GLU A CA 1
ATOM 1612 C C . GLU A 1 192 ? 32.239 3.038 -35.274 1.00 83.81 192 GLU A C 1
ATOM 1614 O O . GLU A 1 192 ? 32.872 2.725 -34.266 1.00 83.81 192 GLU A O 1
ATOM 1619 N N . ASP A 1 193 ? 31.696 4.247 -35.409 1.00 78.38 193 ASP A N 1
ATOM 1620 C CA . ASP A 1 193 ? 31.955 5.346 -34.480 1.00 78.38 193 ASP A CA 1
ATOM 1621 C C . ASP A 1 193 ? 31.069 5.313 -33.230 1.00 78.38 193 ASP A C 1
ATOM 1623 O O . ASP A 1 193 ? 31.253 6.146 -32.346 1.00 78.38 193 ASP A O 1
ATOM 1627 N N . LYS A 1 194 ? 30.135 4.355 -33.102 1.00 78.25 194 LYS A N 1
ATOM 1628 C CA . LYS A 1 194 ? 29.243 4.275 -31.928 1.00 78.25 194 LYS A CA 1
ATOM 1629 C C . LYS A 1 194 ? 30.025 4.149 -30.623 1.00 78.25 194 LYS A C 1
ATOM 1631 O O . LYS A 1 194 ? 29.593 4.665 -29.598 1.00 78.25 194 LYS A O 1
ATOM 1636 N N . LEU A 1 195 ? 31.151 3.439 -30.674 1.00 69.00 195 LEU A N 1
ATOM 1637 C CA . LEU A 1 195 ? 32.004 3.167 -29.518 1.00 69.00 195 LEU A CA 1
ATOM 1638 C C . LEU A 1 195 ? 33.222 4.094 -29.439 1.00 69.00 195 LEU A C 1
ATOM 1640 O O . LEU A 1 195 ? 34.001 3.974 -28.493 1.00 69.00 195 LEU A O 1
ATOM 1644 N N . LYS A 1 196 ? 33.422 5.001 -30.411 1.00 64.06 196 LYS A N 1
ATOM 1645 C CA . LYS A 1 196 ? 34.495 5.994 -30.315 1.00 64.06 196 LYS A CA 1
ATOM 1646 C C . LYS A 1 196 ? 34.139 6.994 -29.212 1.00 64.06 196 LYS A C 1
ATOM 1648 O O . LYS A 1 196 ? 32.993 7.440 -29.155 1.00 64.06 196 LYS A O 1
ATOM 1653 N N . PRO A 1 197 ? 35.096 7.375 -28.350 1.00 41.75 197 PRO A N 1
ATOM 1654 C CA . PRO A 1 197 ? 34.837 8.390 -27.348 1.00 41.75 197 PRO A CA 1
ATOM 1655 C C . PRO A 1 197 ? 34.546 9.711 -28.064 1.00 41.75 197 PRO A C 1
ATOM 1657 O O . PRO A 1 197 ? 35.436 10.315 -28.664 1.00 41.75 197 PRO A O 1
ATOM 1660 N N . SER A 1 198 ? 33.298 10.173 -28.007 1.00 42.16 198 SER A N 1
ATOM 1661 C CA . SER A 1 198 ? 32.997 11.587 -28.214 1.00 42.16 198 SER A CA 1
ATOM 1662 C C . SER A 1 198 ? 33.842 12.389 -27.224 1.00 42.16 198 SER A C 1
ATOM 1664 O O . SER A 1 198 ? 33.911 12.001 -26.056 1.00 42.16 198 SER A O 1
ATOM 1666 N N . GLN A 1 199 ? 34.491 13.463 -27.688 1.00 42.84 199 GLN A N 1
ATOM 1667 C CA . GLN A 1 199 ? 35.315 14.368 -26.878 1.00 42.84 199 GLN A CA 1
ATOM 1668 C C . GLN A 1 199 ? 34.736 14.543 -25.464 1.00 42.84 199 GLN A C 1
ATOM 1670 O O . GLN A 1 199 ? 33.646 15.079 -25.311 1.00 42.84 199 GLN A O 1
ATOM 1675 N N . ALA A 1 200 ? 35.462 14.004 -24.478 1.00 46.03 200 ALA A N 1
ATOM 1676 C CA . ALA A 1 200 ? 35.273 14.119 -23.032 1.00 46.03 200 ALA A CA 1
ATOM 1677 C C . ALA A 1 200 ? 33.856 14.501 -22.552 1.00 46.03 200 ALA A C 1
ATOM 1679 O O . ALA A 1 200 ? 33.661 15.566 -21.972 1.00 46.03 200 ALA A O 1
ATOM 1680 N N . ASN A 1 201 ? 32.892 13.592 -22.705 1.00 40.91 201 ASN A N 1
ATOM 1681 C CA . ASN A 1 201 ? 31.756 13.548 -21.791 1.00 40.91 201 ASN A CA 1
ATOM 1682 C C . ASN A 1 201 ? 32.040 12.457 -20.766 1.00 40.91 201 ASN A C 1
ATOM 1684 O O . ASN A 1 201 ? 32.304 11.317 -21.128 1.00 40.91 201 ASN A O 1
ATOM 1688 N N . ASP A 1 202 ? 32.030 12.842 -19.497 1.00 45.94 202 ASP A N 1
ATOM 1689 C CA . ASP A 1 202 ? 32.149 11.982 -18.324 1.00 45.94 202 ASP A CA 1
ATOM 1690 C C . ASP A 1 202 ? 31.216 10.757 -18.468 1.00 45.94 202 ASP A C 1
ATOM 1692 O O . ASP A 1 202 ? 30.014 10.846 -18.222 1.00 45.94 202 ASP A O 1
ATOM 1696 N N . THR A 1 203 ? 31.746 9.620 -18.942 1.00 51.78 203 THR A N 1
ATOM 1697 C CA . THR A 1 203 ? 30.989 8.372 -19.168 1.00 51.78 203 THR A CA 1
ATOM 1698 C C . THR A 1 203 ? 30.659 7.650 -17.866 1.00 51.78 203 THR A C 1
ATOM 1700 O O . THR A 1 203 ? 30.179 6.516 -17.895 1.00 51.78 203 THR A O 1
ATOM 1703 N N . THR A 1 204 ? 30.938 8.272 -16.720 1.00 66.94 204 THR A N 1
ATOM 1704 C CA . THR A 1 204 ? 30.592 7.736 -15.412 1.00 66.94 204 THR A CA 1
ATOM 1705 C C . THR A 1 204 ? 29.082 7.534 -15.353 1.00 66.94 204 THR A C 1
ATOM 1707 O O . THR A 1 204 ? 28.291 8.475 -15.426 1.00 66.94 204 THR A O 1
ATOM 1710 N N . LYS A 1 205 ? 28.685 6.264 -15.278 1.00 78.88 205 LYS A N 1
ATOM 1711 C CA . LYS A 1 205 ? 27.303 5.851 -15.079 1.00 78.88 205 LYS A CA 1
ATOM 1712 C C . LYS A 1 205 ? 27.058 5.734 -13.579 1.00 78.88 205 LYS A C 1
ATOM 1714 O O . LYS A 1 205 ? 27.816 5.067 -12.880 1.00 78.88 205 LYS A O 1
ATOM 1719 N N . TYR A 1 206 ? 26.003 6.372 -13.100 1.00 82.69 206 TYR A N 1
ATOM 1720 C CA . TYR A 1 206 ? 25.628 6.401 -11.694 1.00 82.69 206 TYR A CA 1
ATOM 1721 C C . TYR A 1 206 ? 24.476 5.434 -11.427 1.00 82.69 206 TYR A C 1
ATOM 1723 O O . TYR A 1 206 ? 23.613 5.216 -12.283 1.00 82.69 206 TYR A O 1
ATOM 1731 N N . THR A 1 207 ? 24.458 4.877 -10.219 1.00 85.00 207 THR A N 1
ATOM 1732 C CA . THR A 1 207 ? 23.323 4.120 -9.692 1.00 85.00 207 THR A CA 1
ATOM 1733 C C . THR A 1 207 ? 22.658 4.955 -8.616 1.00 85.00 207 THR A C 1
ATOM 1735 O O . THR A 1 207 ? 23.295 5.329 -7.635 1.00 85.00 207 THR A O 1
ATOM 1738 N N . LEU A 1 208 ? 21.374 5.235 -8.799 1.00 86.69 208 LEU A N 1
ATOM 1739 C CA . LEU A 1 208 ? 20.547 5.891 -7.803 1.00 86.69 208 LEU A CA 1
ATOM 1740 C C . LEU A 1 208 ? 19.830 4.834 -6.971 1.00 86.69 208 LEU A C 1
ATOM 1742 O O . LEU A 1 208 ? 19.127 3.983 -7.516 1.00 86.69 208 LEU A O 1
ATOM 1746 N N . VAL A 1 209 ? 19.973 4.928 -5.653 1.00 87.25 209 VAL A N 1
ATOM 1747 C CA . VAL A 1 209 ? 19.166 4.179 -4.690 1.00 87.25 209 VAL A CA 1
ATOM 1748 C C . VAL A 1 209 ? 18.346 5.178 -3.887 1.00 87.25 209 VAL A C 1
ATOM 1750 O O . VAL A 1 209 ? 18.874 6.166 -3.373 1.00 87.25 209 VAL A O 1
ATOM 1753 N N . GLY A 1 210 ? 17.046 4.930 -3.789 1.00 89.06 210 GLY A N 1
ATOM 1754 C CA . GLY A 1 210 ? 16.145 5.789 -3.039 1.00 89.06 210 GLY A CA 1
ATOM 1755 C C . GLY A 1 210 ? 15.047 5.007 -2.341 1.00 89.06 210 GLY A C 1
ATOM 1756 O O . GLY A 1 210 ? 14.910 3.795 -2.516 1.00 89.06 210 GLY A O 1
ATOM 1757 N N . LYS A 1 211 ? 14.266 5.718 -1.532 1.00 92.56 211 LYS A N 1
ATOM 1758 C CA . LYS A 1 211 ? 13.099 5.191 -0.829 1.00 92.56 211 LYS A CA 1
ATOM 1759 C C . LYS A 1 211 ? 11.873 6.041 -1.110 1.00 92.56 211 LYS A C 1
ATOM 1761 O O . LYS A 1 211 ? 11.947 7.265 -1.040 1.00 92.56 211 LYS A O 1
ATOM 1766 N N . VAL A 1 212 ? 10.752 5.388 -1.386 1.00 93.94 212 VAL A N 1
ATOM 1767 C CA . VAL A 1 212 ? 9.440 6.009 -1.556 1.00 93.94 212 VAL A CA 1
ATOM 1768 C C . VAL A 1 212 ? 8.576 5.688 -0.347 1.00 93.94 212 VAL A C 1
ATOM 1770 O O . VAL A 1 212 ? 8.403 4.528 0.033 1.00 93.94 212 VAL A O 1
ATOM 1773 N N . TYR A 1 213 ? 8.015 6.733 0.246 1.00 95.00 213 TYR A N 1
ATOM 1774 C CA . TYR A 1 213 ? 7.047 6.637 1.327 1.00 95.00 213 TYR A CA 1
ATOM 1775 C C . TYR A 1 213 ? 5.714 7.197 0.858 1.00 95.00 213 TYR A C 1
ATOM 1777 O O . TYR A 1 213 ? 5.683 8.257 0.236 1.00 95.00 213 TYR A O 1
ATOM 1785 N N . GLY A 1 214 ? 4.633 6.497 1.172 1.00 94.50 214 GLY A N 1
ATOM 1786 C CA . GLY A 1 214 ? 3.272 6.982 1.005 1.00 94.50 214 GLY A CA 1
ATOM 1787 C C . GLY A 1 214 ? 2.711 7.497 2.323 1.00 94.50 214 GLY A C 1
ATOM 1788 O O . GLY A 1 214 ? 3.187 7.124 3.400 1.00 94.50 214 GLY A O 1
ATOM 1789 N N . GLU A 1 215 ? 1.697 8.346 2.235 1.00 94.56 215 GLU A N 1
ATOM 1790 C CA . GLU A 1 215 ? 0.843 8.726 3.355 1.00 94.56 215 GLU A CA 1
ATOM 1791 C C . GLU A 1 215 ? -0.455 7.932 3.319 1.00 94.56 215 GLU A C 1
ATOM 1793 O O . GLU A 1 215 ? -1.083 7.793 2.275 1.00 94.56 215 GLU A O 1
ATOM 1798 N N . GLU A 1 216 ? -0.881 7.436 4.469 1.00 90.75 216 GLU A N 1
ATOM 1799 C CA . GLU A 1 216 ? -2.204 6.850 4.642 1.00 90.75 216 GLU A CA 1
ATOM 1800 C C . GLU A 1 216 ? -2.825 7.349 5.939 1.00 90.75 216 GLU A C 1
ATOM 1802 O O . GLU A 1 216 ? -2.134 7.814 6.849 1.00 90.75 216 GLU A O 1
ATOM 1807 N N . VAL A 1 217 ? -4.144 7.242 6.043 1.00 88.25 217 VAL A N 1
ATOM 1808 C CA . VAL A 1 217 ? -4.825 7.471 7.313 1.00 88.25 217 VAL A CA 1
ATOM 1809 C C . VAL A 1 217 ? -4.696 6.206 8.146 1.00 88.25 217 VAL A C 1
ATOM 1811 O O . VAL A 1 217 ? -5.009 5.104 7.690 1.00 88.25 217 VAL A O 1
ATOM 1814 N N . ARG A 1 218 ? -4.242 6.348 9.389 1.00 83.94 218 ARG A N 1
ATOM 1815 C CA . ARG A 1 218 ? -4.232 5.245 10.345 1.00 83.94 218 ARG A CA 1
ATOM 1816 C C . ARG A 1 218 ? -5.663 4.754 10.557 1.00 83.94 218 ARG A C 1
ATOM 1818 O O . ARG A 1 218 ? -6.527 5.548 10.891 1.00 83.94 218 ARG A O 1
ATOM 1825 N N . GLN A 1 219 ? -5.901 3.449 10.457 1.00 82.12 219 GLN A N 1
ATOM 1826 C CA . GLN A 1 219 ? -7.241 2.855 10.603 1.00 82.12 219 GLN A CA 1
ATOM 1827 C C . GLN A 1 219 ? -7.634 2.555 12.064 1.00 82.12 219 GLN A C 1
ATOM 1829 O O . GLN A 1 219 ? -8.502 1.727 12.326 1.00 82.12 219 GLN A O 1
ATOM 1834 N N . ILE A 1 220 ? -6.984 3.223 13.020 1.00 78.69 220 ILE A N 1
ATOM 1835 C CA . ILE A 1 220 ? -7.285 3.173 14.454 1.00 78.69 220 ILE A CA 1
ATOM 1836 C C . ILE A 1 220 ? -7.112 4.578 15.053 1.00 78.69 220 ILE A C 1
ATOM 1838 O O . ILE A 1 220 ? -6.275 5.334 14.552 1.00 78.69 220 ILE A O 1
ATOM 1842 N N . PRO A 1 221 ? -7.829 4.935 16.132 1.00 78.00 221 PRO A N 1
ATOM 1843 C CA . PRO A 1 221 ? -7.688 6.245 16.760 1.00 78.00 221 PRO A CA 1
ATOM 1844 C C . PRO A 1 221 ? -6.272 6.549 17.305 1.00 78.00 221 PRO A C 1
ATOM 1846 O O . PRO A 1 221 ? -5.616 5.655 17.852 1.00 78.00 221 PRO A O 1
ATOM 1849 N N . PRO A 1 222 ? -5.810 7.812 17.214 1.00 83.25 222 PRO A N 1
ATOM 1850 C CA . PRO A 1 222 ? -6.367 8.861 16.366 1.00 83.25 222 PRO A CA 1
ATOM 1851 C C . PRO A 1 222 ? -6.125 8.540 14.889 1.00 83.25 222 PRO A C 1
ATOM 1853 O O . PRO A 1 222 ? -5.043 8.053 14.534 1.00 83.25 222 PRO A O 1
ATOM 1856 N N . TYR A 1 223 ? -7.135 8.809 14.052 1.00 85.88 223 TYR A N 1
ATOM 1857 C CA . TYR A 1 223 ? -7.128 8.582 12.597 1.00 85.88 223 TYR A CA 1
ATOM 1858 C C . TYR A 1 223 ? -6.256 9.622 11.875 1.00 85.88 223 TYR A C 1
ATOM 1860 O O . TYR A 1 223 ? -6.700 10.367 11.001 1.00 85.88 223 TYR A O 1
ATOM 1868 N N . ASP A 1 224 ? -5.007 9.724 12.312 1.00 86.38 224 ASP A N 1
ATOM 1869 C CA . ASP A 1 224 ? -4.021 10.662 11.806 1.00 86.38 224 ASP A CA 1
ATOM 1870 C C . ASP A 1 224 ? -3.278 10.086 10.605 1.00 86.38 224 ASP A C 1
ATOM 1872 O O . ASP A 1 224 ? -3.278 8.881 10.342 1.00 86.38 224 ASP A O 1
ATOM 1876 N N . VAL A 1 225 ? -2.593 10.977 9.898 1.00 90.31 225 VAL A N 1
ATOM 1877 C CA . VAL A 1 225 ? -1.751 10.628 8.761 1.00 90.31 225 VAL A CA 1
ATOM 1878 C C . VAL A 1 225 ? -0.498 9.924 9.265 1.00 90.31 225 VAL A C 1
ATOM 1880 O O . VAL A 1 225 ? 0.236 10.439 10.113 1.00 90.31 225 VAL A O 1
ATOM 1883 N N . VAL A 1 226 ? -0.237 8.741 8.728 1.00 89.06 226 VAL A N 1
ATOM 1884 C CA . VAL A 1 226 ? 0.976 7.968 8.977 1.00 89.06 226 VAL A CA 1
ATOM 1885 C C . VAL A 1 226 ? 1.707 7.710 7.670 1.00 89.06 226 VAL A C 1
ATOM 1887 O O . VAL A 1 226 ? 1.130 7.771 6.588 1.00 89.06 226 VAL A O 1
ATOM 1890 N N . ARG A 1 227 ? 3.010 7.441 7.776 1.00 90.94 227 ARG A N 1
ATOM 1891 C CA . ARG A 1 227 ? 3.833 7.069 6.627 1.00 90.94 227 ARG A CA 1
ATOM 1892 C C . ARG A 1 227 ? 3.959 5.562 6.541 1.00 90.94 227 ARG A C 1
ATOM 1894 O O . ARG A 1 227 ? 4.286 4.926 7.544 1.00 90.94 227 ARG A O 1
ATOM 1901 N N . PHE A 1 228 ? 3.826 5.034 5.336 1.00 89.31 228 PHE A N 1
ATOM 1902 C CA . PHE A 1 228 ? 4.111 3.641 5.028 1.00 89.31 228 PHE A CA 1
ATOM 1903 C C . PHE A 1 228 ? 5.143 3.548 3.895 1.00 89.31 228 PHE A C 1
ATOM 1905 O O . PHE A 1 228 ? 5.251 4.463 3.073 1.00 89.31 228 PHE A O 1
ATOM 1912 N N . PRO A 1 229 ? 5.954 2.481 3.835 1.00 91.50 229 PRO A N 1
ATOM 1913 C CA . PRO A 1 229 ? 6.802 2.233 2.678 1.00 91.50 229 PRO A CA 1
ATOM 1914 C C . PRO A 1 229 ? 5.935 1.914 1.456 1.00 91.50 229 PRO A C 1
ATOM 1916 O O . PRO A 1 229 ? 5.186 0.938 1.472 1.00 91.50 229 PRO A O 1
ATOM 1919 N N . ALA A 1 230 ? 6.030 2.719 0.398 1.00 90.62 230 ALA A N 1
ATOM 1920 C CA . ALA A 1 230 ? 5.170 2.585 -0.779 1.00 90.62 230 ALA A CA 1
ATOM 1921 C C . ALA A 1 230 ? 5.681 1.480 -1.719 1.00 90.62 230 ALA A C 1
ATOM 1923 O O . ALA A 1 230 ? 6.202 1.747 -2.803 1.00 90.62 230 ALA A O 1
ATOM 1924 N N . GLY A 1 231 ? 5.577 0.223 -1.282 1.00 89.06 231 GLY A N 1
ATOM 1925 C CA . GLY A 1 231 ? 5.987 -0.922 -2.089 1.00 89.06 231 GLY A CA 1
AT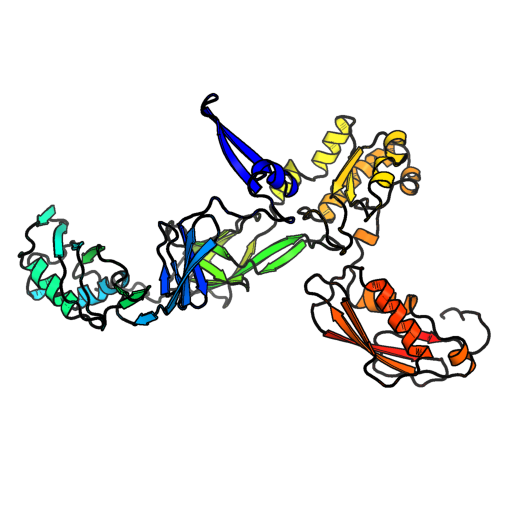OM 1926 C C . GLY A 1 231 ? 5.094 -1.112 -3.309 1.00 89.06 231 GLY A C 1
ATOM 1927 O O . GLY A 1 231 ? 3.874 -1.139 -3.188 1.00 89.06 231 GLY A O 1
ATOM 1928 N N . GLY A 1 232 ? 5.701 -1.228 -4.489 1.00 87.62 232 GLY A N 1
ATOM 1929 C CA . GLY A 1 232 ? 4.998 -1.183 -5.772 1.00 87.62 232 GLY A CA 1
ATOM 1930 C C . GLY A 1 232 ? 4.800 0.227 -6.340 1.00 87.62 232 GLY A C 1
ATOM 1931 O O . GLY A 1 232 ? 4.157 0.356 -7.378 1.00 87.62 232 GLY A O 1
ATOM 1932 N N . ALA A 1 233 ? 5.352 1.277 -5.713 1.00 89.31 233 ALA A N 1
ATOM 1933 C CA . ALA A 1 233 ? 5.393 2.607 -6.323 1.00 89.31 233 ALA A CA 1
ATOM 1934 C C . ALA A 1 233 ? 6.124 2.560 -7.665 1.00 89.31 233 ALA A C 1
ATOM 1936 O O . ALA A 1 233 ? 7.206 1.976 -7.767 1.00 89.31 233 ALA A O 1
ATOM 1937 N N . TYR A 1 234 ? 5.523 3.179 -8.676 1.00 91.94 234 TYR A N 1
ATOM 1938 C CA . TYR A 1 234 ? 6.032 3.227 -10.036 1.00 91.94 234 TYR A CA 1
ATOM 1939 C C . TYR A 1 234 ? 6.856 4.492 -10.238 1.00 91.94 234 TYR A C 1
ATOM 1941 O O . TYR A 1 234 ? 6.385 5.597 -9.979 1.00 91.94 234 TYR A O 1
ATOM 1949 N N . LEU A 1 235 ? 8.097 4.327 -10.684 1.00 91.44 235 LEU A N 1
ATOM 1950 C CA . LEU A 1 235 ? 9.024 5.418 -10.937 1.00 91.44 235 LEU A CA 1
ATOM 1951 C C . LEU A 1 235 ? 9.310 5.536 -12.428 1.00 91.44 235 LEU A C 1
ATOM 1953 O O . LEU A 1 235 ? 9.617 4.538 -13.077 1.00 91.44 235 LEU A O 1
ATOM 1957 N N . THR A 1 236 ? 9.285 6.755 -12.955 1.00 88.81 236 THR A N 1
ATOM 1958 C CA . THR A 1 236 ? 9.635 7.052 -14.349 1.00 88.81 236 THR A CA 1
ATOM 1959 C C . THR A 1 236 ? 10.592 8.229 -14.439 1.00 88.81 236 THR A C 1
ATOM 1961 O O . THR A 1 236 ? 10.624 9.103 -13.572 1.00 88.81 236 THR A O 1
ATOM 1964 N N . LEU A 1 237 ? 11.388 8.250 -15.506 1.00 86.50 237 LEU A N 1
ATOM 1965 C CA . LEU A 1 237 ? 12.251 9.378 -15.834 1.00 86.50 237 LEU A CA 1
ATOM 1966 C C . LEU A 1 237 ? 11.716 10.095 -17.067 1.00 86.50 237 LEU A C 1
ATOM 1968 O O . LEU A 1 237 ? 11.407 9.458 -18.080 1.00 86.50 237 LEU A O 1
ATOM 1972 N N . ALA A 1 238 ? 11.651 11.423 -17.010 1.00 82.06 238 ALA A N 1
ATOM 1973 C CA . ALA A 1 238 ? 11.274 12.214 -18.175 1.00 82.06 238 ALA A CA 1
ATOM 1974 C C . ALA A 1 238 ? 12.218 11.922 -19.354 1.00 82.06 238 ALA A C 1
ATOM 1976 O O . ALA A 1 238 ? 13.429 11.770 -19.186 1.00 82.06 238 ALA A O 1
ATOM 1977 N N . GLY A 1 239 ? 11.653 11.816 -20.558 1.00 70.81 239 GLY A N 1
ATOM 1978 C CA . GLY A 1 239 ? 12.395 11.422 -21.760 1.00 70.81 239 GLY A CA 1
ATOM 1979 C C . GLY A 1 239 ? 12.600 9.910 -21.918 1.00 70.81 239 GLY A C 1
ATOM 1980 O O . GLY A 1 239 ? 13.122 9.483 -22.946 1.00 70.81 239 GLY A O 1
ATOM 1981 N N . LYS A 1 240 ? 12.145 9.090 -20.959 1.00 71.62 240 LYS A N 1
ATOM 1982 C CA . LYS A 1 240 ? 12.146 7.619 -21.039 1.00 71.62 240 LYS A CA 1
ATOM 1983 C C . LYS A 1 240 ? 10.740 7.031 -20.802 1.00 71.62 240 LYS A C 1
ATOM 1985 O O . LYS A 1 240 ? 10.553 6.254 -19.872 1.00 71.62 240 LYS A O 1
ATOM 1990 N N . PRO A 1 241 ? 9.736 7.359 -21.639 1.00 51.16 241 PRO A N 1
ATOM 1991 C CA . PRO A 1 241 ? 8.324 7.042 -21.375 1.00 51.16 241 PRO A CA 1
ATOM 1992 C C . PRO A 1 241 ? 7.988 5.541 -21.330 1.00 51.16 241 PRO A C 1
ATOM 1994 O O . PRO A 1 241 ? 6.946 5.169 -20.805 1.00 51.16 241 PRO A O 1
ATOM 1997 N N . PHE A 1 242 ? 8.861 4.678 -21.858 1.00 58.34 242 PHE A N 1
ATOM 1998 C CA . PHE A 1 242 ? 8.677 3.221 -21.876 1.00 58.34 242 PHE A CA 1
ATOM 1999 C C . PHE A 1 242 ? 9.585 2.482 -20.884 1.00 58.34 242 PHE A C 1
ATOM 2001 O O . PHE A 1 242 ? 9.684 1.259 -20.937 1.00 58.34 242 PHE A O 1
ATOM 2008 N N . GLN A 1 243 ? 10.279 3.211 -20.005 1.00 73.75 243 GLN A N 1
ATOM 2009 C CA . GLN A 1 243 ? 11.140 2.638 -18.978 1.00 73.75 243 GLN A CA 1
ATOM 2010 C C . GLN A 1 243 ? 10.678 3.122 -17.605 1.00 73.75 243 GLN A C 1
ATOM 2012 O O . GLN A 1 243 ? 10.640 4.324 -17.339 1.00 73.75 243 GLN A O 1
ATOM 2017 N N . GLY A 1 244 ? 10.358 2.173 -16.731 1.00 78.50 244 GLY A N 1
ATOM 2018 C CA . GLY A 1 244 ? 9.976 2.453 -15.358 1.00 78.50 244 GLY A CA 1
ATOM 2019 C C . GLY A 1 244 ? 10.549 1.432 -14.388 1.00 78.50 244 GLY A C 1
ATOM 2020 O O . GLY A 1 244 ? 10.994 0.352 -14.782 1.00 78.50 244 GLY A O 1
ATOM 2021 N N . TRP A 1 245 ? 10.549 1.799 -13.114 1.00 90.00 245 TRP A N 1
ATOM 2022 C CA . TRP A 1 245 ? 11.056 0.992 -12.009 1.00 90.00 245 TRP A CA 1
ATOM 2023 C C . TRP A 1 245 ? 9.976 0.851 -10.944 1.00 90.00 245 TRP A C 1
ATOM 2025 O O . TRP A 1 245 ? 9.098 1.703 -10.831 1.00 90.00 245 TRP A O 1
ATOM 2035 N N . LEU A 1 246 ? 10.044 -0.221 -10.159 1.00 88.38 246 LEU A N 1
ATOM 2036 C CA . LEU A 1 246 ? 9.150 -0.440 -9.028 1.00 88.38 246 LEU A CA 1
ATOM 2037 C C . LEU A 1 246 ? 9.941 -0.411 -7.726 1.00 88.38 246 LEU A C 1
ATOM 2039 O O . LEU A 1 246 ? 11.054 -0.936 -7.655 1.00 88.38 246 LEU A O 1
ATOM 2043 N N . ALA A 1 247 ? 9.346 0.187 -6.699 1.00 84.75 247 ALA A N 1
ATOM 2044 C CA . ALA A 1 247 ? 9.837 0.060 -5.338 1.00 84.75 247 ALA A CA 1
ATOM 2045 C C . ALA A 1 247 ? 9.513 -1.335 -4.771 1.00 84.75 247 ALA A C 1
ATOM 2047 O O . ALA A 1 247 ? 8.427 -1.870 -5.004 1.00 84.75 247 ALA A O 1
ATOM 2048 N N . ASP A 1 248 ? 10.435 -1.916 -4.006 1.00 82.81 248 ASP A N 1
ATOM 2049 C CA . ASP A 1 248 ? 10.229 -3.182 -3.296 1.00 82.81 248 ASP A CA 1
ATOM 2050 C C . ASP A 1 248 ? 9.289 -3.030 -2.083 1.00 82.81 248 ASP A C 1
ATOM 2052 O O . ASP A 1 248 ? 8.819 -1.938 -1.768 1.00 82.81 248 ASP A O 1
ATOM 2056 N N . SER A 1 249 ? 9.026 -4.113 -1.345 1.00 83.38 249 SER A N 1
ATOM 2057 C CA . SER A 1 249 ? 8.138 -4.095 -0.167 1.00 83.38 249 SER A CA 1
ATOM 2058 C C . SER A 1 249 ? 8.589 -3.163 0.969 1.00 83.38 249 SER A C 1
ATOM 2060 O O . SER A 1 249 ? 7.823 -2.902 1.892 1.00 83.38 249 SER A O 1
ATOM 2062 N N . THR A 1 250 ? 9.830 -2.675 0.938 1.00 83.44 250 THR A N 1
ATOM 2063 C CA . THR A 1 250 ? 10.384 -1.704 1.894 1.00 83.44 250 THR A CA 1
ATOM 2064 C C . THR A 1 250 ? 10.349 -0.270 1.362 1.00 83.44 250 THR A C 1
ATOM 2066 O O . THR A 1 250 ? 10.895 0.636 1.997 1.00 83.44 250 THR A O 1
ATOM 2069 N N . GLY A 1 251 ? 9.717 -0.060 0.203 1.00 81.56 251 GLY A N 1
ATOM 2070 C CA . GLY A 1 251 ? 9.694 1.208 -0.514 1.00 81.56 251 GLY A CA 1
ATOM 2071 C C . GLY A 1 251 ? 11.023 1.539 -1.194 1.00 81.56 251 GLY A C 1
ATOM 2072 O O . GLY A 1 251 ? 11.183 2.658 -1.672 1.00 81.56 251 GLY A O 1
ATOM 2073 N N . THR A 1 252 ? 11.994 0.623 -1.234 1.00 87.88 252 THR A N 1
ATOM 2074 C CA . THR A 1 252 ? 13.322 0.894 -1.802 1.00 87.88 252 THR A CA 1
ATOM 2075 C C . THR A 1 252 ? 13.307 0.672 -3.310 1.00 87.88 252 THR A C 1
ATOM 2077 O O . THR A 1 252 ? 12.771 -0.322 -3.790 1.00 87.88 252 THR A O 1
ATOM 2080 N N . PHE A 1 253 ? 13.916 1.578 -4.071 1.00 88.44 253 PHE A N 1
ATOM 2081 C CA . PHE A 1 253 ? 14.083 1.440 -5.517 1.00 88.44 253 PHE A CA 1
ATOM 2082 C C . PHE A 1 253 ? 15.537 1.653 -5.930 1.00 88.44 253 PHE A C 1
ATOM 2084 O O . PHE A 1 253 ? 16.322 2.300 -5.229 1.00 88.44 253 PHE A O 1
ATOM 2091 N N . ARG A 1 254 ? 15.882 1.125 -7.106 1.00 84.81 254 ARG A N 1
ATOM 2092 C CA . ARG A 1 254 ? 17.202 1.276 -7.713 1.00 84.81 254 ARG A CA 1
ATOM 2093 C C . ARG A 1 254 ? 17.078 1.596 -9.198 1.00 84.81 254 ARG A C 1
ATOM 2095 O O . ARG A 1 254 ? 16.409 0.871 -9.928 1.00 84.81 254 ARG A O 1
ATOM 2102 N N . ILE A 1 255 ? 17.762 2.650 -9.636 1.00 88.06 255 ILE A N 1
ATOM 2103 C CA . ILE A 1 255 ? 17.886 3.034 -11.044 1.00 88.06 255 ILE A CA 1
ATOM 2104 C C . ILE A 1 255 ? 19.362 3.005 -11.419 1.00 88.06 255 ILE A C 1
ATOM 2106 O O . ILE A 1 255 ? 20.161 3.782 -10.901 1.00 88.06 255 ILE A O 1
ATOM 2110 N N . GLU A 1 256 ? 19.723 2.102 -12.321 1.00 83.75 256 GLU A N 1
ATOM 2111 C CA . GLU A 1 256 ? 21.100 1.919 -12.776 1.00 83.75 256 GLU A CA 1
ATOM 2112 C C . GLU A 1 256 ? 21.347 2.646 -14.102 1.00 83.75 256 GLU A C 1
ATOM 2114 O O . GLU A 1 256 ? 20.422 2.970 -14.854 1.00 83.75 256 GLU A O 1
ATOM 2119 N N . HIS A 1 257 ? 22.623 2.883 -14.400 1.00 83.81 257 HIS A N 1
ATOM 2120 C CA . HIS A 1 257 ? 23.085 3.463 -15.662 1.00 83.81 257 HIS A CA 1
ATOM 2121 C C . HIS A 1 257 ? 22.605 4.899 -15.941 1.00 83.81 257 HIS A C 1
ATOM 2123 O O . HIS A 1 257 ? 22.409 5.281 -17.101 1.00 83.81 257 HIS A O 1
ATOM 2129 N N . LEU A 1 258 ? 22.461 5.717 -14.895 1.00 84.00 258 LEU A N 1
ATOM 2130 C CA . LEU A 1 258 ? 22.166 7.143 -15.034 1.00 84.00 258 LEU A CA 1
ATOM 2131 C C . LEU A 1 258 ? 23.387 7.917 -15.518 1.00 84.00 258 LEU A C 1
ATOM 2133 O O . LEU A 1 258 ? 24.506 7.699 -15.066 1.00 84.00 258 LEU A O 1
ATOM 2137 N N . GLU A 1 259 ? 23.166 8.842 -16.442 1.00 84.44 259 GLU A N 1
ATOM 2138 C CA . GLU A 1 259 ? 24.209 9.748 -16.923 1.00 84.44 259 GLU A CA 1
ATOM 2139 C C . GLU A 1 259 ? 24.404 10.913 -15.955 1.00 84.44 259 GLU A C 1
ATOM 2141 O O . GLU A 1 259 ? 23.497 11.266 -15.199 1.00 84.44 259 GLU A O 1
ATOM 2146 N N . LYS A 1 260 ? 25.582 11.535 -15.981 1.00 86.31 260 LYS A N 1
ATOM 2147 C CA . LYS A 1 260 ? 25.813 12.792 -15.267 1.00 86.31 260 LYS A CA 1
ATOM 2148 C C . LYS A 1 260 ? 24.825 13.862 -15.737 1.00 86.31 260 LYS A C 1
ATOM 2150 O O . LYS A 1 260 ? 24.541 13.963 -16.928 1.00 86.31 260 LYS A O 1
ATOM 2155 N N . GLY A 1 261 ? 24.353 14.702 -14.821 1.00 87.56 261 GLY A N 1
ATOM 2156 C CA . GLY A 1 261 ? 23.461 15.816 -15.144 1.00 87.56 261 GLY A CA 1
ATOM 2157 C C . GLY A 1 261 ? 22.078 15.698 -14.515 1.00 87.56 261 GLY A C 1
ATOM 2158 O O . GLY A 1 261 ? 21.895 15.023 -13.503 1.00 87.56 261 GLY A O 1
ATOM 2159 N N . LYS A 1 262 ? 21.120 16.440 -15.074 1.00 90.19 262 LYS A N 1
ATOM 2160 C CA . LYS A 1 262 ? 19.776 16.596 -14.510 1.00 90.19 262 LYS A CA 1
ATOM 2161 C C . LYS A 1 262 ? 18.842 15.512 -15.032 1.00 90.19 262 LYS A C 1
ATOM 2163 O O . LYS A 1 262 ? 18.725 15.358 -16.244 1.00 90.19 262 LYS A O 1
ATOM 2168 N N . HIS A 1 263 ? 18.120 14.849 -14.138 1.00 89.31 263 HIS A N 1
ATOM 2169 C CA . HIS A 1 263 ? 17.028 13.948 -14.500 1.00 89.31 263 HIS A CA 1
ATOM 2170 C C . HIS A 1 263 ? 15.768 14.337 -13.737 1.00 89.31 263 HIS A C 1
ATOM 2172 O O . HIS A 1 263 ? 15.827 14.668 -12.556 1.00 89.31 263 HIS A O 1
ATOM 2178 N N . TYR A 1 264 ? 14.626 14.295 -14.412 1.00 92.00 264 TYR A N 1
ATOM 2179 C CA . TYR A 1 264 ? 13.329 14.498 -13.775 1.00 92.00 264 TYR A CA 1
ATOM 2180 C C . TYR A 1 264 ? 12.747 13.132 -13.450 1.00 92.00 264 TYR A C 1
ATOM 2182 O O . TYR A 1 264 ? 12.481 12.347 -14.361 1.00 92.00 264 TYR A O 1
ATOM 2190 N N . LEU A 1 265 ? 12.606 12.855 -12.161 1.00 92.19 265 LEU A N 1
ATOM 2191 C CA . LEU A 1 265 ? 12.081 11.615 -11.619 1.00 92.19 265 LEU A CA 1
ATOM 2192 C C . LEU A 1 265 ? 10.661 11.849 -11.127 1.00 92.19 265 LEU A C 1
ATOM 2194 O O . LEU A 1 265 ? 10.425 12.734 -10.311 1.00 92.19 265 LEU A O 1
ATOM 2198 N N . LYS A 1 266 ? 9.741 11.017 -11.597 1.00 93.69 266 LYS A N 1
ATOM 2199 C CA . LYS A 1 266 ? 8.356 10.988 -11.149 1.00 93.69 266 LYS A CA 1
ATOM 2200 C C . LYS A 1 266 ? 8.093 9.680 -10.425 1.00 93.69 266 LYS A C 1
ATOM 2202 O O . LYS A 1 266 ? 8.436 8.622 -10.949 1.00 93.69 266 LYS A O 1
ATOM 2207 N N . ALA A 1 267 ? 7.494 9.752 -9.244 1.00 94.25 267 ALA A N 1
ATOM 2208 C CA . ALA A 1 267 ? 7.009 8.602 -8.493 1.00 94.25 267 ALA A CA 1
ATOM 2209 C C . ALA A 1 267 ? 5.484 8.654 -8.374 1.00 94.25 267 ALA A C 1
ATOM 2211 O O . ALA A 1 267 ? 4.906 9.699 -8.074 1.00 94.25 267 ALA A O 1
ATOM 2212 N N . GLU A 1 268 ? 4.841 7.513 -8.595 1.00 92.88 268 GLU A N 1
ATOM 2213 C CA . GLU A 1 268 ? 3.389 7.361 -8.613 1.00 92.88 268 GLU A CA 1
ATOM 2214 C C . GLU A 1 268 ? 2.972 6.136 -7.807 1.00 92.88 268 GLU A C 1
ATOM 2216 O O . GLU A 1 268 ? 3.633 5.095 -7.812 1.00 92.88 268 GLU A O 1
ATOM 2221 N N . PHE A 1 269 ? 1.845 6.257 -7.116 1.00 91.00 269 PHE A N 1
ATOM 2222 C CA . PHE A 1 269 ? 1.225 5.170 -6.378 1.00 91.00 269 PHE A CA 1
ATOM 2223 C C . PHE A 1 269 ? -0.286 5.373 -6.403 1.00 91.00 269 PHE A C 1
ATOM 2225 O O . PHE A 1 269 ? -0.765 6.502 -6.286 1.00 91.00 269 PHE A O 1
ATOM 2232 N N . VAL A 1 270 ? -1.041 4.291 -6.587 1.00 86.12 270 VAL A N 1
ATOM 2233 C CA . VAL A 1 270 ? -2.501 4.366 -6.714 1.00 86.12 270 VAL A CA 1
ATOM 2234 C C . VAL A 1 270 ? -3.103 4.990 -5.455 1.00 86.12 270 VAL A C 1
ATOM 2236 O O . VAL A 1 270 ? -2.839 4.536 -4.346 1.00 86.12 270 VAL A O 1
ATOM 2239 N N . GLY A 1 271 ? -3.922 6.027 -5.638 1.00 84.62 271 GLY A N 1
ATOM 2240 C CA . GLY A 1 271 ? -4.604 6.723 -4.544 1.00 84.62 271 GLY A CA 1
ATOM 2241 C C . GLY A 1 271 ? -3.792 7.824 -3.854 1.00 84.62 271 GLY A C 1
ATOM 2242 O O . GLY A 1 271 ? -4.323 8.445 -2.938 1.00 84.62 271 GLY A O 1
ATOM 2243 N N . LEU A 1 272 ? -2.557 8.104 -4.291 1.00 92.12 272 LEU A N 1
ATOM 2244 C CA . LEU A 1 272 ? -1.716 9.182 -3.755 1.00 92.12 272 LEU A CA 1
ATOM 2245 C C . LEU A 1 272 ? -1.363 10.218 -4.823 1.00 92.12 272 LEU A C 1
ATOM 2247 O O . LEU A 1 272 ? -1.342 9.927 -6.020 1.00 92.12 272 LEU A O 1
ATOM 2251 N N . THR A 1 273 ? -1.048 11.430 -4.376 1.00 93.81 273 THR A N 1
ATOM 2252 C CA . THR A 1 273 ? -0.555 12.500 -5.244 1.00 93.81 273 THR A CA 1
ATOM 2253 C C . THR A 1 273 ? 0.837 12.131 -5.769 1.00 93.81 273 THR A C 1
ATOM 2255 O O . THR A 1 273 ? 1.723 11.838 -4.957 1.00 93.81 273 THR A O 1
ATOM 2258 N N . PRO A 1 274 ? 1.060 12.148 -7.099 1.00 91.81 274 PRO A N 1
ATOM 2259 C CA . PRO A 1 274 ? 2.380 11.928 -7.678 1.00 91.81 274 PRO A CA 1
ATOM 2260 C C . PRO A 1 274 ? 3.432 12.886 -7.115 1.00 91.81 274 PRO A C 1
ATOM 2262 O O . PRO A 1 274 ? 3.153 14.058 -6.867 1.00 91.81 274 PRO A O 1
ATOM 2265 N N . CYS A 1 275 ? 4.657 12.394 -6.951 1.00 93.25 275 CYS A N 1
ATOM 2266 C CA . CYS A 1 275 ? 5.803 13.212 -6.568 1.00 93.25 275 CYS A CA 1
ATOM 2267 C C . CYS A 1 275 ? 6.732 13.365 -7.769 1.00 93.25 275 CYS A C 1
ATOM 2269 O O . CYS A 1 275 ? 7.355 12.394 -8.202 1.00 93.25 275 CYS A O 1
ATOM 2271 N N . ASP A 1 276 ? 6.842 14.590 -8.274 1.00 91.81 276 ASP A N 1
ATOM 2272 C CA . ASP A 1 276 ? 7.815 14.970 -9.292 1.00 91.81 276 ASP A CA 1
ATOM 2273 C C . ASP A 1 276 ? 9.026 15.632 -8.625 1.00 91.81 276 ASP A C 1
ATOM 2275 O O . ASP A 1 276 ? 8.889 16.556 -7.820 1.00 91.81 276 ASP A O 1
ATOM 2279 N N . THR A 1 277 ? 10.231 15.172 -8.952 1.00 91.06 277 THR A N 1
ATOM 2280 C CA . THR A 1 277 ? 11.468 15.714 -8.391 1.00 91.06 277 THR A CA 1
ATOM 2281 C C . THR A 1 277 ? 12.580 15.819 -9.428 1.00 91.06 277 THR A C 1
ATOM 2283 O O . THR A 1 277 ? 12.682 15.021 -10.361 1.00 91.06 277 THR A O 1
ATOM 2286 N N . LEU A 1 278 ? 13.442 16.819 -9.260 1.00 91.62 278 LEU A N 1
ATOM 2287 C CA . LEU A 1 278 ? 14.629 17.018 -10.081 1.00 91.62 278 LEU A CA 1
ATOM 2288 C C . LEU A 1 278 ? 15.849 16.484 -9.333 1.00 91.62 278 LEU A C 1
ATOM 2290 O O . LEU A 1 278 ? 16.209 16.994 -8.274 1.00 91.62 278 LEU A O 1
ATOM 2294 N N . ILE A 1 279 ? 16.512 15.491 -9.914 1.00 90.81 279 ILE A N 1
ATOM 2295 C CA . ILE A 1 279 ? 17.738 14.898 -9.379 1.00 90.81 279 ILE A CA 1
ATOM 2296 C C . ILE A 1 279 ? 18.937 15.318 -10.226 1.00 90.81 279 ILE A C 1
ATOM 2298 O O . ILE A 1 279 ? 18.866 15.403 -11.453 1.00 90.81 279 ILE A O 1
ATOM 2302 N N . HIS A 1 280 ? 20.059 15.578 -9.563 1.00 89.06 280 HIS A N 1
ATOM 2303 C CA . HIS A 1 280 ? 21.322 15.928 -10.201 1.00 89.06 280 HIS A CA 1
ATOM 2304 C C . HIS A 1 280 ? 22.344 14.828 -9.921 1.00 89.06 280 HIS A C 1
ATOM 2306 O O . HIS A 1 280 ? 22.564 14.483 -8.766 1.00 89.06 280 HIS A O 1
ATOM 2312 N N . MET A 1 281 ? 22.945 14.276 -10.975 1.00 87.12 281 MET A N 1
ATOM 2313 C CA . MET A 1 281 ? 23.978 13.243 -10.889 1.00 87.12 281 MET A CA 1
ATOM 2314 C C . MET A 1 281 ? 25.377 13.839 -11.111 1.00 87.12 281 MET A C 1
ATOM 2316 O O . MET A 1 281 ? 25.551 14.572 -12.093 1.00 87.12 281 MET A O 1
ATOM 2320 N N . PRO A 1 282 ? 26.380 13.497 -10.277 1.00 80.38 282 PRO A N 1
ATOM 2321 C CA . PRO A 1 282 ? 26.262 12.729 -9.029 1.00 80.38 282 PRO A CA 1
ATOM 2322 C C . PRO A 1 282 ? 25.455 13.482 -7.959 1.00 80.38 282 PRO A C 1
ATOM 2324 O O . PRO A 1 282 ? 25.516 14.710 -7.893 1.00 80.38 282 PRO A O 1
ATOM 2327 N N . MET A 1 283 ? 24.722 12.743 -7.122 1.00 76.94 283 MET A N 1
ATOM 2328 C CA . MET A 1 283 ? 24.048 13.321 -5.956 1.00 76.94 283 MET A CA 1
ATOM 2329 C C . MET A 1 283 ? 25.055 13.637 -4.848 1.00 76.94 283 MET A C 1
ATOM 2331 O O . MET A 1 283 ? 26.055 12.941 -4.699 1.00 76.94 283 MET A O 1
ATOM 2335 N N . GLN A 1 284 ? 24.775 14.690 -4.075 1.00 68.12 284 GLN A N 1
ATOM 2336 C CA . GLN A 1 284 ? 25.510 14.985 -2.839 1.00 68.12 284 GLN A CA 1
ATOM 2337 C C . GLN A 1 284 ? 25.082 14.076 -1.680 1.00 68.12 284 GLN A C 1
ATOM 2339 O O . GLN A 1 284 ? 25.897 13.799 -0.808 1.00 68.12 284 GLN A O 1
ATOM 2344 N N . ASP A 1 285 ? 23.829 13.614 -1.691 1.00 70.38 285 ASP A N 1
ATOM 2345 C CA . ASP A 1 285 ? 23.265 12.748 -0.658 1.00 70.38 285 ASP A CA 1
ATOM 2346 C C . ASP A 1 285 ? 23.280 11.275 -1.080 1.00 70.38 285 ASP A C 1
ATOM 2348 O O . ASP A 1 285 ? 22.919 10.929 -2.208 1.00 70.38 285 ASP A O 1
ATOM 2352 N N . ASP A 1 286 ? 23.590 10.397 -0.126 1.00 67.38 286 ASP A N 1
ATOM 2353 C CA . ASP A 1 286 ? 23.682 8.948 -0.343 1.00 67.38 286 ASP A CA 1
ATOM 2354 C C . ASP A 1 286 ? 22.313 8.252 -0.457 1.00 67.38 286 ASP A C 1
ATOM 2356 O O . ASP A 1 286 ? 22.230 7.062 -0.766 1.00 67.38 286 ASP A O 1
ATOM 2360 N N . THR A 1 287 ? 21.205 8.936 -0.151 1.00 70.06 287 THR A N 1
ATOM 2361 C CA . THR A 1 287 ? 19.864 8.331 -0.190 1.00 70.06 287 THR A CA 1
ATOM 2362 C C . THR A 1 287 ? 18.792 9.353 -0.543 1.00 70.06 287 THR A C 1
ATOM 2364 O O . THR A 1 287 ? 18.511 10.270 0.226 1.00 70.06 287 THR A O 1
ATOM 2367 N N . LEU A 1 288 ? 18.118 9.142 -1.675 1.00 87.12 288 LEU A N 1
ATOM 2368 C CA . LEU A 1 288 ? 16.960 9.940 -2.073 1.00 87.12 288 LEU A CA 1
ATOM 2369 C C . LEU A 1 288 ? 15.699 9.468 -1.338 1.00 87.12 288 LEU A C 1
ATOM 2371 O O . LEU A 1 288 ? 15.381 8.280 -1.362 1.00 87.12 288 LEU A O 1
ATOM 2375 N N . GLN A 1 289 ? 14.953 10.385 -0.722 1.00 89.69 289 GLN A N 1
ATOM 2376 C CA . GLN A 1 289 ? 13.655 10.084 -0.109 1.00 89.69 289 GLN A CA 1
ATOM 2377 C C . GLN A 1 289 ? 12.530 10.807 -0.844 1.00 89.69 289 GLN A C 1
ATOM 2379 O O . GLN A 1 289 ? 12.495 12.035 -0.879 1.00 89.69 289 GLN A O 1
ATOM 2384 N N . LEU A 1 290 ? 11.586 10.040 -1.380 1.00 92.00 290 LEU A N 1
ATOM 2385 C CA . LEU A 1 290 ? 10.384 10.539 -2.037 1.00 92.00 290 LEU A CA 1
ATOM 2386 C C . LEU A 1 290 ? 9.183 10.343 -1.115 1.00 92.00 290 LEU A C 1
ATOM 2388 O O . LEU A 1 290 ? 9.074 9.320 -0.434 1.00 92.00 290 LEU A O 1
ATOM 2392 N N . ARG A 1 291 ? 8.291 11.332 -1.080 1.00 93.25 291 ARG A N 1
ATOM 2393 C CA . ARG A 1 291 ? 7.071 11.307 -0.268 1.00 93.25 291 ARG A CA 1
ATOM 2394 C C . ARG A 1 291 ? 5.871 11.530 -1.175 1.00 93.25 291 ARG A C 1
ATOM 2396 O O . ARG A 1 291 ? 5.799 12.551 -1.849 1.00 93.25 291 ARG A O 1
ATOM 2403 N N . LEU A 1 292 ? 4.968 10.561 -1.185 1.00 93.62 292 LEU A N 1
ATOM 2404 C CA . LEU A 1 292 ? 3.687 10.602 -1.872 1.00 93.62 292 LEU A CA 1
ATOM 2405 C C . LEU A 1 292 ? 2.622 10.898 -0.824 1.00 93.62 292 LEU A C 1
ATOM 2407 O O . LEU A 1 292 ? 2.452 10.131 0.122 1.00 93.62 292 LEU A O 1
ATOM 2411 N N . SER A 1 293 ? 1.948 12.028 -0.970 1.00 93.56 293 SER A N 1
ATOM 2412 C CA . SER A 1 293 ? 0.953 12.488 -0.003 1.00 93.56 293 SER A CA 1
ATOM 2413 C C . SER A 1 293 ? -0.451 12.049 -0.389 1.00 93.56 293 SER A C 1
ATOM 2415 O O . SER A 1 293 ? -0.721 11.731 -1.551 1.00 93.56 293 SER A O 1
ATOM 2417 N N . LEU A 1 294 ? -1.364 12.075 0.580 1.00 91.44 294 LEU A N 1
ATOM 2418 C CA . LEU A 1 294 ? -2.791 11.967 0.286 1.00 91.44 294 LEU A CA 1
ATOM 2419 C C . LEU A 1 294 ? -3.217 13.083 -0.691 1.00 91.44 294 LEU A C 1
ATOM 2421 O O . LEU A 1 294 ? -2.601 14.156 -0.714 1.00 91.44 294 LEU A O 1
ATOM 2425 N N . PRO A 1 295 ? -4.268 12.871 -1.499 1.00 89.38 295 PRO A N 1
ATOM 2426 C CA . PRO A 1 295 ? -4.769 13.878 -2.428 1.00 89.38 295 PRO A CA 1
ATOM 2427 C C . PRO A 1 295 ? -5.584 14.948 -1.684 1.00 89.38 295 PRO A C 1
ATOM 2429 O O . PRO A 1 295 ? -6.796 15.049 -1.862 1.00 89.38 295 PRO A O 1
ATOM 2432 N N . TYR A 1 296 ? -4.925 15.738 -0.827 1.00 88.38 296 TYR A N 1
ATOM 2433 C CA . TYR A 1 296 ? -5.563 16.747 0.030 1.00 88.38 296 TYR A CA 1
ATOM 2434 C C . TYR A 1 296 ? -6.422 17.728 -0.763 1.00 88.38 296 TYR A C 1
ATOM 2436 O O . TYR A 1 296 ? -7.565 17.943 -0.384 1.00 88.38 296 TYR A O 1
ATOM 2444 N N . ASP A 1 297 ? -5.944 18.222 -1.907 1.00 85.81 297 ASP A N 1
ATOM 2445 C CA . ASP A 1 297 ? -6.722 19.129 -2.760 1.00 85.81 297 ASP A CA 1
ATOM 2446 C C . ASP A 1 297 ? -8.058 18.509 -3.200 1.00 85.81 297 ASP A C 1
ATOM 2448 O O . ASP A 1 297 ? -9.093 19.174 -3.223 1.00 85.81 297 ASP A O 1
ATOM 2452 N N . TYR A 1 298 ? -8.058 17.213 -3.528 1.00 87.38 298 TYR A N 1
ATOM 2453 C CA . TYR A 1 298 ? -9.278 16.483 -3.866 1.00 87.38 298 TYR A CA 1
ATOM 2454 C C . TYR A 1 298 ? -10.168 16.291 -2.633 1.00 87.38 298 TYR A C 1
ATOM 2456 O O . TYR A 1 298 ? -11.377 16.528 -2.704 1.00 87.38 298 TYR A O 1
ATOM 2464 N N . LEU A 1 299 ? -9.577 15.877 -1.506 1.00 87.06 299 LEU A N 1
ATOM 2465 C CA . LEU A 1 299 ? -10.289 15.659 -0.248 1.00 87.06 299 LEU A CA 1
ATOM 2466 C C . LEU A 1 299 ? -10.975 16.939 0.231 1.00 87.06 299 LEU A C 1
ATOM 2468 O O . LEU A 1 299 ? -12.172 16.918 0.505 1.00 87.06 299 LEU A O 1
ATOM 2472 N N . GLU A 1 300 ? -10.260 18.057 0.281 1.00 85.31 300 GLU A N 1
ATOM 2473 C CA . GLU A 1 300 ? -10.806 19.344 0.703 1.00 85.31 300 GLU A CA 1
ATOM 2474 C C . GLU A 1 300 ? -11.874 19.846 -0.270 1.00 85.31 300 GLU A C 1
ATOM 2476 O O . GLU A 1 300 ? -12.934 20.317 0.151 1.00 85.31 300 GLU A O 1
ATOM 2481 N N . LYS A 1 301 ? -11.642 19.720 -1.579 1.00 82.12 301 LYS A N 1
ATOM 2482 C CA . LYS A 1 301 ? -12.572 20.257 -2.573 1.00 82.12 301 LYS A CA 1
ATOM 2483 C C . LYS A 1 301 ? -13.882 19.477 -2.661 1.00 82.12 301 LYS A C 1
ATOM 2485 O O . LYS A 1 301 ? -14.931 20.093 -2.816 1.00 82.12 301 LYS A O 1
ATOM 2490 N N . TYR A 1 302 ? -13.833 18.148 -2.605 1.00 82.38 302 TYR A N 1
ATOM 2491 C CA . TYR A 1 302 ? -14.989 17.317 -2.964 1.00 82.38 302 TYR A CA 1
ATOM 2492 C C . TYR A 1 302 ? -15.529 16.458 -1.826 1.00 82.38 302 TYR A C 1
ATOM 2494 O O . TYR A 1 302 ? -16.645 15.953 -1.934 1.00 82.38 302 TYR A O 1
ATOM 2502 N N . VAL A 1 303 ? -14.765 16.256 -0.751 1.00 84.81 303 VAL A N 1
ATOM 2503 C CA . VAL A 1 303 ? -15.099 15.239 0.253 1.00 84.81 303 VAL A CA 1
ATOM 2504 C C . VAL A 1 303 ? -15.364 15.857 1.623 1.00 84.81 303 VAL A C 1
ATOM 2506 O O . VAL A 1 303 ? -16.416 15.611 2.219 1.00 84.81 303 VAL A O 1
ATOM 2509 N N . CYS A 1 304 ? -14.422 16.647 2.139 1.00 89.31 304 CYS A N 1
ATOM 2510 C CA . CYS A 1 304 ? -14.437 17.140 3.509 1.00 89.31 304 CYS A CA 1
ATOM 2511 C C . CYS A 1 304 ? -13.588 18.414 3.668 1.00 89.31 304 CYS A C 1
ATOM 2513 O O . CYS A 1 304 ? -12.376 18.338 3.858 1.00 89.31 304 CYS A O 1
ATOM 2515 N N . SER A 1 305 ? -14.232 19.585 3.657 1.00 93.25 305 SER A N 1
ATOM 2516 C CA . SER A 1 305 ? -13.622 20.864 4.047 1.00 93.25 305 SER A CA 1
ATOM 2517 C C . SER A 1 305 ? -14.587 21.775 4.809 1.00 93.25 305 SER A C 1
ATOM 2519 O O . SER A 1 305 ? -15.807 21.650 4.662 1.00 93.25 305 SER A O 1
ATOM 2521 N N . PRO A 1 306 ? -14.066 22.759 5.563 1.00 95.81 306 PRO A N 1
ATOM 2522 C CA . PRO A 1 306 ? -14.890 23.802 6.170 1.00 95.81 306 PRO A CA 1
ATOM 2523 C C . PRO A 1 306 ? -15.775 24.556 5.162 1.00 95.81 306 PRO A C 1
ATOM 2525 O O . PRO A 1 306 ? -16.909 24.907 5.469 1.00 95.81 306 PRO A O 1
ATOM 2528 N N . ALA A 1 307 ? -15.285 24.791 3.939 1.00 94.31 307 ALA A N 1
ATOM 2529 C CA . ALA A 1 307 ? -16.060 25.468 2.898 1.00 94.31 307 ALA A CA 1
ATOM 2530 C C . ALA A 1 307 ? -17.288 24.650 2.476 1.00 94.31 307 ALA A C 1
ATOM 2532 O O . ALA A 1 307 ? -18.394 25.184 2.452 1.00 94.31 307 ALA A O 1
ATOM 2533 N N . LEU A 1 308 ? -17.104 23.348 2.238 1.00 93.81 308 LEU A N 1
ATOM 2534 C CA . LEU A 1 308 ? -18.197 22.436 1.911 1.00 93.81 308 LEU A CA 1
ATOM 2535 C C . LEU A 1 308 ? -19.209 22.322 3.065 1.00 93.81 308 LEU A C 1
ATOM 2537 O O . LEU A 1 308 ? -20.414 22.278 2.838 1.00 93.81 308 LEU A O 1
ATOM 2541 N N . SER A 1 309 ? -18.728 22.313 4.313 1.00 96.50 309 SER A N 1
ATOM 2542 C CA . SER A 1 309 ? -19.593 22.317 5.500 1.00 96.50 309 SER A CA 1
ATOM 2543 C C . SER A 1 309 ? -20.497 23.555 5.537 1.00 96.50 309 SER A C 1
ATOM 2545 O O . SER A 1 309 ? -21.712 23.429 5.695 1.00 96.50 309 SER A O 1
ATOM 2547 N N . ARG A 1 310 ? -19.935 24.751 5.300 1.00 96.94 310 ARG A N 1
ATOM 2548 C CA . ARG A 1 310 ? -20.705 26.003 5.205 1.00 96.94 310 ARG A CA 1
ATOM 2549 C C . ARG A 1 310 ? -21.725 25.991 4.074 1.00 96.94 310 ARG A C 1
ATOM 2551 O O . ARG A 1 310 ? -22.860 26.389 4.305 1.00 96.94 310 ARG A O 1
ATOM 2558 N N . GLU A 1 311 ? -21.366 25.475 2.903 1.00 95.38 311 GLU A N 1
ATOM 2559 C CA . GLU A 1 311 ? -22.298 25.346 1.777 1.00 95.38 311 GLU A CA 1
ATOM 2560 C C . GLU A 1 311 ? -23.530 24.506 2.160 1.00 95.38 311 GLU A C 1
ATOM 2562 O O . GLU A 1 311 ? -24.671 24.903 1.918 1.00 95.38 311 GLU A O 1
ATOM 2567 N N . TYR A 1 312 ? -23.330 23.374 2.840 1.00 95.31 312 TYR A N 1
ATOM 2568 C CA . TYR A 1 312 ? -24.442 22.561 3.334 1.00 95.31 312 TYR A CA 1
ATOM 2569 C C . TYR A 1 312 ? -25.296 23.283 4.383 1.00 95.31 312 TYR A C 1
ATOM 2571 O O . TYR A 1 312 ? -26.519 23.121 4.394 1.00 95.31 312 TYR A O 1
ATOM 2579 N N . ILE A 1 313 ? -24.680 24.083 5.257 1.00 96.69 313 ILE A N 1
ATOM 2580 C CA . ILE A 1 313 ? -25.398 24.919 6.230 1.00 96.69 313 ILE A CA 1
ATOM 2581 C C . ILE A 1 313 ? -26.268 25.954 5.499 1.00 96.69 313 ILE A C 1
ATOM 2583 O O . ILE A 1 313 ? -27.451 26.079 5.818 1.00 96.69 313 ILE A O 1
ATOM 2587 N N . GLU A 1 314 ? -25.723 26.642 4.494 1.00 96.19 314 GLU A N 1
ATOM 2588 C CA . GLU A 1 314 ? -26.434 27.634 3.670 1.00 96.19 314 GLU A CA 1
ATOM 2589 C C . GLU A 1 314 ? -27.610 27.016 2.900 1.00 96.19 314 GLU A C 1
ATOM 2591 O O . GLU A 1 314 ? -28.674 27.624 2.784 1.00 96.19 314 GLU A O 1
ATOM 2596 N N . GLN A 1 315 ? -27.470 25.766 2.455 1.00 95.75 315 GLN A N 1
ATOM 2597 C CA . GLN A 1 315 ? -28.549 24.981 1.841 1.00 95.75 315 GLN A CA 1
ATOM 2598 C C . GLN A 1 315 ? -29.600 24.476 2.851 1.00 95.75 315 GLN A C 1
ATOM 2600 O O . GLN A 1 315 ? -30.530 23.758 2.472 1.00 95.75 315 GLN A O 1
ATOM 2605 N N . GLY A 1 316 ? -29.461 24.805 4.139 1.00 93.88 316 GLY A N 1
ATOM 2606 C CA . GLY A 1 316 ? -30.358 24.361 5.206 1.00 93.88 316 GLY A CA 1
ATOM 2607 C C . GLY A 1 316 ? -30.209 22.880 5.565 1.00 93.88 316 GLY A C 1
ATOM 2608 O O . GLY A 1 316 ? -31.125 22.299 6.146 1.00 93.88 316 GLY A O 1
ATOM 2609 N N . LYS A 1 317 ? -29.076 22.258 5.219 1.00 94.12 317 LYS A N 1
ATOM 2610 C CA . LYS A 1 317 ? -28.769 20.836 5.451 1.00 94.12 317 LYS A CA 1
ATOM 2611 C C . LYS A 1 317 ? -27.455 20.649 6.230 1.00 94.12 317 LYS A C 1
ATOM 2613 O O . LYS A 1 317 ? -26.576 19.913 5.768 1.00 94.12 317 LYS A O 1
ATOM 2618 N N . PRO A 1 318 ? -27.294 21.274 7.414 1.00 96.25 318 PRO A N 1
ATOM 2619 C CA . PRO A 1 318 ? -26.110 21.057 8.239 1.00 96.25 318 PRO A CA 1
ATOM 2620 C C . PRO A 1 318 ? -25.955 19.562 8.537 1.00 96.25 318 PRO A C 1
ATOM 2622 O O . PRO A 1 318 ? -26.935 18.864 8.829 1.00 96.25 318 PRO A O 1
ATOM 2625 N N . ASN A 1 319 ? -24.728 19.056 8.455 1.00 95.50 319 ASN A N 1
ATOM 2626 C CA . ASN A 1 319 ? -24.453 17.643 8.680 1.00 95.50 319 ASN A CA 1
ATOM 2627 C C . ASN A 1 319 ? -23.139 17.430 9.427 1.00 95.50 319 ASN A C 1
ATOM 2629 O O . ASN A 1 319 ? -22.158 18.109 9.155 1.00 95.50 319 ASN A O 1
ATOM 2633 N N . LEU A 1 320 ? -23.121 16.485 10.363 1.00 96.38 320 LEU A N 1
ATOM 2634 C CA . LEU A 1 320 ? -21.922 16.118 11.116 1.00 96.38 320 LEU A CA 1
ATOM 2635 C C . LEU A 1 320 ? -21.232 14.896 10.510 1.00 96.38 320 LEU A C 1
ATOM 2637 O O . LEU A 1 320 ? -21.875 13.971 10.020 1.00 96.38 320 LEU A O 1
ATOM 2641 N N . ARG A 1 321 ? -19.905 14.869 10.590 1.00 93.62 321 ARG A N 1
ATOM 2642 C CA . ARG A 1 321 ? -19.073 13.696 10.319 1.00 93.62 321 ARG A CA 1
ATOM 2643 C C . ARG A 1 321 ? -18.916 12.897 11.599 1.00 93.62 321 ARG A C 1
ATOM 2645 O O . ARG A 1 321 ? -18.516 13.452 12.626 1.00 93.62 321 ARG A O 1
ATOM 2652 N N . LEU A 1 322 ? -19.201 11.603 11.533 1.00 91.38 322 LEU A N 1
ATOM 2653 C CA . LEU A 1 322 ? -19.096 10.721 12.688 1.00 91.38 322 LEU A CA 1
ATOM 2654 C C . LEU A 1 322 ? -18.670 9.310 12.306 1.00 91.38 322 LEU A C 1
ATOM 2656 O O . LEU A 1 322 ? -18.812 8.890 11.157 1.00 91.38 322 LEU A O 1
ATOM 2660 N N . ILE A 1 323 ? -18.162 8.580 13.289 1.00 86.88 323 ILE A N 1
ATOM 2661 C CA . ILE A 1 323 ? -18.006 7.129 13.232 1.00 86.88 323 ILE A CA 1
ATOM 2662 C C . ILE A 1 323 ? -19.097 6.487 14.084 1.00 86.88 323 ILE A C 1
ATOM 2664 O O . ILE A 1 323 ? -19.377 6.968 15.179 1.00 86.88 323 ILE A O 1
ATOM 2668 N N . ILE A 1 324 ? -19.719 5.418 13.590 1.00 83.88 324 ILE A N 1
ATOM 2669 C CA . ILE A 1 324 ? -20.717 4.680 14.370 1.00 83.88 324 ILE A CA 1
ATOM 2670 C C . ILE A 1 324 ? -19.986 3.650 15.246 1.00 83.88 324 ILE A C 1
ATOM 2672 O O . ILE A 1 324 ? -19.273 2.799 14.705 1.00 83.88 324 ILE A O 1
ATOM 2676 N N . PRO A 1 325 ? -20.109 3.712 16.586 1.00 76.06 325 PRO A N 1
ATOM 2677 C CA . PRO A 1 325 ? -19.563 2.676 17.457 1.00 76.06 325 PRO A CA 1
ATOM 2678 C C . PRO A 1 325 ? -20.222 1.316 17.192 1.00 76.06 325 PRO A C 1
ATOM 2680 O O . PRO A 1 325 ? -21.379 1.251 16.791 1.00 76.06 325 PRO A O 1
ATOM 2683 N N . VAL A 1 326 ? -19.493 0.225 17.449 1.00 73.25 326 VAL A N 1
ATOM 2684 C CA . VAL A 1 326 ? -19.983 -1.145 17.201 1.00 73.25 326 VAL A CA 1
ATOM 2685 C C . VAL A 1 326 ? -21.310 -1.396 17.902 1.00 73.25 326 VAL A C 1
ATOM 2687 O O . VAL A 1 326 ? -21.383 -1.271 19.127 1.00 73.25 326 VAL A O 1
ATOM 2690 N N . GLY A 1 327 ? -22.321 -1.814 17.139 1.00 74.25 327 GLY A N 1
ATOM 2691 C CA . GLY A 1 327 ? -23.616 -2.221 17.681 1.00 74.25 327 GLY A CA 1
ATOM 2692 C C . GLY A 1 327 ? -24.487 -1.053 18.143 1.00 74.25 327 GLY A C 1
ATOM 2693 O O . GLY A 1 327 ? -25.417 -1.272 18.917 1.00 74.25 327 GLY A O 1
ATOM 2694 N N . GLN A 1 328 ? -24.167 0.177 17.726 1.00 83.19 328 GLN A N 1
ATOM 2695 C CA . GLN A 1 328 ? -24.942 1.387 18.029 1.00 83.19 328 GLN A CA 1
ATOM 2696 C C . GLN A 1 328 ? -25.609 1.991 16.786 1.00 83.19 328 GLN A C 1
ATOM 2698 O O . GLN A 1 328 ? -26.041 3.138 16.813 1.00 83.19 328 GLN A O 1
ATOM 2703 N N . GLU A 1 329 ? -25.705 1.258 15.678 1.00 84.31 329 GLU A N 1
ATOM 2704 C CA . GLU A 1 329 ? -26.209 1.773 14.399 1.00 84.31 329 GLU A CA 1
ATOM 2705 C C . GLU A 1 329 ? -27.640 2.313 14.527 1.00 84.31 329 GLU A C 1
ATOM 2707 O O . GLU A 1 329 ? -27.907 3.446 14.125 1.00 84.31 329 GLU A O 1
ATOM 2712 N N . GLU A 1 330 ? -28.534 1.535 15.140 1.00 86.50 330 GLU A N 1
ATOM 2713 C CA . GLU A 1 330 ? -29.939 1.907 15.356 1.00 86.50 330 GLU A CA 1
ATOM 2714 C C . GLU A 1 330 ? -30.067 3.073 16.352 1.00 86.50 330 GLU A C 1
ATOM 2716 O O . GLU A 1 330 ? -30.777 4.042 16.088 1.00 86.50 330 GLU A O 1
ATOM 2721 N N . GLU A 1 331 ? -29.293 3.046 17.446 1.00 89.00 331 GLU A N 1
ATOM 2722 C CA . GLU A 1 331 ? -29.274 4.111 18.461 1.00 89.00 331 GLU A CA 1
ATOM 2723 C C . GLU A 1 331 ? -28.821 5.454 17.870 1.00 89.00 331 GLU A C 1
ATOM 2725 O O . GLU A 1 331 ? -29.426 6.495 18.141 1.00 89.00 331 GLU A O 1
ATOM 2730 N N . ILE A 1 332 ? -27.779 5.441 17.032 1.00 90.56 332 ILE A N 1
ATOM 2731 C CA . ILE A 1 332 ? -27.299 6.636 16.337 1.00 90.56 332 ILE A CA 1
ATOM 2732 C C . ILE A 1 332 ? -28.325 7.094 15.305 1.00 90.56 332 ILE A C 1
ATOM 2734 O O . ILE A 1 332 ? -28.609 8.288 15.243 1.00 90.56 332 ILE A O 1
ATOM 2738 N N . GLN A 1 333 ? -28.893 6.190 14.507 1.00 89.19 333 GLN A N 1
ATOM 2739 C CA . GLN A 1 333 ? -29.836 6.546 13.446 1.00 89.19 333 GLN A CA 1
ATOM 2740 C C . GLN A 1 333 ? -31.108 7.210 13.992 1.00 89.19 333 GLN A C 1
ATOM 2742 O O . GLN A 1 333 ? -31.574 8.207 13.434 1.00 89.19 333 GLN A O 1
ATOM 2747 N N . GLU A 1 334 ? -31.649 6.701 15.098 1.00 92.56 334 GLU A N 1
ATOM 2748 C CA . GLU A 1 334 ? -32.883 7.205 15.711 1.00 92.56 334 GLU A CA 1
ATOM 2749 C C . GLU A 1 334 ? -32.650 8.310 16.754 1.00 92.56 334 GLU A C 1
ATOM 2751 O O . GLU A 1 334 ? -33.602 8.819 17.356 1.00 92.56 334 GLU A O 1
ATOM 2756 N N . HIS A 1 335 ? -31.395 8.726 16.961 1.00 95.25 335 HIS A N 1
ATOM 2757 C CA . HIS A 1 335 ? -31.031 9.637 18.039 1.00 95.25 335 HIS A CA 1
ATOM 2758 C C . HIS A 1 335 ? -31.843 10.958 17.985 1.00 95.25 335 HIS A C 1
ATOM 2760 O O . HIS A 1 335 ? -31.791 11.685 16.983 1.00 95.25 335 HIS A O 1
ATOM 2766 N N . PRO A 1 336 ? -32.547 11.364 19.069 1.00 95.19 336 PRO A N 1
ATOM 2767 C CA . PRO A 1 336 ? -33.442 12.534 19.062 1.00 95.19 336 PRO A CA 1
ATOM 2768 C C . PRO A 1 336 ? -32.771 13.863 18.686 1.00 95.19 336 PRO A C 1
ATOM 2770 O O . PRO A 1 336 ? -33.439 14.808 18.257 1.00 95.19 336 PRO A O 1
ATOM 2773 N N . PHE A 1 337 ? -31.447 13.935 18.847 1.00 96.25 337 PHE A N 1
ATOM 2774 C CA . PHE A 1 337 ? -30.607 15.078 18.484 1.00 96.25 337 PHE A CA 1
ATOM 2775 C C . PHE A 1 337 ? -30.843 15.556 17.046 1.00 96.25 337 PHE A C 1
ATOM 2777 O O . PHE A 1 337 ? -31.030 16.755 16.835 1.00 96.25 337 PHE A O 1
ATOM 2784 N N . TRP A 1 338 ? -30.904 14.637 16.075 1.00 95.50 338 TRP A N 1
ATOM 2785 C CA . TRP A 1 338 ? -31.010 14.980 14.651 1.00 95.50 338 TRP A CA 1
ATOM 2786 C C . TRP A 1 338 ? -32.267 15.795 14.360 1.00 95.50 338 TRP A C 1
ATOM 2788 O O . TRP A 1 338 ? -32.208 16.887 13.793 1.00 95.50 338 TRP A O 1
ATOM 2798 N N . LYS A 1 339 ? -33.411 15.303 14.845 1.00 94.31 339 LYS A N 1
ATOM 2799 C CA . LYS A 1 339 ? -34.709 15.965 14.686 1.00 94.31 339 LYS A CA 1
ATOM 2800 C C . LYS A 1 339 ? -34.797 17.254 15.500 1.00 94.31 339 LYS A C 1
ATOM 2802 O O . LYS A 1 339 ? -35.351 18.235 15.016 1.00 94.31 339 LYS A O 1
ATOM 2807 N N . LYS A 1 340 ? -34.260 17.260 16.725 1.00 96.19 340 LYS A N 1
ATOM 2808 C CA . LYS A 1 340 ? -34.318 18.418 17.629 1.00 96.19 340 LYS A CA 1
ATOM 2809 C C . LYS A 1 340 ? -33.561 19.629 17.081 1.00 96.19 340 LYS A C 1
ATOM 2811 O O . LYS A 1 340 ? -34.059 20.745 17.200 1.00 96.19 340 LYS A O 1
ATOM 2816 N N . TYR A 1 341 ? -32.382 19.412 16.503 1.00 95.94 341 TYR A N 1
ATOM 2817 C CA . TYR A 1 341 ? -31.504 20.488 16.032 1.00 95.94 341 TYR A CA 1
ATOM 2818 C C . TYR A 1 341 ? -31.534 20.690 14.510 1.00 95.94 341 TYR A C 1
ATOM 2820 O O . TYR A 1 341 ? -30.914 21.625 14.008 1.00 95.94 341 TYR A O 1
ATOM 2828 N N . GLY A 1 342 ? -32.273 19.850 13.776 1.00 94.44 342 GLY A N 1
ATOM 2829 C CA . GLY A 1 342 ? -32.367 19.923 12.317 1.00 94.44 342 GLY A CA 1
ATOM 2830 C C . GLY A 1 342 ? -31.030 19.639 11.633 1.00 94.44 342 GLY A C 1
ATOM 2831 O O . GLY A 1 342 ? -30.687 20.310 10.663 1.00 94.44 342 GLY A O 1
ATOM 2832 N N . VAL A 1 343 ? -30.261 18.690 12.172 1.00 95.38 343 VAL A N 1
ATOM 2833 C CA . VAL A 1 343 ? -28.924 18.310 11.694 1.00 95.38 343 VAL A CA 1
ATOM 2834 C C . VAL A 1 343 ? -28.970 16.874 11.201 1.00 95.38 343 VAL A C 1
ATOM 2836 O O . VAL A 1 343 ? -29.647 16.034 11.790 1.00 95.38 343 VAL A O 1
ATOM 2839 N N . THR A 1 344 ? -28.243 16.590 10.129 1.00 93.81 344 THR A N 1
ATOM 2840 C CA . THR A 1 344 ? -28.062 15.231 9.598 1.00 93.81 344 THR A CA 1
ATOM 2841 C C . THR A 1 344 ? -26.632 14.750 9.842 1.00 93.81 344 THR A C 1
ATOM 2843 O O . THR A 1 344 ? -25.847 15.427 10.508 1.00 93.81 344 THR A O 1
ATOM 2846 N N . TYR A 1 345 ? -26.257 13.580 9.338 1.00 93.00 345 TYR A N 1
ATOM 2847 C CA . TYR A 1 345 ? -24.889 13.099 9.479 1.00 93.00 345 TYR A CA 1
ATOM 2848 C C . TYR A 1 345 ? -24.419 12.323 8.254 1.00 93.00 345 TYR A C 1
ATOM 2850 O O . TYR A 1 345 ? -25.212 11.723 7.531 1.00 93.00 345 TYR A O 1
ATOM 2858 N N . PHE A 1 346 ? -23.103 12.317 8.063 1.00 89.50 346 PHE A N 1
ATOM 2859 C CA . PHE A 1 346 ? -22.406 11.332 7.253 1.00 89.50 346 PHE A CA 1
ATOM 2860 C C . PHE A 1 346 ? -21.599 10.440 8.186 1.00 89.50 346 PHE A C 1
ATOM 2862 O O . PHE A 1 346 ? -20.678 10.901 8.869 1.00 89.50 346 PHE A O 1
ATOM 2869 N N . SER A 1 347 ? -21.963 9.164 8.210 1.00 85.38 347 SER A N 1
ATOM 2870 C CA . SER A 1 347 ? -21.291 8.151 9.008 1.00 85.38 347 SER A CA 1
ATOM 2871 C C . SER A 1 347 ? -20.274 7.381 8.184 1.00 85.38 347 SER A C 1
ATOM 2873 O O . SER A 1 347 ? -20.557 6.975 7.056 1.00 85.38 347 SER A O 1
ATOM 2875 N N . TYR A 1 348 ? -19.137 7.086 8.798 1.00 78.06 348 TYR A N 1
ATOM 2876 C CA . TYR A 1 348 ? -18.293 5.971 8.384 1.00 78.06 348 TYR A CA 1
ATOM 2877 C C . TYR A 1 348 ? -18.812 4.717 9.109 1.00 78.06 348 TYR A C 1
ATOM 2879 O O . TYR A 1 348 ? -18.996 4.749 10.330 1.00 78.06 348 TYR A O 1
ATOM 2887 N N . PHE A 1 349 ? -19.166 3.685 8.331 1.00 66.12 349 PHE A N 1
ATOM 2888 C CA . PHE A 1 349 ? -19.826 2.450 8.781 1.00 66.12 349 PHE A CA 1
ATOM 2889 C C . PHE A 1 349 ? -19.041 1.743 9.907 1.00 66.12 349 PHE A C 1
ATOM 2891 O O . PHE A 1 349 ? -17.825 1.933 10.020 1.00 66.12 349 PHE A O 1
ATOM 2898 N N . PRO A 1 350 ? -19.736 0.970 10.762 1.00 61.78 350 PRO A N 1
ATOM 2899 C CA . PRO A 1 350 ? -19.240 0.534 12.069 1.00 61.78 350 PRO A CA 1
ATOM 2900 C C . PRO A 1 350 ? -18.029 -0.399 12.015 1.00 61.78 350 PRO A C 1
ATOM 2902 O O . PRO A 1 350 ? -17.636 -0.901 10.964 1.00 61.78 350 PRO A O 1
ATOM 2905 N N . LEU A 1 351 ? -17.417 -0.645 13.179 1.00 58.25 351 LEU A N 1
ATOM 2906 C CA . LEU A 1 351 ? -16.386 -1.674 13.300 1.00 58.25 351 LEU A CA 1
ATOM 2907 C C . LEU A 1 351 ? -17.044 -3.069 13.348 1.00 58.25 351 LEU A C 1
ATOM 2909 O O . LEU A 1 351 ? -18.077 -3.258 13.985 1.00 58.25 351 LEU A O 1
ATOM 2913 N N . LYS A 1 352 ? -16.425 -4.061 12.711 1.00 57.97 352 LYS A N 1
ATOM 2914 C CA . LYS A 1 352 ? -16.747 -5.488 12.842 1.00 57.97 352 LYS A CA 1
ATOM 2915 C C . LYS A 1 352 ? -16.597 -5.950 14.298 1.00 57.97 352 LYS A C 1
ATOM 2917 O O . LYS A 1 352 ? -15.861 -5.345 15.075 1.00 57.97 352 LYS A O 1
ATOM 2922 N N . GLU A 1 353 ? -17.207 -7.087 14.651 1.00 53.31 353 GLU A N 1
ATOM 2923 C CA . GLU A 1 353 ? -17.033 -7.731 15.972 1.00 53.31 353 GLU A CA 1
ATOM 2924 C C . GLU A 1 353 ? -15.558 -8.029 16.322 1.00 53.31 353 GLU A C 1
ATOM 2926 O O . GLU A 1 353 ? -15.202 -8.108 17.498 1.00 53.31 353 GLU A O 1
ATOM 2931 N N . ASP A 1 354 ? -14.686 -8.163 15.313 1.00 55.00 354 ASP A N 1
ATOM 2932 C CA . ASP A 1 354 ? -13.234 -8.337 15.476 1.00 55.00 354 ASP A CA 1
ATOM 2933 C C . ASP A 1 354 ? -12.471 -7.017 15.724 1.00 55.00 354 ASP A C 1
ATOM 2935 O O . ASP A 1 354 ? -11.253 -7.028 15.902 1.00 55.00 354 ASP A O 1
ATOM 2939 N N . GLY A 1 355 ? -13.181 -5.885 15.769 1.00 50.88 355 GLY A N 1
ATOM 2940 C CA . GLY A 1 355 ? -12.650 -4.555 16.043 1.00 50.88 355 GLY A CA 1
ATOM 2941 C C . GLY A 1 355 ? -12.132 -3.795 14.820 1.00 50.88 355 GLY A C 1
ATOM 2942 O O . GLY A 1 355 ? -11.610 -2.695 15.012 1.00 50.88 355 GLY A O 1
ATOM 2943 N N . LYS A 1 356 ? -12.243 -4.330 13.594 1.00 54.69 356 LYS A N 1
ATOM 2944 C CA . LYS A 1 356 ? -11.824 -3.639 12.357 1.00 54.69 356 LYS A CA 1
ATOM 2945 C C . LYS A 1 356 ? -12.884 -2.671 11.864 1.00 54.69 356 LYS A C 1
ATOM 2947 O O . LYS A 1 356 ? -14.049 -3.034 11.841 1.00 54.69 356 LYS A O 1
ATOM 2952 N N . LEU A 1 357 ? -12.488 -1.507 11.356 1.00 62.00 357 LEU A N 1
ATOM 2953 C CA . LEU A 1 357 ? -13.381 -0.664 10.556 1.00 62.00 357 LEU A CA 1
ATOM 2954 C C . LEU A 1 357 ? -13.940 -1.476 9.375 1.00 62.00 357 LEU A C 1
ATOM 2956 O O . LEU A 1 357 ? -13.165 -2.089 8.635 1.00 62.00 357 LEU A O 1
ATOM 2960 N N . ASP A 1 358 ? -15.262 -1.493 9.190 1.00 60.88 358 ASP A N 1
ATOM 2961 C CA . ASP A 1 358 ? -15.885 -2.172 8.044 1.00 60.88 358 ASP A CA 1
ATOM 2962 C C . ASP A 1 358 ? -15.648 -1.407 6.726 1.00 60.88 358 ASP A C 1
ATOM 2964 O O . ASP A 1 358 ? -15.702 -1.981 5.638 1.00 60.88 358 ASP A O 1
ATOM 2968 N N . CYS A 1 359 ? -15.265 -0.127 6.817 1.00 63.34 359 CYS A N 1
ATOM 2969 C CA . CYS A 1 359 ? -14.837 0.695 5.688 1.00 63.34 359 CYS A CA 1
ATOM 2970 C C . CYS A 1 359 ? -13.515 1.432 5.961 1.00 63.34 359 CYS A C 1
ATOM 2972 O O . CYS A 1 359 ? -13.318 2.009 7.027 1.00 63.34 359 CYS A O 1
ATOM 2974 N N . TYR A 1 360 ? -12.623 1.463 4.967 1.00 72.38 360 TYR A N 1
ATOM 2975 C CA . TYR A 1 360 ? -11.372 2.223 5.035 1.00 72.38 360 TYR A CA 1
ATOM 2976 C C . TYR A 1 360 ? -11.656 3.729 5.145 1.00 72.38 360 TYR A C 1
ATOM 2978 O O . TYR A 1 360 ? -12.315 4.306 4.275 1.00 72.38 360 TYR A O 1
ATOM 2986 N N . LEU A 1 361 ? -11.146 4.377 6.194 1.00 81.56 361 LEU A N 1
ATOM 2987 C CA . LEU A 1 361 ? -11.250 5.821 6.368 1.00 81.56 361 LEU A CA 1
ATOM 2988 C C . LEU A 1 361 ? -10.116 6.505 5.600 1.00 81.56 361 LEU A C 1
ATOM 2990 O O . LEU A 1 361 ? -8.967 6.426 6.014 1.00 81.56 361 LEU A O 1
ATOM 2994 N N . GLY A 1 362 ? -10.437 7.176 4.493 1.00 84.38 362 GLY A N 1
ATOM 2995 C CA . GLY A 1 362 ? -9.455 7.887 3.659 1.00 84.38 362 GLY A CA 1
ATOM 2996 C C . GLY A 1 362 ? -9.218 9.354 4.037 1.00 84.38 362 GLY A C 1
ATOM 2997 O O . GLY A 1 362 ? -8.416 10.022 3.391 1.00 84.38 362 GLY A O 1
ATOM 2998 N N . ILE A 1 363 ? -9.922 9.873 5.051 1.00 89.38 363 ILE A N 1
ATOM 2999 C CA . ILE A 1 363 ? -9.883 11.290 5.435 1.00 89.38 363 ILE A CA 1
ATOM 3000 C C . ILE A 1 363 ? -9.269 11.415 6.835 1.00 89.38 363 ILE A C 1
ATOM 3002 O O . ILE A 1 363 ? -9.784 10.805 7.774 1.00 89.38 363 ILE A O 1
ATOM 3006 N N . PRO A 1 364 ? -8.197 12.205 7.001 1.00 90.38 364 PRO A N 1
ATOM 3007 C CA . PRO A 1 364 ? -7.584 12.436 8.300 1.00 90.38 364 PRO A CA 1
ATOM 3008 C C . PRO A 1 364 ? -8.530 13.067 9.327 1.00 90.38 364 PRO A C 1
ATOM 3010 O O . PRO A 1 364 ? -9.338 13.944 9.010 1.00 90.38 364 PRO A O 1
ATOM 3013 N N . ASN A 1 365 ? -8.333 12.701 10.592 1.00 89.88 365 ASN A N 1
ATOM 3014 C CA . ASN A 1 365 ? -9.091 13.192 11.743 1.00 89.88 365 ASN A CA 1
ATOM 3015 C C . ASN A 1 365 ? -9.180 14.731 11.822 1.00 89.88 365 ASN A C 1
ATOM 3017 O O . ASN A 1 365 ? -10.238 15.283 12.124 1.00 89.88 365 ASN A O 1
ATOM 3021 N N . HIS A 1 366 ? -8.088 15.438 11.512 1.00 89.56 366 HIS A N 1
ATOM 3022 C CA . HIS A 1 366 ? -8.056 16.903 11.565 1.00 89.56 366 HIS A CA 1
ATOM 3023 C C . HIS A 1 366 ? -8.967 17.561 10.514 1.00 89.56 366 HIS A C 1
ATOM 3025 O O . HIS A 1 366 ? -9.591 18.573 10.819 1.00 89.56 366 HIS A O 1
ATOM 3031 N N . LEU A 1 367 ? -9.116 16.973 9.317 1.00 92.75 367 LEU A N 1
ATOM 3032 C CA . LEU A 1 367 ? -10.042 17.481 8.296 1.00 92.75 367 LEU A CA 1
ATOM 3033 C C . LEU A 1 367 ? -11.503 17.234 8.685 1.00 92.75 367 LEU A C 1
ATOM 3035 O O . LEU A 1 367 ? -12.347 18.110 8.499 1.00 92.75 367 LEU A O 1
ATOM 3039 N N . LEU A 1 368 ? -11.801 16.064 9.260 1.00 93.69 368 LEU A N 1
ATOM 3040 C CA . LEU A 1 368 ? -13.140 15.736 9.768 1.00 93.69 368 LEU A CA 1
ATOM 3041 C C . LEU A 1 368 ? -13.536 16.657 10.926 1.00 93.69 368 LEU A C 1
ATOM 3043 O O . LEU A 1 368 ? -14.671 17.129 10.988 1.00 93.69 368 LEU A O 1
ATOM 3047 N N . THR A 1 369 ? -12.585 16.944 11.814 1.00 94.06 369 THR A N 1
ATOM 3048 C CA . THR A 1 369 ? -12.774 17.873 12.933 1.00 94.06 369 THR A CA 1
ATOM 3049 C C . THR A 1 369 ? -13.017 19.293 12.431 1.00 94.06 369 THR A C 1
ATOM 3051 O O . THR A 1 369 ? -14.035 19.879 12.782 1.00 94.06 369 THR A O 1
ATOM 3054 N N . ALA A 1 370 ? -12.166 19.810 11.539 1.00 94.81 370 ALA A N 1
ATOM 3055 C CA . ALA A 1 370 ? -12.327 21.155 10.981 1.00 94.81 370 ALA A CA 1
ATOM 3056 C C . ALA A 1 370 ? -13.657 21.324 10.221 1.00 94.81 370 ALA A C 1
ATOM 3058 O O . ALA A 1 370 ? -14.296 22.371 10.292 1.00 94.81 370 ALA A O 1
ATOM 3059 N N . TYR A 1 371 ? -14.116 20.283 9.518 1.00 96.56 371 TYR A N 1
ATOM 3060 C CA . TYR A 1 371 ? -15.438 20.275 8.888 1.00 96.56 371 TYR A CA 1
ATOM 3061 C C . TYR A 1 371 ? -16.566 20.418 9.919 1.00 96.56 371 TYR A C 1
ATOM 3063 O O . TYR A 1 371 ? -17.486 21.223 9.739 1.00 96.56 371 TYR A O 1
ATOM 3071 N N . ASN A 1 372 ? -16.503 19.630 10.995 1.00 97.44 372 ASN A N 1
ATOM 3072 C CA . ASN A 1 372 ? -17.508 19.637 12.053 1.00 97.44 372 ASN A CA 1
ATOM 3073 C C . ASN A 1 372 ? -17.506 20.936 12.860 1.00 97.44 372 ASN A C 1
ATOM 3075 O O . ASN A 1 372 ? -18.572 21.371 13.285 1.00 97.44 372 ASN A O 1
ATOM 3079 N N . GLU A 1 373 ? -16.354 21.582 13.034 1.00 97.56 373 GLU A N 1
ATOM 3080 C CA . GLU A 1 373 ? -16.244 22.866 13.733 1.00 97.56 373 GLU A CA 1
ATOM 3081 C C . GLU A 1 373 ? -17.130 23.955 13.111 1.00 97.56 373 GLU A C 1
ATOM 3083 O O . GLU A 1 373 ? -17.700 24.763 13.843 1.00 97.56 373 GLU A O 1
ATOM 3088 N N . GLU A 1 374 ? -17.342 23.954 11.792 1.00 98.19 374 GLU A N 1
ATOM 3089 C CA . GLU A 1 374 ? -18.310 24.859 11.149 1.00 98.19 374 GLU A CA 1
ATOM 3090 C C . GLU A 1 374 ? -19.747 24.583 11.603 1.00 98.19 374 GLU A C 1
ATOM 3092 O O . GLU A 1 374 ? -20.495 25.509 11.920 1.00 98.19 374 GLU A O 1
ATOM 3097 N N . VAL A 1 375 ? -20.128 23.307 11.691 1.00 97.81 375 VAL A N 1
ATOM 3098 C CA . VAL A 1 375 ? -21.455 22.910 12.179 1.00 97.81 375 VAL A CA 1
ATOM 3099 C C . VAL A 1 375 ? -21.595 23.225 13.663 1.00 97.81 375 VAL A C 1
ATOM 3101 O O . VAL A 1 375 ? -22.657 23.664 14.097 1.00 97.81 375 VAL A O 1
ATOM 3104 N N . PHE A 1 376 ? -20.527 23.065 14.447 1.00 98.12 376 PHE A N 1
ATOM 3105 C CA . PHE A 1 376 ? -20.520 23.427 15.861 1.00 98.12 376 PHE A CA 1
ATOM 3106 C C . PHE A 1 376 ? -20.732 24.924 16.052 1.00 98.12 376 PHE A C 1
ATOM 3108 O O . PHE A 1 376 ? -21.531 25.306 16.904 1.00 98.12 376 PHE A O 1
ATOM 3115 N N . ARG A 1 377 ? -20.067 25.765 15.249 1.00 98.06 377 ARG A N 1
ATOM 3116 C CA . ARG A 1 377 ? -20.271 27.221 15.269 1.00 98.06 377 ARG A CA 1
ATOM 3117 C C . ARG A 1 377 ? -21.708 27.587 14.911 1.00 98.06 377 ARG A C 1
ATOM 3119 O O . ARG A 1 377 ? -22.344 28.323 15.656 1.00 98.06 377 ARG A O 1
ATOM 3126 N N . TYR A 1 378 ? -22.256 26.988 13.857 1.00 97.81 378 TYR A N 1
ATOM 3127 C CA . TYR A 1 378 ? -23.659 27.175 13.486 1.00 97.81 378 TYR A CA 1
ATOM 3128 C C . TYR A 1 378 ? -24.636 26.769 14.607 1.00 97.81 378 TYR A C 1
ATOM 3130 O O . TYR A 1 378 ? -25.591 27.492 14.903 1.00 97.81 378 TYR A O 1
ATOM 3138 N N . LEU A 1 379 ? -24.407 25.627 15.263 1.00 97.88 379 LEU A N 1
ATOM 3139 C CA . LEU A 1 379 ? -25.251 25.172 16.369 1.00 97.88 379 LEU A CA 1
ATOM 3140 C C . LEU A 1 379 ? -25.119 26.060 17.610 1.00 97.88 379 LEU A C 1
ATOM 3142 O O . LEU A 1 379 ? -26.119 26.294 18.287 1.00 97.88 379 LEU A O 1
ATOM 3146 N N . ASP A 1 380 ? -23.924 26.580 17.885 1.00 97.75 380 ASP A N 1
ATOM 3147 C CA . ASP A 1 380 ? -23.680 27.525 18.979 1.00 97.75 380 ASP A CA 1
ATOM 3148 C C . ASP A 1 380 ? -24.427 28.829 18.783 1.00 97.75 380 ASP A C 1
ATOM 3150 O O . ASP A 1 380 ? -25.098 29.300 19.702 1.00 97.75 380 ASP A O 1
ATOM 3154 N N . GLU A 1 381 ? -24.340 29.387 17.580 1.00 97.25 381 GLU A N 1
ATOM 3155 C CA . GLU A 1 381 ? -25.015 30.629 17.217 1.00 97.25 381 GLU A CA 1
ATOM 3156 C C . GLU A 1 381 ? -26.539 30.480 17.287 1.00 97.25 381 GLU A C 1
ATOM 3158 O O . GLU A 1 381 ? -27.232 31.393 17.735 1.00 97.25 381 GLU A O 1
ATOM 3163 N N . ARG A 1 382 ? -27.077 29.320 16.888 1.00 96.25 382 ARG A N 1
ATOM 3164 C CA . ARG A 1 382 ? -28.528 29.101 16.796 1.00 96.25 382 ARG A CA 1
ATOM 3165 C C . ARG A 1 382 ? -29.174 28.580 18.082 1.00 96.25 382 ARG A C 1
ATOM 3167 O O . ARG A 1 382 ? -30.339 28.882 18.338 1.00 96.25 382 ARG A O 1
ATOM 3174 N N . PHE A 1 383 ? -28.460 27.778 18.871 1.00 96.00 383 PHE A N 1
ATOM 3175 C CA . PHE A 1 383 ? -29.028 27.031 20.001 1.00 96.00 383 PHE A CA 1
ATOM 3176 C C . PHE A 1 383 ? -28.224 27.155 21.309 1.00 96.00 383 PHE A C 1
ATOM 3178 O O . PHE A 1 383 ? -28.587 26.524 22.306 1.00 96.00 383 PHE A O 1
ATOM 3185 N N . GLY A 1 384 ? -27.149 27.950 21.337 1.00 95.75 384 GLY A N 1
ATOM 3186 C CA . GLY A 1 384 ? -26.224 28.028 22.472 1.00 95.75 384 GLY A CA 1
ATOM 3187 C C . GLY A 1 384 ? -25.356 26.773 22.596 1.00 95.75 384 GLY A C 1
ATOM 3188 O O . GLY A 1 384 ? -25.276 25.978 21.676 1.00 95.75 384 GLY A O 1
ATOM 3189 N N . GLN A 1 385 ? -24.691 26.548 23.734 1.00 95.38 385 GLN A N 1
ATOM 3190 C CA . GLN A 1 385 ? -23.729 25.435 23.866 1.00 95.38 385 GLN A CA 1
ATOM 3191 C C . GLN A 1 385 ? -24.307 24.143 24.468 1.00 95.38 385 GLN A C 1
ATOM 3193 O O . GLN A 1 385 ? -23.641 23.107 24.457 1.00 95.38 385 GLN A O 1
ATOM 3198 N N . GLU A 1 386 ? -25.547 24.169 24.964 1.00 94.50 386 GLU A N 1
ATOM 3199 C CA . GLU A 1 386 ? -26.177 23.035 25.661 1.00 94.50 386 GLU A CA 1
ATOM 3200 C C . GLU A 1 386 ? -26.457 21.822 24.757 1.00 94.50 386 GLU A C 1
ATOM 3202 O O . GLU A 1 386 ? -26.632 20.706 25.253 1.00 94.50 386 GLU A O 1
ATOM 3207 N N . TRP A 1 387 ? -26.465 21.999 23.430 1.00 95.31 387 TRP A N 1
ATOM 3208 C CA . TRP A 1 387 ? -26.597 20.882 22.489 1.00 95.31 387 TRP A CA 1
ATOM 3209 C C . TRP A 1 387 ? -25.433 19.892 22.612 1.00 95.31 387 TRP A C 1
ATOM 3211 O O . TRP A 1 387 ? -25.657 18.701 22.421 1.00 95.31 387 TRP A O 1
ATOM 3221 N N . ARG A 1 388 ? -24.231 20.336 23.022 1.00 95.06 388 ARG A N 1
ATOM 3222 C CA . ARG A 1 388 ? -23.033 19.484 23.178 1.00 95.06 388 ARG A CA 1
ATOM 3223 C C . ARG A 1 388 ? -23.184 18.362 24.199 1.00 95.06 388 ARG A C 1
ATOM 3225 O O . ARG A 1 388 ? -22.450 17.386 24.143 1.00 95.06 388 ARG A O 1
ATOM 3232 N N . LYS A 1 389 ? -24.116 18.491 25.143 1.00 93.44 389 LYS A N 1
ATOM 3233 C CA . LYS A 1 389 ? -24.410 17.444 26.138 1.00 93.44 389 LYS A CA 1
ATOM 3234 C C . LYS A 1 389 ? -25.384 16.387 25.611 1.00 93.44 389 LYS A C 1
ATOM 3236 O O . LYS A 1 389 ? -25.635 15.402 26.291 1.00 93.44 389 LYS A O 1
ATOM 3241 N N . GLN A 1 390 ? -25.977 16.632 24.445 1.00 93.94 390 GLN A N 1
ATOM 3242 C CA . GLN A 1 390 ? -27.061 15.842 23.859 1.00 93.94 390 GLN A CA 1
ATOM 3243 C C . GLN A 1 390 ? -26.671 15.237 22.509 1.00 93.94 390 GLN A C 1
ATOM 3245 O O . GLN A 1 390 ? -27.523 14.662 21.842 1.00 93.94 390 GLN A O 1
ATOM 3250 N N . VAL A 1 391 ? -25.431 15.423 22.063 1.00 93.06 391 VAL A N 1
ATOM 3251 C CA . VAL A 1 391 ? -24.932 14.841 20.815 1.00 93.06 391 VAL A CA 1
ATOM 3252 C C . VAL A 1 391 ? -24.652 13.348 21.037 1.00 93.06 391 VAL A C 1
ATOM 3254 O O . VAL A 1 391 ? -24.182 12.984 22.118 1.00 93.06 391 VAL A O 1
ATOM 3257 N N . PRO A 1 392 ? -24.921 12.492 20.038 1.00 92.31 392 PRO A N 1
ATOM 3258 C CA . PRO A 1 392 ? -24.547 11.082 20.102 1.00 92.31 392 PRO A CA 1
ATOM 3259 C C . PRO A 1 392 ? -23.016 10.872 20.152 1.00 92.31 392 PRO A C 1
ATOM 3261 O O . PRO A 1 392 ? -22.256 11.775 19.796 1.00 92.31 392 PRO A O 1
ATOM 3264 N N . PRO A 1 393 ? -22.521 9.692 20.566 1.00 89.75 393 PRO A N 1
ATOM 3265 C CA . PRO A 1 393 ? -21.087 9.389 20.534 1.00 89.75 393 PRO A CA 1
ATOM 3266 C C . PRO A 1 393 ? -20.527 9.346 19.099 1.00 89.75 393 PRO A C 1
ATOM 3268 O O . PRO A 1 393 ? -21.272 9.314 18.119 1.00 89.75 393 PRO A O 1
ATOM 3271 N N . GLY A 1 394 ? -19.197 9.347 18.960 1.00 88.94 394 GLY A N 1
ATOM 3272 C CA . GLY A 1 394 ? -18.530 9.168 17.667 1.00 88.94 394 GLY A CA 1
ATOM 3273 C C . GLY A 1 394 ? -18.399 10.420 16.790 1.00 88.94 394 GLY A C 1
ATOM 3274 O O . GLY A 1 394 ? -17.922 10.319 15.659 1.00 88.94 394 GLY A O 1
ATOM 3275 N N . ILE A 1 395 ? -18.776 11.608 17.277 1.00 93.19 395 ILE A N 1
ATOM 3276 C CA . ILE A 1 395 ? -18.584 12.866 16.537 1.00 93.19 395 ILE A CA 1
ATOM 3277 C C . ILE A 1 395 ? -17.113 13.304 16.571 1.00 93.19 395 ILE A C 1
ATOM 3279 O O . ILE A 1 395 ? -16.561 13.596 17.639 1.00 93.19 395 ILE A O 1
ATOM 3283 N N . PHE A 1 396 ? -16.501 13.454 15.394 1.00 92.75 396 PHE A N 1
ATOM 3284 C CA . PHE A 1 396 ? -15.154 14.021 15.263 1.00 92.75 396 PHE A CA 1
ATOM 3285 C C . PHE A 1 396 ? -15.097 15.444 15.836 1.00 92.75 396 PHE A C 1
ATOM 3287 O O . PHE A 1 396 ? -15.956 16.272 15.533 1.00 92.75 396 PHE A O 1
ATOM 3294 N N . GLY A 1 397 ? -14.101 15.719 16.682 1.00 91.44 397 GLY A N 1
ATOM 3295 C CA . GLY A 1 397 ? -13.939 16.998 17.385 1.00 91.44 397 GLY A CA 1
ATOM 3296 C C . GLY A 1 397 ? -14.642 17.106 18.747 1.00 91.44 397 GLY A C 1
ATOM 3297 O O . GLY A 1 397 ? -14.284 17.984 19.529 1.00 91.44 397 GLY A O 1
ATOM 3298 N N . LEU A 1 398 ? -15.584 16.212 19.080 1.00 92.81 398 LEU A N 1
ATOM 3299 C CA . LEU A 1 398 ? -16.238 16.176 20.403 1.00 92.81 398 LEU A CA 1
ATOM 3300 C C . LEU A 1 398 ? -15.935 14.898 21.181 1.00 92.81 398 LEU A C 1
ATOM 3302 O O . LEU A 1 398 ? -15.719 14.950 22.392 1.00 92.81 398 LEU A O 1
ATOM 3306 N N . ASP A 1 399 ? -15.894 13.756 20.499 1.00 89.38 399 ASP A N 1
ATOM 3307 C CA . ASP A 1 399 ? -15.565 12.485 21.126 1.00 89.38 399 ASP A CA 1
ATOM 3308 C C . ASP A 1 399 ? -14.048 12.378 21.349 1.00 89.38 399 ASP A C 1
ATOM 3310 O O . ASP A 1 399 ? -13.261 12.154 20.426 1.00 89.38 399 ASP A O 1
ATOM 3314 N N . GLN A 1 400 ? -13.624 12.542 22.605 1.00 84.38 400 GLN A N 1
ATOM 3315 C CA . GLN A 1 400 ? -12.209 12.489 22.982 1.00 84.38 400 GLN A CA 1
ATOM 3316 C C . GLN A 1 400 ? -11.567 11.125 22.707 1.00 84.38 400 GLN A C 1
ATOM 3318 O O . GLN A 1 400 ? -10.352 11.061 22.507 1.00 84.38 400 GLN A O 1
ATOM 3323 N N . SER A 1 401 ? -12.349 10.042 22.662 1.00 79.88 401 SER A N 1
ATOM 3324 C CA . SER A 1 401 ? -11.818 8.703 22.396 1.00 79.88 401 SER A CA 1
ATOM 3325 C C . SER A 1 401 ? -11.268 8.563 20.973 1.00 79.88 401 SER A C 1
ATOM 3327 O O . SER A 1 401 ? -10.379 7.742 20.745 1.00 79.88 401 SER A O 1
ATOM 3329 N N . LEU A 1 402 ? -11.727 9.408 20.041 1.00 82.44 402 LEU A N 1
ATOM 3330 C CA . LEU A 1 402 ? -11.236 9.473 18.661 1.00 82.44 402 LEU A CA 1
ATOM 3331 C C . LEU A 1 402 ? -9.890 10.199 18.543 1.00 82.44 402 LEU A C 1
ATOM 3333 O O . LEU A 1 402 ? -9.218 10.064 17.526 1.00 82.44 402 LEU A O 1
ATOM 3337 N N . ASN A 1 403 ? -9.485 10.933 19.584 1.00 82.31 403 ASN A N 1
ATOM 3338 C CA . ASN A 1 403 ? -8.242 11.704 19.637 1.00 82.31 403 ASN A CA 1
ATOM 3339 C C . ASN A 1 403 ? -7.176 11.058 20.542 1.00 82.31 403 ASN A C 1
ATOM 3341 O O . ASN A 1 403 ? -6.039 11.526 20.598 1.00 82.31 403 ASN A O 1
ATOM 3345 N N . GLU A 1 404 ? -7.523 10.001 21.283 1.00 82.81 404 GLU A N 1
ATOM 3346 C CA . GLU A 1 404 ? -6.624 9.391 22.260 1.00 82.81 404 GLU A CA 1
ATOM 3347 C C . GLU A 1 404 ? -5.577 8.499 21.581 1.00 82.81 404 GLU A C 1
ATOM 3349 O O . GLU A 1 404 ? -5.886 7.436 21.041 1.00 82.81 404 GLU A O 1
ATOM 3354 N N . LEU A 1 405 ? -4.306 8.902 21.660 1.00 84.94 405 LEU A N 1
ATOM 3355 C CA . LEU A 1 405 ? -3.186 8.079 21.212 1.00 84.94 405 LEU A CA 1
ATOM 3356 C C . LEU A 1 405 ? -2.931 6.936 22.201 1.00 84.94 405 LEU A C 1
ATOM 3358 O O . LEU A 1 405 ? -2.385 7.133 23.287 1.00 84.94 405 LEU A O 1
ATOM 3362 N N . ARG A 1 406 ? -3.297 5.719 21.799 1.00 87.94 406 ARG A N 1
ATOM 3363 C CA . ARG A 1 406 ? -3.163 4.503 22.615 1.00 87.94 406 ARG A CA 1
ATOM 3364 C C . ARG A 1 406 ? -1.789 3.861 22.462 1.00 87.94 406 ARG A C 1
ATOM 3366 O O . ARG A 1 406 ? -1.646 2.776 21.898 1.00 87.94 406 ARG A O 1
ATOM 3373 N N . ASP A 1 407 ? -0.771 4.584 22.901 1.00 87.06 407 ASP A N 1
ATOM 3374 C CA . ASP A 1 407 ? 0.626 4.161 22.886 1.00 87.06 407 ASP A CA 1
ATOM 3375 C C . ASP A 1 407 ? 1.025 3.391 24.163 1.00 87.06 407 ASP A C 1
ATOM 3377 O O . ASP A 1 407 ? 0.193 2.966 24.970 1.00 87.06 407 ASP A O 1
ATOM 3381 N N . TYR A 1 408 ? 2.329 3.189 24.354 1.00 86.94 408 TYR A N 1
ATOM 3382 C CA . TYR A 1 408 ? 2.860 2.502 25.531 1.00 86.94 408 TYR A CA 1
ATOM 3383 C C . TYR A 1 408 ? 2.552 3.238 26.848 1.00 86.94 408 TYR A C 1
ATOM 3385 O O . TYR A 1 408 ? 2.258 2.597 27.859 1.00 86.94 408 TYR A O 1
ATOM 3393 N N . ASN A 1 409 ? 2.555 4.575 26.846 1.00 86.62 409 ASN A N 1
ATOM 3394 C CA . ASN A 1 409 ? 2.243 5.369 28.036 1.00 86.62 409 ASN A CA 1
ATOM 3395 C C . ASN A 1 409 ? 0.761 5.252 28.401 1.00 86.62 409 ASN A C 1
ATOM 3397 O O . ASN A 1 409 ? 0.416 5.094 29.578 1.00 86.62 409 ASN A O 1
ATOM 3401 N N . TRP A 1 410 ? -0.114 5.281 27.394 1.00 90.38 410 TRP A N 1
ATOM 3402 C CA . TRP A 1 410 ? -1.534 4.994 27.572 1.00 90.38 410 TRP A CA 1
ATOM 3403 C C . TRP A 1 410 ? -1.749 3.597 28.157 1.00 90.38 410 TRP A C 1
ATOM 3405 O O . TRP A 1 410 ? -2.492 3.455 29.130 1.00 90.38 410 TRP A O 1
ATOM 3415 N N . LEU A 1 411 ? -1.062 2.580 27.627 1.00 89.75 411 LEU A N 1
ATOM 3416 C CA . LEU A 1 411 ? -1.180 1.205 28.111 1.00 89.75 411 LEU A CA 1
ATOM 3417 C C . LEU A 1 411 ? -0.816 1.118 29.601 1.00 89.75 411 LEU A C 1
ATOM 3419 O O . LEU A 1 411 ? -1.589 0.569 30.388 1.00 89.75 411 LEU A O 1
ATOM 3423 N N . ILE A 1 412 ? 0.310 1.715 30.008 1.00 87.94 412 ILE A N 1
ATOM 3424 C CA . ILE A 1 412 ? 0.746 1.761 31.412 1.00 87.94 412 ILE A CA 1
ATOM 3425 C C . ILE A 1 412 ? -0.312 2.416 32.304 1.00 87.94 412 ILE A C 1
ATOM 3427 O O . ILE A 1 412 ? -0.699 1.858 33.335 1.00 87.94 412 ILE A O 1
ATOM 3431 N N . LYS A 1 413 ? -0.799 3.596 31.909 1.00 86.62 413 LYS A N 1
ATOM 3432 C CA . LYS A 1 413 ? -1.780 4.374 32.678 1.00 86.62 413 LYS A CA 1
ATOM 3433 C C . LYS A 1 413 ? -3.104 3.626 32.820 1.00 86.62 413 LYS A C 1
ATOM 3435 O O . LYS A 1 413 ? -3.692 3.606 33.902 1.00 86.62 413 LYS A O 1
ATOM 3440 N N . THR A 1 414 ? -3.555 2.989 31.745 1.00 89.31 414 THR A N 1
ATOM 3441 C CA . THR A 1 414 ? -4.798 2.216 31.705 1.00 89.31 414 THR A CA 1
ATOM 3442 C C . THR A 1 414 ? -4.696 0.966 32.568 1.00 89.31 414 THR A C 1
ATOM 3444 O O . THR A 1 414 ? -5.570 0.721 33.399 1.00 89.31 414 THR A O 1
ATOM 3447 N N . LEU A 1 415 ? -3.597 0.219 32.461 1.00 89.50 415 LEU A N 1
ATOM 3448 C CA . LEU A 1 415 ? -3.352 -0.953 33.299 1.00 89.50 415 LEU A CA 1
ATOM 3449 C C . LEU A 1 415 ? -3.228 -0.585 34.780 1.00 89.50 415 LEU A C 1
ATOM 3451 O O . LEU A 1 415 ? -3.792 -1.289 35.612 1.00 89.50 415 LEU A O 1
ATOM 3455 N N . SER A 1 416 ? -2.556 0.522 35.112 1.00 84.94 416 SER A N 1
ATOM 3456 C CA . SER A 1 416 ? -2.433 1.008 36.495 1.00 84.94 416 SER A CA 1
ATOM 3457 C C . SER A 1 416 ? -3.795 1.338 37.118 1.00 84.94 416 SER A C 1
ATOM 3459 O O . SER A 1 416 ? -4.039 1.009 38.275 1.00 84.94 416 SER A O 1
ATOM 3461 N N . ARG A 1 417 ? -4.717 1.914 36.336 1.00 85.56 417 ARG A N 1
ATOM 3462 C CA . ARG A 1 417 ? -6.088 2.229 36.777 1.00 85.56 417 ARG A CA 1
ATOM 3463 C C . ARG A 1 417 ? -6.996 1.002 36.858 1.00 85.56 417 ARG A C 1
ATOM 3465 O O . ARG A 1 417 ? -7.818 0.911 37.763 1.00 85.56 417 ARG A O 1
ATOM 3472 N N . ALA A 1 418 ? -6.875 0.081 35.905 1.00 86.06 418 ALA A N 1
ATOM 3473 C CA . ALA A 1 418 ? -7.730 -1.101 35.817 1.00 86.06 418 ALA A CA 1
ATOM 3474 C C . ALA A 1 418 ? -7.313 -2.213 36.796 1.00 86.06 418 ALA A C 1
ATOM 3476 O O . ALA A 1 418 ? -8.149 -2.998 37.249 1.00 86.06 418 ALA A O 1
ATOM 3477 N N . CYS A 1 419 ? -6.022 -2.306 37.125 1.00 86.44 419 CYS A N 1
ATOM 3478 C CA . CYS A 1 419 ? -5.503 -3.317 38.038 1.00 86.44 419 CYS A CA 1
ATOM 3479 C C . CYS A 1 419 ? -5.711 -2.896 39.494 1.00 86.44 419 CYS A C 1
ATOM 3481 O O . CYS A 1 419 ? -5.035 -2.011 40.007 1.00 86.44 419 CYS A O 1
ATOM 3483 N N . GLN A 1 420 ? -6.589 -3.603 40.197 1.00 83.75 420 GLN A N 1
ATOM 3484 C CA . GLN A 1 420 ? -6.789 -3.391 41.628 1.00 83.75 420 GLN A CA 1
ATOM 3485 C C . GLN A 1 420 ? -5.777 -4.176 42.469 1.00 83.75 420 GLN A C 1
ATOM 3487 O O . GLN A 1 420 ? -5.446 -5.330 42.164 1.00 83.75 420 GLN A O 1
ATOM 3492 N N . TYR A 1 421 ? -5.331 -3.574 43.575 1.00 86.31 421 TYR A N 1
ATOM 3493 C CA . TYR A 1 421 ? -4.526 -4.267 44.575 1.00 86.31 421 TYR A CA 1
ATOM 3494 C C . TYR A 1 421 ? -5.377 -5.334 45.291 1.00 86.31 421 TYR A C 1
ATOM 3496 O O . TYR A 1 421 ? -6.474 -5.030 45.764 1.00 86.31 421 TYR A O 1
ATOM 3504 N N . PRO A 1 422 ? -4.918 -6.595 45.418 1.00 87.38 422 PRO A N 1
ATOM 3505 C CA . PRO A 1 422 ? -5.671 -7.608 46.150 1.00 87.38 422 PRO A CA 1
ATOM 3506 C C . PRO A 1 422 ? -5.809 -7.255 47.641 1.00 87.38 422 PRO A C 1
ATOM 3508 O O . PRO A 1 422 ? -4.853 -7.406 48.405 1.00 87.38 422 PRO A O 1
ATOM 3511 N N . VAL A 1 423 ? -7.015 -6.876 48.076 1.00 84.94 423 VAL A N 1
ATOM 3512 C CA . VAL A 1 423 ? -7.319 -6.414 49.451 1.00 84.94 423 VAL A CA 1
ATOM 3513 C C . VAL A 1 423 ? -6.777 -7.359 50.533 1.00 84.94 423 VAL A C 1
ATOM 3515 O O . VAL A 1 423 ? -6.143 -6.927 51.492 1.00 84.94 423 VAL A O 1
ATOM 3518 N N . ASN A 1 424 ? -6.941 -8.676 50.365 1.00 84.81 424 ASN A N 1
ATOM 3519 C CA . ASN A 1 424 ? -6.445 -9.664 51.334 1.00 84.81 424 ASN A CA 1
ATOM 3520 C C . ASN A 1 424 ? -4.910 -9.737 51.414 1.00 84.81 424 ASN A C 1
ATOM 3522 O O . ASN A 1 424 ? -4.376 -10.141 52.445 1.00 84.81 424 ASN A O 1
ATOM 3526 N N . GLN A 1 425 ? -4.194 -9.395 50.339 1.00 84.94 425 GLN A N 1
ATOM 3527 C CA . GLN A 1 425 ? -2.728 -9.345 50.339 1.00 84.94 425 GLN A CA 1
ATOM 3528 C C . GLN A 1 425 ? -2.225 -8.014 50.899 1.00 84.94 425 GLN A C 1
ATOM 3530 O O . GLN A 1 425 ? -1.278 -8.011 51.683 1.00 84.94 425 GLN A O 1
ATOM 3535 N N . GLN A 1 426 ? -2.922 -6.920 50.587 1.00 82.38 426 GLN A N 1
ATOM 3536 C CA . GLN A 1 426 ? -2.679 -5.598 51.161 1.00 82.38 426 GLN A CA 1
ATOM 3537 C C . GLN A 1 426 ? -2.815 -5.621 52.690 1.00 82.38 426 GLN A C 1
ATOM 3539 O O . GLN A 1 426 ? -1.886 -5.227 53.387 1.00 82.38 426 GLN A O 1
ATOM 3544 N N . LYS A 1 427 ? -3.895 -6.214 53.229 1.00 81.00 427 LYS A N 1
ATOM 3545 C CA . LYS A 1 427 ? -4.086 -6.419 54.683 1.00 81.00 427 LYS A CA 1
ATOM 3546 C C . LYS A 1 427 ? -2.973 -7.243 55.340 1.00 81.00 427 LYS A C 1
ATOM 3548 O O . LYS A 1 427 ? -2.725 -7.106 56.531 1.00 81.00 427 LYS A O 1
ATOM 3553 N N . ARG A 1 428 ? -2.302 -8.107 54.572 1.00 83.69 428 ARG A N 1
ATOM 3554 C CA . ARG A 1 428 ? -1.169 -8.932 55.026 1.00 83.69 428 ARG A CA 1
ATOM 3555 C C . ARG A 1 428 ? 0.191 -8.268 54.775 1.00 83.69 428 ARG A C 1
ATOM 3557 O O . ARG A 1 428 ? 1.208 -8.934 54.949 1.00 83.69 428 ARG A O 1
ATOM 3564 N N . ASN A 1 429 ? 0.206 -7.004 54.343 1.00 80.19 429 ASN A N 1
ATOM 3565 C CA . ASN A 1 429 ? 1.396 -6.234 53.978 1.00 80.19 429 ASN A CA 1
ATOM 3566 C C . ASN A 1 429 ? 2.296 -6.963 52.953 1.00 80.19 429 ASN A C 1
ATOM 3568 O O . ASN A 1 429 ? 3.522 -6.941 53.050 1.00 80.19 429 ASN A O 1
ATOM 3572 N N . LYS A 1 430 ? 1.688 -7.677 51.993 1.00 82.75 430 LYS A N 1
ATOM 3573 C CA . LYS A 1 430 ? 2.406 -8.455 50.972 1.00 82.75 430 LYS A CA 1
ATOM 3574 C C . LYS A 1 430 ? 2.395 -7.738 49.633 1.00 82.75 430 LYS A C 1
ATOM 3576 O O . LYS A 1 430 ? 1.317 -7.483 49.111 1.00 82.75 430 LYS A O 1
ATOM 3581 N N . GLY A 1 431 ? 3.579 -7.534 49.058 1.00 83.94 431 GLY A N 1
ATOM 3582 C CA . GLY A 1 431 ? 3.772 -7.109 47.671 1.00 83.94 431 GLY A CA 1
ATOM 3583 C C . GLY A 1 431 ? 4.293 -8.217 46.776 1.00 83.94 431 GLY A C 1
ATOM 3584 O O . GLY A 1 431 ? 4.677 -9.297 47.231 1.00 83.94 431 GLY A O 1
ATOM 3585 N N . CYS A 1 432 ? 4.294 -7.946 45.478 1.00 86.69 432 CYS A N 1
ATOM 3586 C CA . CYS A 1 432 ? 4.797 -8.863 44.466 1.00 86.69 432 CYS A CA 1
ATOM 3587 C C . CYS A 1 432 ? 5.188 -8.076 43.216 1.00 86.69 432 CYS A C 1
ATOM 3589 O O . CYS A 1 432 ? 4.540 -7.090 42.888 1.00 86.69 432 CYS A O 1
ATOM 3591 N N . VAL A 1 433 ? 6.215 -8.523 42.498 1.00 88.00 433 VAL A N 1
ATOM 3592 C CA . VAL A 1 433 ? 6.531 -8.008 41.161 1.00 88.00 433 VAL A CA 1
ATOM 3593 C C . VAL A 1 433 ? 6.147 -9.076 40.153 1.00 88.00 433 VAL A C 1
ATOM 3595 O O . VAL A 1 433 ? 6.612 -10.210 40.262 1.00 88.00 433 VAL A O 1
ATOM 3598 N N . LEU A 1 434 ? 5.300 -8.736 39.186 1.00 90.12 434 LEU A N 1
ATOM 3599 C CA . LEU A 1 434 ? 4.953 -9.621 38.076 1.00 90.12 434 LEU A CA 1
ATOM 3600 C C . LEU A 1 434 ? 5.696 -9.177 36.818 1.00 90.12 434 LEU A C 1
ATOM 3602 O O . LEU A 1 434 ? 5.754 -7.990 36.521 1.00 90.12 434 LEU A O 1
ATOM 3606 N N . GLN A 1 435 ? 6.240 -10.137 36.079 1.00 91.56 435 GLN A N 1
ATOM 3607 C CA . GLN A 1 435 ? 6.745 -9.945 34.723 1.00 91.56 435 GLN A CA 1
ATOM 3608 C C . GLN A 1 435 ? 5.700 -10.507 33.768 1.00 91.56 435 GLN A C 1
ATOM 3610 O O . GLN A 1 435 ? 5.368 -11.692 33.854 1.00 91.56 435 GLN A O 1
ATOM 3615 N N . VAL A 1 436 ? 5.145 -9.667 32.902 1.00 92.81 436 VAL A N 1
ATOM 3616 C CA . VAL A 1 436 ? 4.074 -10.055 31.980 1.00 92.81 436 VAL A CA 1
ATOM 3617 C C . VAL A 1 436 ? 4.541 -9.858 30.551 1.00 92.81 436 VAL A C 1
ATOM 3619 O O . VAL A 1 436 ? 4.801 -8.731 30.143 1.00 92.81 436 VAL A O 1
ATOM 3622 N N . GLU A 1 437 ? 4.615 -10.946 29.791 1.00 94.94 437 GLU A N 1
ATOM 3623 C CA . GLU A 1 437 ? 4.759 -10.887 28.338 1.00 94.94 437 GLU A CA 1
ATOM 3624 C C . GLU A 1 437 ? 3.379 -10.683 27.718 1.00 94.94 437 GLU A C 1
ATOM 3626 O O . GLU A 1 437 ? 2.434 -11.392 28.068 1.00 94.94 437 GLU A O 1
ATOM 3631 N N . TYR A 1 438 ? 3.260 -9.748 26.784 1.00 94.19 438 TYR A N 1
ATOM 3632 C CA . TYR A 1 438 ? 2.070 -9.572 25.963 1.00 94.19 438 TYR A CA 1
ATOM 3633 C C . TYR A 1 438 ? 2.444 -9.508 24.481 1.00 94.19 438 TYR A C 1
ATOM 3635 O O . TYR A 1 438 ? 3.543 -9.085 24.119 1.00 94.19 438 TYR A O 1
ATOM 3643 N N . ALA A 1 439 ? 1.530 -9.963 23.627 1.00 92.56 439 ALA A N 1
ATOM 3644 C CA . ALA A 1 439 ? 1.714 -10.020 22.184 1.00 92.56 439 ALA A CA 1
ATOM 3645 C C . ALA A 1 439 ? 0.755 -9.059 21.480 1.00 92.56 439 ALA A C 1
ATOM 3647 O O . ALA A 1 439 ? -0.460 -9.122 21.696 1.00 92.56 439 ALA A O 1
ATOM 3648 N N . VAL A 1 440 ? 1.310 -8.214 20.616 1.00 89.81 440 VAL A N 1
ATOM 3649 C CA . VAL A 1 440 ? 0.568 -7.265 19.783 1.00 89.81 440 VAL A CA 1
ATOM 3650 C C . VAL A 1 440 ? 0.519 -7.785 18.349 1.00 89.81 440 VAL A C 1
ATOM 3652 O O . VAL A 1 440 ? 1.551 -8.189 17.805 1.00 89.81 440 VAL A O 1
ATOM 3655 N N . THR A 1 441 ? -0.668 -7.815 17.747 1.00 84.50 441 THR A N 1
ATOM 3656 C CA . THR A 1 441 ? -0.840 -8.228 16.345 1.00 84.50 441 THR A CA 1
ATOM 3657 C C . THR A 1 441 ? -0.325 -7.148 15.378 1.00 84.50 441 THR A C 1
ATOM 3659 O O . THR A 1 441 ? -0.136 -6.005 15.800 1.00 84.50 441 THR A O 1
ATOM 3662 N N . PRO A 1 442 ? -0.090 -7.455 14.085 1.00 79.00 442 PRO A N 1
ATOM 3663 C CA . PRO A 1 442 ? 0.239 -6.441 13.074 1.00 79.00 442 PRO A CA 1
ATOM 3664 C C . PRO A 1 442 ? -0.763 -5.281 13.009 1.00 79.00 442 PRO A C 1
ATOM 3666 O O . PRO A 1 442 ? -0.388 -4.159 12.689 1.00 79.00 442 PRO A O 1
ATOM 3669 N N . GLU A 1 443 ? -2.018 -5.547 13.364 1.00 72.50 443 GLU A N 1
ATOM 3670 C CA . GLU A 1 443 ? -3.124 -4.588 13.380 1.00 72.50 443 GLU A CA 1
ATOM 3671 C C . GLU A 1 443 ? -3.214 -3.785 14.691 1.00 72.50 443 GLU A C 1
ATOM 3673 O O . GLU A 1 443 ? -4.091 -2.938 14.832 1.00 72.50 443 GLU A O 1
ATOM 3678 N N . GLY A 1 444 ? -2.323 -4.033 15.659 1.00 82.19 444 GLY A N 1
ATOM 3679 C CA . GLY A 1 444 ? -2.234 -3.233 16.881 1.00 82.19 444 GLY A CA 1
ATOM 3680 C C . GLY A 1 444 ? -3.108 -3.707 18.047 1.00 82.19 444 GLY A C 1
ATOM 3681 O O . GLY A 1 444 ? -3.364 -2.924 18.961 1.00 82.19 444 GLY A O 1
ATOM 3682 N N . TYR A 1 445 ? -3.558 -4.967 18.072 1.00 85.25 445 TYR A N 1
ATOM 3683 C CA . TYR A 1 445 ? -4.349 -5.512 19.190 1.00 85.25 445 TYR A CA 1
ATOM 3684 C C . TYR A 1 445 ? -3.509 -6.337 20.153 1.00 85.25 445 TYR A C 1
ATOM 3686 O O . TYR A 1 445 ? -2.660 -7.128 19.739 1.00 85.25 445 TYR A O 1
ATOM 3694 N N . ILE A 1 446 ? -3.815 -6.244 21.448 1.00 89.00 446 ILE A N 1
ATOM 3695 C CA . ILE A 1 446 ? -3.236 -7.138 22.453 1.00 89.00 446 ILE A CA 1
ATOM 3696 C C . ILE A 1 446 ? -3.958 -8.489 22.388 1.00 89.00 446 ILE A C 1
ATOM 3698 O O . ILE A 1 446 ? -5.030 -8.681 22.958 1.00 89.00 446 ILE A O 1
ATOM 3702 N N . SER A 1 447 ? -3.346 -9.455 21.711 1.00 87.62 447 SER A N 1
ATOM 3703 C CA . SER A 1 447 ? -3.933 -10.783 21.483 1.00 87.62 447 SER A CA 1
ATOM 3704 C C . SER A 1 447 ? -3.803 -11.706 22.698 1.00 87.62 447 SER A C 1
ATOM 3706 O O . SER A 1 447 ? -4.735 -12.425 23.081 1.00 87.62 447 SER A O 1
ATOM 3708 N N . GLN A 1 448 ? -2.631 -11.698 23.330 1.00 88.81 448 GLN A N 1
ATOM 3709 C CA . GLN A 1 448 ? -2.281 -12.603 24.418 1.00 88.81 448 GLN A CA 1
ATOM 3710 C C . GLN A 1 448 ? -1.452 -11.883 25.474 1.00 88.81 448 GLN A C 1
ATOM 3712 O O . GLN A 1 448 ? -0.682 -10.980 25.164 1.00 88.81 448 GLN A O 1
ATOM 3717 N N . ALA A 1 449 ? -1.603 -12.317 26.723 1.00 93.44 449 ALA A N 1
ATOM 3718 C CA . ALA A 1 449 ? -0.765 -11.900 27.834 1.00 93.44 449 ALA A CA 1
ATOM 3719 C C . ALA A 1 449 ? -0.512 -13.105 28.747 1.00 93.44 449 ALA A C 1
ATOM 3721 O O . ALA A 1 449 ? -1.424 -13.903 28.989 1.00 93.44 449 ALA A O 1
ATOM 3722 N N . THR A 1 450 ? 0.714 -13.237 29.245 1.00 93.56 450 THR A N 1
ATOM 3723 C CA . THR A 1 450 ? 1.154 -14.349 30.090 1.00 93.56 450 THR A CA 1
ATOM 3724 C C . THR A 1 450 ? 2.124 -13.849 31.153 1.00 93.56 450 THR A C 1
ATOM 3726 O O . THR A 1 450 ? 3.052 -13.100 30.871 1.00 93.56 450 THR A O 1
ATOM 3729 N N . VAL A 1 451 ? 1.927 -14.288 32.397 1.00 93.38 451 VAL A N 1
ATOM 3730 C CA . VAL A 1 451 ? 2.858 -14.004 33.498 1.00 93.38 451 VAL A CA 1
ATOM 3731 C C . VAL A 1 451 ? 4.044 -14.963 33.403 1.00 93.38 451 VAL A C 1
ATOM 3733 O O . VAL A 1 451 ? 3.840 -16.176 33.450 1.00 93.38 451 VAL A O 1
ATOM 3736 N N . LEU A 1 452 ? 5.255 -14.423 33.281 1.00 91.06 452 LEU A N 1
ATOM 3737 C CA . LEU A 1 452 ? 6.496 -15.177 33.080 1.00 91.06 452 LEU A CA 1
ATOM 3738 C C . LEU A 1 452 ? 7.065 -15.750 34.382 1.00 91.06 452 LEU A C 1
ATOM 3740 O O . LEU A 1 452 ? 7.655 -16.827 34.387 1.00 91.06 452 LEU A O 1
ATOM 3744 N N . ASN A 1 453 ? 6.907 -15.035 35.495 1.00 89.19 453 ASN A N 1
ATOM 3745 C CA . ASN A 1 453 ? 7.485 -15.422 36.777 1.00 89.19 453 ASN A CA 1
ATOM 3746 C C . ASN A 1 453 ? 6.483 -16.153 37.689 1.00 89.19 453 ASN A C 1
ATOM 3748 O O . ASN A 1 453 ? 5.263 -15.995 37.587 1.00 89.19 453 ASN A O 1
ATOM 3752 N N . GLN A 1 454 ? 7.003 -16.951 38.629 1.00 87.12 454 GLN A N 1
ATOM 3753 C CA . GLN A 1 454 ? 6.184 -17.627 39.638 1.00 87.12 454 GLN A CA 1
ATOM 3754 C C . GLN A 1 454 ? 5.635 -16.609 40.651 1.00 87.12 454 GLN A C 1
ATOM 3756 O O . GLN A 1 454 ? 6.288 -16.266 41.632 1.00 87.12 454 GLN A O 1
ATOM 3761 N N . ALA A 1 455 ? 4.418 -16.121 40.403 1.00 85.56 455 ALA A N 1
ATOM 3762 C CA . ALA A 1 455 ? 3.706 -15.191 41.277 1.00 85.56 455 ALA A CA 1
ATOM 3763 C C . ALA A 1 455 ? 2.415 -15.814 41.853 1.00 85.56 455 ALA A C 1
ATOM 3765 O O . ALA A 1 455 ? 1.750 -16.605 41.166 1.00 85.56 455 ALA A O 1
ATOM 3766 N N . PRO A 1 456 ? 1.990 -15.445 43.080 1.00 89.56 456 PRO A N 1
ATOM 3767 C CA . PRO A 1 456 ? 0.747 -15.944 43.661 1.00 89.56 456 PRO A CA 1
ATOM 3768 C C . PRO A 1 456 ? -0.475 -15.621 42.792 1.00 89.56 456 PRO A C 1
ATOM 3770 O O . PRO A 1 456 ? -0.623 -14.508 42.280 1.00 89.56 456 PRO A O 1
ATOM 3773 N N . ARG A 1 457 ? -1.418 -16.570 42.694 1.00 89.62 457 ARG A N 1
ATOM 3774 C CA . ARG A 1 457 ? -2.660 -16.420 41.906 1.00 89.62 457 ARG A CA 1
ATOM 3775 C C . ARG A 1 457 ? -3.445 -15.148 42.256 1.00 89.62 457 ARG A C 1
ATOM 3777 O O . ARG A 1 457 ? -4.063 -14.561 41.373 1.00 89.62 457 ARG A O 1
ATOM 3784 N N . ALA A 1 458 ? -3.389 -14.720 43.519 1.00 90.2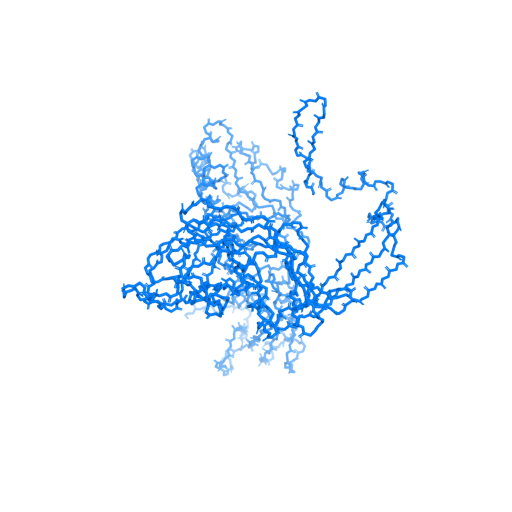5 458 ALA A N 1
ATOM 3785 C CA . ALA A 1 458 ? -4.047 -13.510 44.005 1.00 90.25 458 ALA A CA 1
ATOM 3786 C C . ALA A 1 458 ? -3.582 -12.234 43.281 1.00 90.25 458 ALA A C 1
ATOM 3788 O O . ALA A 1 458 ? -4.421 -11.393 42.987 1.00 90.25 458 ALA A O 1
ATOM 3789 N N . PHE A 1 459 ? -2.291 -12.117 42.944 1.00 88.50 459 PHE A N 1
ATOM 3790 C CA . PHE A 1 459 ? -1.752 -10.979 42.185 1.00 88.50 459 PHE A CA 1
ATOM 3791 C C . PHE A 1 459 ? -1.876 -11.175 40.669 1.00 88.50 459 PHE A C 1
ATOM 3793 O O . PHE A 1 459 ? -2.081 -10.216 39.934 1.00 88.50 459 PHE A O 1
ATOM 3800 N N . ARG A 1 460 ? -1.821 -12.425 40.186 1.00 91.75 460 ARG A N 1
ATOM 3801 C CA . ARG A 1 460 ? -1.977 -12.735 38.753 1.00 91.75 460 ARG A CA 1
ATOM 3802 C C . ARG A 1 460 ? -3.373 -12.401 38.229 1.00 91.75 460 ARG A C 1
ATOM 3804 O O . ARG A 1 460 ? -3.503 -11.894 37.121 1.00 91.75 460 ARG A O 1
ATOM 3811 N N . LYS A 1 461 ? -4.421 -12.708 39.001 1.00 91.00 461 LYS A N 1
ATOM 3812 C CA . LYS A 1 461 ? -5.821 -12.546 38.577 1.00 91.00 461 LYS A CA 1
ATOM 3813 C C . LYS A 1 461 ? -6.175 -11.108 38.139 1.00 91.00 461 LYS A C 1
ATOM 3815 O O . LYS A 1 461 ? -6.658 -10.990 37.016 1.00 91.00 461 LYS A O 1
ATOM 3820 N N . PRO A 1 462 ? -5.945 -10.047 38.942 1.00 89.88 462 PRO A N 1
ATOM 3821 C CA . PRO A 1 462 ? -6.301 -8.681 38.545 1.00 89.88 462 PRO A CA 1
ATOM 3822 C C . PRO A 1 462 ? -5.530 -8.207 37.308 1.00 89.88 462 PRO A C 1
ATOM 3824 O O . PRO A 1 462 ? -6.138 -7.643 36.406 1.00 89.88 462 PRO A O 1
ATOM 3827 N N . VAL A 1 463 ? -4.233 -8.524 37.206 1.00 91.31 463 VAL A N 1
ATOM 3828 C CA . VAL A 1 463 ? -3.415 -8.162 36.034 1.00 91.31 463 VAL A CA 1
ATOM 3829 C C . VAL A 1 463 ? -3.945 -8.829 34.765 1.00 91.31 463 VAL A C 1
ATOM 3831 O O . VAL A 1 463 ? -4.178 -8.171 33.755 1.00 91.31 463 VAL A O 1
ATOM 3834 N N . MET A 1 464 ? -4.224 -10.133 34.821 1.00 92.94 464 MET A N 1
ATOM 3835 C CA . MET A 1 464 ? -4.774 -10.858 33.673 1.00 92.94 464 MET A CA 1
ATOM 3836 C C . MET A 1 464 ? -6.186 -10.399 33.296 1.00 92.94 464 MET A C 1
ATOM 3838 O O . MET A 1 464 ? -6.544 -10.451 32.122 1.00 92.94 464 MET A O 1
ATOM 3842 N N . GLN A 1 465 ? -6.995 -9.966 34.264 1.00 91.12 465 GLN A N 1
ATOM 3843 C CA . GLN A 1 465 ? -8.317 -9.400 34.004 1.00 91.12 465 GLN A CA 1
ATOM 3844 C C . GLN A 1 465 ? -8.215 -8.046 33.293 1.00 91.12 465 GLN A C 1
ATOM 3846 O O . GLN A 1 465 ? -8.932 -7.841 32.317 1.00 91.12 465 GLN A O 1
ATOM 3851 N N . ALA A 1 466 ? -7.283 -7.184 33.709 1.00 91.44 466 ALA A N 1
ATOM 3852 C CA . ALA A 1 466 ? -7.023 -5.912 33.038 1.00 91.44 466 ALA A CA 1
ATOM 3853 C C . ALA A 1 466 ? -6.536 -6.109 31.593 1.00 91.44 466 ALA A C 1
ATOM 3855 O O . ALA A 1 466 ? -7.022 -5.447 30.686 1.00 91.44 466 ALA A O 1
ATOM 3856 N N . PHE A 1 467 ? -5.653 -7.077 31.327 1.00 92.06 467 PHE A N 1
ATOM 3857 C CA . PHE A 1 467 ? -5.285 -7.400 29.941 1.00 92.06 467 PHE A CA 1
ATOM 3858 C C . PHE A 1 467 ? -6.456 -7.959 29.124 1.00 92.06 467 PHE A C 1
ATOM 3860 O O . PHE A 1 467 ? -6.564 -7.676 27.935 1.00 92.06 467 PHE A O 1
ATOM 3867 N N . ARG A 1 468 ? -7.357 -8.741 29.737 1.00 89.69 468 ARG A N 1
ATOM 3868 C CA . ARG A 1 468 ? -8.543 -9.268 29.040 1.00 89.69 468 ARG A CA 1
ATOM 3869 C C . ARG A 1 468 ? -9.504 -8.165 28.613 1.00 89.69 468 ARG A C 1
ATOM 3871 O O . ARG A 1 468 ? -10.014 -8.253 27.503 1.00 89.69 468 ARG A O 1
ATOM 3878 N N . SER A 1 469 ? -9.714 -7.138 29.440 1.00 88.38 469 SER A N 1
ATOM 3879 C CA . SER A 1 469 ? -10.560 -5.996 29.064 1.00 88.38 469 SER A CA 1
ATOM 3880 C C . SER A 1 469 ? -9.979 -5.161 27.921 1.00 88.38 469 SER A C 1
ATOM 3882 O O . SER A 1 469 ? -10.712 -4.396 27.311 1.00 88.38 469 SER A O 1
ATOM 3884 N N . LEU A 1 470 ? -8.686 -5.314 27.612 1.00 88.38 470 LEU A N 1
ATOM 3885 C CA . LEU A 1 470 ? -8.007 -4.574 26.545 1.00 88.38 470 LEU A CA 1
ATOM 3886 C C . LEU A 1 470 ? -7.876 -5.353 25.227 1.00 88.38 470 LEU A C 1
ATOM 3888 O O . LEU A 1 470 ? -7.335 -4.814 24.268 1.00 88.38 470 LEU A O 1
ATOM 3892 N N . ARG A 1 471 ? -8.363 -6.601 25.141 1.00 82.81 471 ARG A N 1
ATOM 3893 C CA . ARG A 1 471 ? -8.161 -7.456 23.951 1.00 82.81 471 ARG A CA 1
ATOM 3894 C C . ARG A 1 471 ? -8.722 -6.875 22.656 1.00 82.81 471 ARG A C 1
ATOM 3896 O O . ARG A 1 471 ? -8.087 -7.000 21.618 1.00 82.81 471 ARG A O 1
ATOM 3903 N N . ASN A 1 472 ? -9.878 -6.224 22.739 1.00 75.88 472 ASN A N 1
ATOM 3904 C CA . ASN A 1 472 ? -10.570 -5.658 21.579 1.00 75.88 472 ASN A CA 1
ATOM 3905 C C . ASN A 1 472 ? -10.335 -4.146 21.460 1.00 75.88 472 ASN A C 1
ATOM 3907 O O . ASN A 1 472 ? -11.071 -3.450 20.768 1.00 75.88 472 ASN A O 1
ATOM 3911 N N . VAL A 1 473 ? -9.334 -3.620 22.173 1.00 81.25 473 VAL A N 1
ATOM 3912 C CA . VAL A 1 473 ? -8.997 -2.199 22.141 1.00 81.25 473 VAL A CA 1
ATOM 3913 C C . VAL A 1 473 ? -7.858 -2.007 21.137 1.00 81.25 473 VAL A C 1
ATOM 3915 O O . VAL A 1 473 ? -6.762 -2.510 21.388 1.00 81.25 473 VAL A O 1
ATOM 3918 N N . PRO A 1 474 ? -8.079 -1.304 20.011 1.00 79.19 474 PRO A N 1
ATOM 3919 C CA . PRO A 1 474 ? -7.012 -1.029 19.054 1.00 79.19 474 PRO A CA 1
ATOM 3920 C C . PRO A 1 474 ? -5.969 -0.083 19.662 1.00 79.19 474 PRO A C 1
ATOM 3922 O O . PRO A 1 474 ? -6.335 0.843 20.392 1.00 79.19 474 PRO A O 1
ATOM 3925 N N . THR A 1 475 ? -4.685 -0.308 19.366 1.00 85.44 475 THR A N 1
ATOM 3926 C CA . THR A 1 475 ? -3.545 0.450 19.916 1.00 85.44 475 THR A CA 1
ATOM 3927 C C . THR A 1 475 ? -2.481 0.734 18.857 1.00 85.44 475 THR A C 1
ATOM 3929 O O . THR A 1 475 ? -2.364 0.002 17.880 1.00 85.44 475 THR A O 1
ATOM 3932 N N . VAL A 1 476 ? -1.639 1.748 19.077 1.00 85.75 476 VAL A N 1
ATOM 3933 C CA . VAL A 1 476 ? -0.475 2.038 18.210 1.00 85.75 476 VAL A CA 1
ATOM 3934 C C . VAL A 1 476 ? 0.801 1.326 18.683 1.00 85.75 476 VAL A C 1
ATOM 3936 O O . VAL A 1 476 ? 1.921 1.758 18.397 1.00 85.75 476 VAL A O 1
ATOM 3939 N N . LEU A 1 477 ? 0.651 0.256 19.468 1.00 86.31 477 LEU A N 1
ATOM 3940 C CA . LEU A 1 477 ? 1.774 -0.519 19.983 1.00 86.31 477 LEU A CA 1
ATOM 3941 C C . LEU A 1 477 ? 2.480 -1.258 18.842 1.00 86.31 477 LEU A C 1
ATOM 3943 O O . LEU A 1 477 ? 1.858 -1.705 17.880 1.00 86.31 477 LEU A O 1
ATOM 3947 N N . ARG A 1 478 ? 3.801 -1.414 18.962 1.00 84.00 478 ARG A N 1
ATOM 3948 C CA . ARG A 1 478 ? 4.586 -2.129 17.951 1.00 84.00 478 ARG A CA 1
ATOM 3949 C C . ARG A 1 478 ? 4.199 -3.614 17.933 1.00 84.00 478 ARG A C 1
ATOM 3951 O O . ARG A 1 478 ? 4.190 -4.221 19.009 1.00 84.00 478 ARG A O 1
ATOM 3958 N N . PRO A 1 479 ? 3.955 -4.208 16.749 1.00 86.06 479 PRO A N 1
ATOM 3959 C CA . PRO A 1 479 ? 3.689 -5.635 16.624 1.00 86.06 479 PRO A CA 1
ATOM 3960 C C . PRO A 1 479 ? 4.810 -6.491 17.217 1.00 86.06 479 PRO A C 1
ATOM 3962 O O . PRO A 1 479 ? 5.988 -6.128 17.163 1.00 86.06 479 PRO A O 1
ATOM 3965 N N . GLY A 1 480 ? 4.440 -7.654 17.749 1.00 88.62 480 GLY A N 1
ATOM 3966 C CA . GLY A 1 480 ? 5.365 -8.601 18.365 1.00 88.62 480 GLY A CA 1
ATOM 3967 C C . GLY A 1 480 ? 5.200 -8.722 19.879 1.00 88.62 480 GLY A C 1
ATOM 3968 O O . GLY A 1 480 ? 4.200 -8.299 20.463 1.00 88.62 480 GLY A O 1
ATOM 3969 N N . LYS A 1 481 ? 6.176 -9.375 20.513 1.00 92.12 481 LYS A N 1
ATOM 3970 C CA . LYS A 1 481 ? 6.168 -9.669 21.949 1.00 92.12 481 LYS A CA 1
ATOM 3971 C C . LYS A 1 481 ? 6.908 -8.592 22.728 1.00 92.12 481 LYS A C 1
ATOM 3973 O O . LYS A 1 481 ? 8.040 -8.256 22.397 1.00 92.12 481 LYS A O 1
ATOM 3978 N N . ASN A 1 482 ? 6.284 -8.108 23.792 1.00 90.50 482 ASN A N 1
ATOM 3979 C CA . ASN A 1 482 ? 6.851 -7.122 24.704 1.00 90.50 482 ASN A CA 1
ATOM 3980 C C . ASN A 1 482 ? 6.642 -7.580 26.152 1.00 90.50 482 ASN A C 1
ATOM 3982 O O . ASN A 1 482 ? 5.732 -8.355 26.436 1.00 90.50 482 ASN A O 1
ATOM 3986 N N . THR A 1 483 ? 7.482 -7.107 27.074 1.00 90.88 483 THR A N 1
ATOM 3987 C CA . THR A 1 483 ? 7.399 -7.461 28.501 1.00 90.88 483 THR A CA 1
ATOM 3988 C C . THR A 1 483 ? 7.179 -6.216 29.352 1.00 90.88 483 THR A C 1
ATOM 3990 O O . THR A 1 483 ? 7.796 -5.187 29.097 1.00 90.88 483 THR A O 1
ATOM 3993 N N . LEU A 1 484 ? 6.312 -6.327 30.359 1.00 90.56 484 LEU A N 1
ATOM 3994 C CA . LEU A 1 484 ? 6.008 -5.292 31.347 1.00 90.56 484 LEU A CA 1
ATOM 3995 C C . LEU A 1 484 ? 6.289 -5.787 32.769 1.00 90.56 484 LEU A C 1
ATOM 3997 O O . LEU A 1 484 ? 5.922 -6.910 33.133 1.00 90.56 484 LEU A O 1
ATOM 4001 N N . SER A 1 485 ? 6.861 -4.911 33.593 1.00 88.56 485 SER A N 1
ATOM 4002 C CA . SER A 1 485 ? 7.066 -5.106 35.029 1.00 88.56 485 SER A CA 1
ATOM 4003 C C . SER A 1 485 ? 5.944 -4.449 35.845 1.00 88.56 485 SER A C 1
ATOM 4005 O O . SER A 1 485 ? 5.756 -3.231 35.793 1.00 88.56 485 SER A O 1
ATOM 4007 N N . PHE A 1 486 ? 5.233 -5.253 36.640 1.00 88.00 486 PHE A N 1
ATOM 4008 C CA . PHE A 1 486 ? 4.109 -4.862 37.500 1.00 88.00 486 PHE A CA 1
ATOM 4009 C C . PHE A 1 486 ? 4.449 -5.038 38.988 1.00 88.00 486 PHE A C 1
ATOM 4011 O O . PHE A 1 486 ? 4.144 -6.088 39.571 1.00 88.00 486 PHE A O 1
ATOM 4018 N N . PRO A 1 487 ? 5.089 -4.060 39.646 1.00 85.88 487 PRO A N 1
ATOM 4019 C CA . PRO A 1 487 ? 5.179 -4.051 41.099 1.00 85.88 487 PRO A CA 1
ATOM 4020 C C . PRO A 1 487 ? 3.840 -3.688 41.759 1.00 85.88 487 PRO A C 1
ATOM 4022 O O . PRO A 1 487 ? 3.330 -2.578 41.616 1.00 85.88 487 PRO A O 1
ATOM 4025 N N . PHE A 1 488 ? 3.326 -4.613 42.567 1.00 85.44 488 PHE A N 1
ATOM 4026 C CA . PHE A 1 488 ? 2.373 -4.348 43.642 1.00 85.44 488 PHE A CA 1
ATOM 4027 C C . PHE A 1 488 ? 3.147 -3.849 44.854 1.00 85.44 488 PHE A C 1
ATOM 4029 O O . PHE A 1 488 ? 3.725 -4.638 45.611 1.00 85.44 488 PHE A O 1
ATOM 4036 N N . TRP A 1 489 ? 3.183 -2.534 45.011 1.00 82.50 489 TRP A N 1
ATOM 4037 C CA . TRP A 1 489 ? 4.020 -1.847 45.981 1.00 82.50 489 TRP A CA 1
ATOM 4038 C C . TRP A 1 489 ? 3.181 -1.295 47.142 1.00 82.50 489 TRP A C 1
ATOM 4040 O O . TRP A 1 489 ? 2.047 -0.864 46.947 1.00 82.50 489 TRP A O 1
ATOM 4050 N N . LEU A 1 490 ? 3.734 -1.347 48.354 1.00 78.12 490 LEU A N 1
ATOM 4051 C CA . LEU A 1 490 ? 3.201 -0.675 49.546 1.00 78.12 490 LEU A CA 1
ATOM 4052 C C . LEU A 1 490 ? 4.272 0.292 50.037 1.00 78.12 490 LEU A C 1
ATOM 4054 O O . LEU A 1 490 ? 5.459 -0.002 49.876 1.00 78.12 490 LEU A O 1
ATOM 4058 N N . ASP A 1 491 ? 3.863 1.364 50.714 1.00 67.38 491 ASP A N 1
ATOM 4059 C CA . ASP A 1 491 ? 4.768 2.389 51.261 1.00 67.38 491 ASP A CA 1
ATOM 4060 C C . ASP A 1 491 ? 5.882 1.822 52.161 1.00 67.38 491 ASP A C 1
ATOM 4062 O O . ASP A 1 491 ? 6.956 2.405 52.293 1.00 67.38 491 ASP A O 1
ATOM 4066 N N . SER A 1 492 ? 5.665 0.634 52.730 1.00 62.53 492 SER A N 1
ATOM 4067 C CA . SER A 1 492 ? 6.620 -0.096 53.567 1.00 62.53 492 SER A CA 1
ATOM 4068 C C . SER A 1 492 ? 7.736 -0.830 52.795 1.00 62.53 492 SER A C 1
ATOM 4070 O O . SER A 1 492 ? 8.647 -1.378 53.420 1.00 62.53 4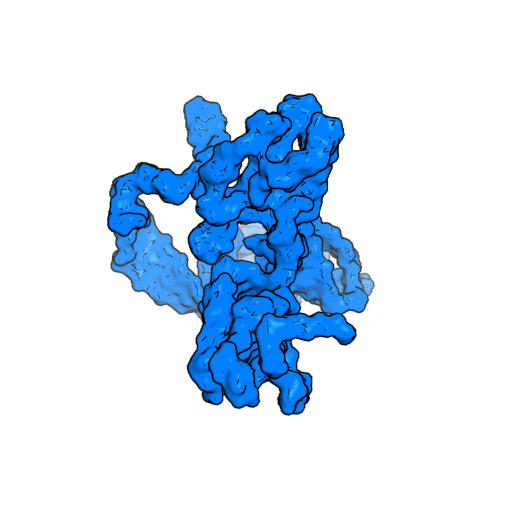92 SER A O 1
ATOM 4072 N N . MET A 1 493 ? 7.700 -0.879 51.456 1.00 66.69 493 MET A N 1
ATOM 4073 C CA . MET A 1 493 ? 8.643 -1.649 50.630 1.00 66.69 493 MET A CA 1
ATOM 4074 C C . MET A 1 493 ? 9.716 -0.784 49.960 1.00 66.69 493 MET A C 1
ATOM 4076 O O . MET A 1 493 ? 9.454 0.308 49.460 1.00 66.69 493 MET A O 1
ATOM 4080 N N . LYS A 1 494 ? 10.939 -1.321 49.827 1.00 63.09 494 LYS A N 1
ATOM 4081 C CA . LYS A 1 494 ? 11.999 -0.687 49.021 1.00 63.09 494 LYS A CA 1
ATOM 4082 C C . LYS A 1 494 ? 11.556 -0.567 47.557 1.00 63.09 494 LYS A C 1
ATOM 4084 O O . LYS A 1 494 ? 11.147 -1.552 46.942 1.00 63.09 494 LYS A O 1
ATOM 4089 N N . LYS A 1 495 ? 11.643 0.645 47.001 1.00 57.16 495 LYS A N 1
ATOM 4090 C CA . LYS A 1 495 ? 11.263 0.948 45.614 1.00 57.16 495 LYS A CA 1
ATOM 4091 C C . LYS A 1 495 ? 12.192 0.204 44.646 1.00 57.16 495 LYS A C 1
ATOM 4093 O O . LYS A 1 495 ? 13.409 0.364 44.713 1.00 57.16 495 LYS A O 1
ATOM 4098 N N . SER A 1 496 ? 11.629 -0.627 43.768 1.00 56.12 496 SER A N 1
ATOM 4099 C CA . SER A 1 496 ? 12.401 -1.292 42.709 1.00 56.12 496 SER A CA 1
ATOM 4100 C C . SER A 1 496 ? 12.791 -0.271 41.627 1.00 56.12 496 SER A C 1
ATOM 4102 O O . SER A 1 496 ? 11.936 0.526 41.239 1.00 56.12 496 SER A O 1
ATOM 4104 N N . PRO A 1 497 ? 14.036 -0.282 41.109 1.00 53.12 497 PRO A N 1
ATOM 4105 C CA . PRO A 1 497 ? 14.503 0.698 40.124 1.00 53.12 497 PRO A CA 1
ATOM 4106 C C . PRO A 1 497 ? 13.916 0.511 38.712 1.00 53.12 497 PRO A C 1
ATOM 4108 O O . PRO A 1 497 ? 14.034 1.415 37.891 1.00 53.12 497 PRO A O 1
ATOM 4111 N N . LYS A 1 498 ? 13.276 -0.631 38.412 1.00 60.72 498 LYS A N 1
ATOM 4112 C CA . LYS A 1 498 ? 12.618 -0.904 37.119 1.00 60.72 498 LYS A CA 1
ATOM 4113 C C . LYS A 1 498 ? 11.157 -1.305 37.323 1.00 60.72 498 LYS A C 1
ATOM 4115 O O . LYS A 1 498 ? 10.858 -2.441 37.704 1.00 60.72 498 LYS A O 1
ATOM 4120 N N . ALA A 1 499 ? 10.260 -0.361 37.069 1.00 67.00 499 ALA A N 1
ATOM 4121 C CA . ALA A 1 499 ? 8.819 -0.540 37.142 1.00 67.00 499 ALA A CA 1
ATOM 4122 C C . ALA A 1 499 ? 8.171 0.131 35.933 1.00 67.00 499 ALA A C 1
ATOM 4124 O O . ALA A 1 499 ? 8.381 1.324 35.730 1.00 67.00 499 ALA A O 1
ATOM 4125 N N . ASP A 1 500 ? 7.387 -0.626 35.168 1.00 75.88 500 ASP A N 1
ATOM 4126 C CA . ASP A 1 500 ? 6.612 -0.072 34.057 1.00 75.88 500 ASP A CA 1
ATOM 4127 C C . ASP A 1 500 ? 5.216 0.331 34.543 1.00 75.88 500 ASP A C 1
ATOM 4129 O O . ASP A 1 500 ? 4.773 1.446 34.297 1.00 75.88 500 ASP A O 1
ATOM 4133 N N . VAL A 1 501 ? 4.542 -0.541 35.306 1.00 74.00 501 VAL A N 1
ATOM 4134 C CA . VAL A 1 501 ? 3.190 -0.305 35.839 1.00 74.00 501 VAL A CA 1
ATOM 4135 C C . VAL A 1 501 ? 3.190 -0.442 37.358 1.00 74.00 501 VAL A C 1
ATOM 4137 O O . VAL A 1 501 ? 3.236 -1.547 37.892 1.00 74.00 501 VAL A O 1
ATOM 4140 N N . ILE A 1 502 ? 3.109 0.678 38.075 1.00 78.56 502 ILE A N 1
ATOM 4141 C CA . ILE A 1 502 ? 3.078 0.671 39.543 1.00 78.56 502 ILE A CA 1
ATOM 4142 C C . ILE A 1 502 ? 1.630 0.556 40.030 1.00 78.56 502 ILE A C 1
ATOM 4144 O O . ILE A 1 502 ? 0.792 1.395 39.693 1.00 78.56 502 ILE A O 1
ATOM 4148 N N . ILE A 1 503 ? 1.356 -0.468 40.845 1.00 76.81 503 ILE A N 1
ATOM 4149 C CA . ILE A 1 503 ? 0.088 -0.632 41.568 1.00 76.81 503 ILE A CA 1
ATOM 4150 C C . ILE A 1 503 ? 0.347 -0.347 43.045 1.00 76.81 503 ILE A C 1
ATOM 4152 O O . ILE A 1 503 ? 1.026 -1.123 43.722 1.00 76.81 503 ILE A O 1
ATOM 4156 N N . ILE A 1 504 ? -0.172 0.777 43.535 1.00 73.81 504 ILE A N 1
ATOM 4157 C CA . ILE A 1 504 ? 0.034 1.236 44.913 1.00 73.81 504 ILE A CA 1
ATOM 4158 C C . ILE A 1 504 ? -1.102 0.704 45.786 1.00 73.81 504 ILE A C 1
ATOM 4160 O O . ILE A 1 504 ? -2.275 0.886 45.465 1.00 73.81 504 ILE A O 1
ATOM 4164 N N . GLY A 1 505 ? -0.752 0.025 46.875 1.00 61.41 505 GLY A N 1
ATOM 4165 C CA . GLY A 1 505 ? -1.679 -0.294 47.958 1.00 61.41 505 GLY A CA 1
ATOM 4166 C C . GLY A 1 505 ? -1.420 0.615 49.159 1.00 61.41 505 GLY A C 1
ATOM 4167 O O . GLY A 1 505 ? -0.280 0.994 49.416 1.00 61.41 505 GLY A O 1
ATOM 4168 N N . TYR A 1 506 ? -2.470 0.936 49.910 1.00 60.34 506 TYR A N 1
ATOM 4169 C CA . TYR A 1 506 ? -2.401 1.786 51.102 1.00 60.34 506 TYR A CA 1
ATOM 4170 C C . TYR A 1 506 ? -2.324 0.932 52.377 1.00 60.34 506 TYR A C 1
ATOM 4172 O O . TYR A 1 506 ? -3.015 -0.086 52.498 1.00 60.34 506 TYR A O 1
ATOM 4180 N N . THR A 1 507 ? -1.491 1.312 53.343 1.00 47.22 507 THR A N 1
ATOM 4181 C CA . THR A 1 507 ? -1.431 0.632 54.646 1.00 47.22 507 THR A CA 1
ATOM 4182 C C . THR A 1 507 ? -2.430 1.249 55.627 1.00 47.22 507 THR A C 1
ATOM 4184 O O . THR A 1 507 ? -2.231 2.383 56.037 1.00 47.22 507 THR A O 1
ATOM 4187 N N . TRP A 1 508 ? -3.425 0.448 56.031 1.00 43.88 508 TRP A N 1
ATOM 4188 C CA . TRP A 1 508 ? -4.451 0.695 57.0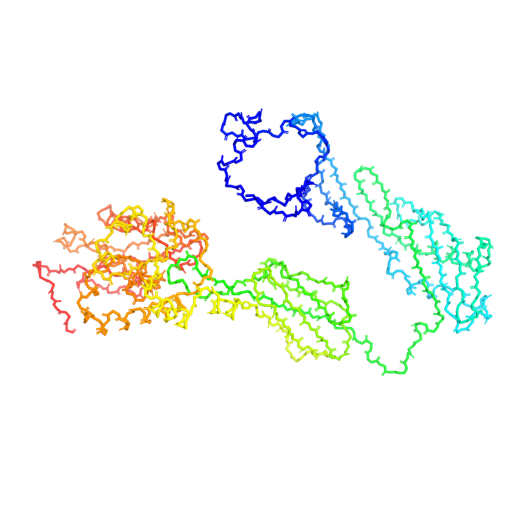63 1.00 43.88 508 TRP A CA 1
ATOM 4189 C C . TRP A 1 508 ? -5.415 1.882 56.832 1.00 43.88 508 TRP A C 1
ATOM 4191 O O . TRP A 1 508 ? -5.011 3.018 56.634 1.00 43.88 508 TRP A O 1
ATOM 4201 N N . ASP A 1 509 ? -6.708 1.546 56.917 1.00 43.22 509 ASP A N 1
ATOM 4202 C CA . ASP A 1 509 ? -7.921 2.293 56.550 1.00 43.22 509 ASP A CA 1
ATOM 4203 C C . ASP A 1 509 ? -8.085 2.664 55.067 1.00 43.22 509 ASP A C 1
ATOM 4205 O O . ASP A 1 509 ? -7.210 3.240 54.429 1.00 43.22 509 ASP A O 1
ATOM 4209 N N . ASP A 1 510 ? -9.260 2.324 54.522 1.00 42.94 510 ASP A N 1
ATOM 4210 C CA . ASP A 1 510 ? -9.731 2.576 53.151 1.00 42.94 510 ASP A CA 1
ATOM 4211 C C . ASP A 1 510 ? -9.931 4.084 52.865 1.00 42.94 510 ASP A C 1
ATOM 4213 O O . ASP A 1 510 ? -11.002 4.526 52.443 1.00 42.94 510 ASP A O 1
ATOM 4217 N N . LYS A 1 511 ? -8.911 4.914 53.101 1.00 41.03 511 LYS A N 1
ATOM 4218 C CA . LYS A 1 511 ? -8.877 6.310 52.664 1.00 41.03 511 LYS A CA 1
ATOM 4219 C C . LYS A 1 511 ? -7.644 6.550 51.793 1.00 41.03 511 LYS A C 1
ATOM 4221 O O . LYS A 1 511 ? -6.526 6.371 52.272 1.00 41.03 511 LYS A O 1
ATOM 4226 N N . PRO A 1 512 ? -7.813 6.991 50.532 1.00 35.16 512 PRO A N 1
ATOM 4227 C CA . PRO A 1 512 ? -6.691 7.470 49.742 1.00 35.16 512 PRO A CA 1
ATOM 4228 C C . PRO A 1 512 ? -6.107 8.693 50.453 1.00 35.16 512 PRO A C 1
ATOM 4230 O O . PRO A 1 512 ? -6.764 9.730 50.568 1.00 35.16 512 PRO A O 1
ATOM 4233 N N . VAL A 1 513 ? -4.884 8.572 50.969 1.00 34.03 513 VAL A N 1
ATOM 4234 C CA . VAL A 1 513 ? -4.146 9.740 51.447 1.00 34.03 513 VAL A CA 1
ATOM 4235 C C . VAL A 1 513 ? -3.776 10.538 50.204 1.00 34.03 513 VAL A C 1
ATOM 4237 O O . VAL A 1 513 ? -3.001 10.087 49.362 1.00 34.03 513 VAL A O 1
ATOM 4240 N N . LEU A 1 514 ? -4.433 11.688 50.068 1.00 31.48 514 LEU A N 1
ATOM 4241 C CA . LEU A 1 514 ? -4.136 12.732 49.098 1.00 31.48 514 LEU A CA 1
ATOM 4242 C C . LEU A 1 514 ? -2.624 12.885 48.908 1.00 31.48 514 LEU A C 1
ATOM 4244 O O . LEU A 1 514 ? -1.880 13.036 49.878 1.00 31.48 514 LEU A O 1
ATOM 4248 N N . MET A 1 515 ? -2.214 12.887 47.639 1.00 28.86 515 MET A N 1
ATOM 4249 C CA . MET A 1 515 ? -0.935 13.428 47.194 1.00 28.86 515 MET A CA 1
ATOM 4250 C C . MET A 1 515 ? -0.674 14.768 47.900 1.00 28.86 515 MET A C 1
ATOM 4252 O O . MET A 1 515 ? -1.500 15.680 47.818 1.00 28.86 515 MET A O 1
ATOM 4256 N N . LYS A 1 516 ? 0.471 14.874 48.574 1.00 27.45 516 LYS A N 1
ATOM 4257 C CA . LYS A 1 516 ? 1.195 16.138 48.692 1.00 27.45 516 LYS A CA 1
ATOM 4258 C C . LYS A 1 516 ? 2.323 16.131 47.681 1.00 27.45 516 LYS A C 1
ATOM 4260 O O . LYS A 1 516 ? 2.963 15.061 47.556 1.00 27.45 516 LYS A O 1
#

pLDDT: mean 84.37, std 12.23, range [27.45, 98.19]

Secondary structure (DSSP, 8-state):
-EEEEEETTTTEEEEEE--TTHHHHHTGGGEETTEE--TT--EEEEEEEEEEEEE-STT--EEEEEEEEEEEETTEEEEEEEEE-EEE--B-GGGTHHHHHHHS-GGG-GGGTT-EEEEEEEEEEE-TTS-EEEEEEEEEEEETTTEEE--TTSHHHHHHHHHHHHS-PBPEEEETTEEE-S-SSEEEEE-GGGGS--TT-----EEEEEEEEEEEE-SSSS--EEEEE-TT-EEEETT-TT-EEE--TTSEEEEEEEPSEEEEEEEE-TTS--EEEEEEESPSSS-EEEEEPP-HHHIIIIIS-HHHHHHHHHTT--EEEEEPPTT-HHHHHT-HHHHHHT-EEEEEPPBPTTS-BSS---S-HHHHHHHHHHHHHHHHHHH-SGGGGSPPTTBTTT-GGGT---SHHHHHHHHHHH----HHHHTTT--EEEEEEEEE-TTSBEEEEEE-S---HHHHHHHHHHHHHTTT-B--PPSEEEEEEEEEEETTSPPPS--SS-EEE-SSSS------

Organism: NCBI:txid749906

Sequence (516 aa):
MEICVYDQQKKEEYSLTYQPDQLKEVFQPYYQDGKICARWLSGELRAGKGELVRYVHSGFDRNLETEQVMVLQQGRIESCRTYHNTLRAGMKMQHAQDEIIRRFPWQRFPEYKGQRITFFVENVQCSSDGHLVDVDVRTIFVRPQRENIEDGNHPLAKAFKEVLKSIYPWEVLFINGKYTIEFKHFVLPIWEDKLKPSQANDTTKYTLVGKVYGEEVRQIPPYDVVRFPAGGAYLTLAGKPFQGWLADSTGTFRIEHLEKGKHYLKAEFVGLTPCDTLIHMPMQDDTLQLRLSLPYDYLEKYVCSPALSREYIEQGKPNLRLIIPVGQEEEIQEHPFWKKYGVTYFSYFPLKEDGKLDCYLGIPNHLLTAYNEEVFRYLDERFGQEWRKQVPPGIFGLDQSLNELRDYNWLIKTLSRACQYPVNQQKRNKGCVLQVEYAVTPEGYISQATVLNQAPRAFRKPVMQAFRSLRNVPTVLRPGKNTLSFPFWLDSMKKSPKADVIIIGYTWDDKPVLMK

Foldseek 3Di:
DWDWDQDPVVRDIDIDDDDPVNVCVVQVVQDDPNDRQQLVDFDKDKDEDADWQDADPPPRDTDHQKMKIFTDHSRDGPDIDIDGKDKDDFDAPVRCQVVLLVQQPVVVPVVLAVKKKKWKKAQFDADQQQATDDIFGQWIAIPPVRDIDRDCPPPNNVSSGVSSRPGPRYMWICGPNDIDHRDRTDMHMYHNCPPPDDPDDPQDKDKAKEFEWEWFQQQAFLRAIDIDGQFQKWKDKPVCVPDIWTQHNNRMTMDTRHGAAKIWMWIDDPQWDIDIDIDGPPHPDNYHYHYTYHPVVCCCPPNFALVVQVVCVVVLAREFEFEQEPPCPVVQVPQVLCVVQVYHYDYQYYADPLQGRPDGDGDGLVRNQNSVVSVCVVCCVVPNNVSLVRHDEGTRNNHCSNHDAQELLVLQVQLLVQQADQPVCLQVVDKDKWKKKWFAAPQAFGQDIDTPDDDDPSRVVSSVVSNVVRRSPHHPYDGGIDIAIEIADEPPDDDDPDHSHYHYDYHDDPDPDDDD

Radius of gyration: 34.68 Å; chains: 1; bounding box: 73×64×107 Å